Protein AF-0000000083341374 (afdb_homodimer)

Nearest PDB structures (foldseek):
  3fbg-assembly1_A  TM=9.558E-01  e=5.139E-40  Staphylococcus haemolyticus JCSC1435
  3fbg-assembly1_B  TM=9.433E-01  e=5.810E-40  Staphylococcus haemolyticus JCSC1435
  3goh-assembly1_A  TM=8.604E-01  e=5.708E-20  Shewanella oneidensis MR-1
  4z6k-assembly1_D  TM=7.834E-01  e=3.385E-19  Moraxella sp. TAE123
  6n7l-assembly2_H  TM=7.590E-01  e=2.994E-19  Elizabethkingia anophelis NUHP1

InterPro domains:
  IPR002364 Quinone oxidoreductase/zeta-crystallin, conserved site [PS01162] (148-169)
  IPR011032 GroES-like superfamily [SSF50129] (9-141)
  IPR013149 Alcohol dehydrogenase-like, C-terminal [PF00107] (159-266)
  IPR013154 Alcohol dehydrogenase-like, N-terminal [PF08240] (27-85)
  IPR014182 Alcohol dehydrogenase, zinc-binding type 1 [TIGR02817] (23-333)
  IPR014182 Alcohol dehydrogenase, zinc-binding type 1 [cd08252] (8-333)
  IPR020843 Enoylreductase domain [SM00829] (12-332)
  IPR036291 NAD(P)-binding domain superfamily [SSF51735] (114-283)
  IPR050700 YIM1 and Zinc-containing Alcohol Dehydrogenase Families [PTHR11695] (18-333)

Radius of gyration: 28.22 Å; Cα contacts (8 Å, |Δi|>4): 1648; chains: 2; bounding box: 53×81×68 Å

pLDDT: mean 96.69, std 3.14, range [77.81, 98.94]

Foldseek 3Di:
DWFWFQPLVDDQLFTDIDRDDADDADQQKFKWFFQKAFDALVQLVVSVVCNVVVPPPAADGFFTWTFGCDHHNNYPDDDGGFTKIFRFANVAHHNLTRIGIGGNLRIAGFFDPDDRQLRSQDQPLLLQLCCQVCVAQVDDLALVSQVPAAEEEEPLQEANNLNNQLSCVNSNHQYEYEDADPVSQVNNVVSPHPYYHHLVDQQQVVCCVVPVAAHQEYEYPDACQSCVLSNLNRHAQQHEYEYEDDYPDDDDPVSNPVSPYHYHYGDSNVCNVVVPPNSSVSRVSSNVVSVCVNVVSGDRQAPEEAEDSDRVVSSVNSSVVVVVRDGGIYMYGD/DWFWWQPLVDDQQFTDIDRDDADDADQQKFKWFFQKAFDALVQLVVSVVCNVVVPPPAADGFFTWTFGCDHHNNYPDDDGGFTKIFRFANVAHHNLTRIGIGGNLRIAGFFDPDDRQLRSQDQPLLLQLCCQVCVAQVDDLALVSQVPAAEEEEPLQEANNLNNQLSCVNSNHQYEYEDADPVSQVNNVVSPHPYYHHLVDQQQVVCCVRPVAAHQEYEYPDACQSCVLSNLNRHAQQHEYEYEDDYPDDDDPVSNPVSPYHYHYGDSNVCNVVVPPNSSVNRVSSNVVSVCVNVVSGDRQAPEEAEDSDRVVSSVNSSVVVVVRDGGIYMYGD

Sequence (668 aa):
MQQFVVDIENKDFNFKVEPLALDVMTANDLLVRPLAVAVNPVDTKLYQNALNQAQQNKVLGYDAVAEVVAMGDQVNGFQVGDKVFYAGDMTRSGSFADQQLIDWQLVGKAPSKLSLTQSAAFPLVSITAYEALFDKLSISENRVDNRNKSLLIIGGAGGVGSIAIQLAKRVGLQVIATASRESSKKWCLAMGADKVIDHYQPLKAQLEKAIQAEVDYILCAADSDTHMQNMAESIKPFGEICLLVSTGKETDLNVFKNKSVSIHWEFMFSRSLYQTKDRFLQGQILTKIATIIDQQEFQPIDSQQLTGLNANNLKIALARIAKGDMCGKLVIECMQQFVVDIENKDFNFKVEPLALDVMTANDLLVRPLAVAVNPVDTKLYQNALNQAQQNKVLGYDAVAEVVAMGDQVNGFQVGDKVFYAGDMTRSGSFADQQLIDWQLVGKAPSKLSLTQSAAFPLVSITAYEALFDKLSISENRVDNRNKSLLIIGGAGGVGSIAIQLAKRVGLQVIATASRESSKKWCLAMGADKVIDHYQPLKAQLEKAIQAEVDYILCAADSDTHMQNMAESIKPFGEICLLVSTGKETDLNVFKNKSVSIHWEFMFSRSLYQTKDRFLQGQILTKIATIIDQQEFQPIDSQQLTGLNANNLKIALARIAKGDMCGKLVIEC

Structure (mmCIF, N/CA/C/O backbone):
data_AF-0000000083341374-model_v1
#
loop_
_entity.id
_entity.type
_entity.pdbx_description
1 polymer 'Zinc-type alcohol dehydrogenase-like protein'
#
loop_
_atom_site.group_PDB
_atom_site.id
_atom_site.type_symbol
_atom_site.label_atom_id
_atom_site.label_alt_id
_atom_site.label_comp_id
_atom_site.label_asym_id
_atom_site.label_entity_id
_atom_site.label_seq_id
_atom_site.pdbx_PDB_ins_code
_atom_site.Cartn_x
_atom_site.Cartn_y
_atom_site.Cartn_z
_atom_site.occupancy
_atom_site.B_iso_or_equiv
_atom_site.auth_seq_id
_atom_site.auth_comp_id
_atom_site.auth_asym_id
_atom_site.auth_atom_id
_atom_site.pdbx_PDB_model_num
ATOM 1 N N . MET A 1 1 ? -15.023 39.812 18.594 1 92.12 1 MET A N 1
ATOM 2 C CA . MET A 1 1 ? -14.281 38.688 18.047 1 92.12 1 MET A CA 1
ATOM 3 C C . MET A 1 1 ? -14.664 38.438 16.594 1 92.12 1 MET A C 1
ATOM 5 O O . MET A 1 1 ? -15.789 38.719 16.172 1 92.12 1 MET A O 1
ATOM 9 N N . GLN A 1 2 ? -13.656 38.031 15.781 1 97.44 2 GLN A N 1
ATOM 10 C CA . GLN A 1 2 ? -13.891 37.938 14.344 1 97.44 2 GLN A CA 1
ATOM 11 C C . GLN A 1 2 ? -13.367 36.625 13.789 1 97.44 2 GLN A C 1
ATOM 13 O O . GLN A 1 2 ? -12.656 35.875 14.477 1 97.44 2 GLN A O 1
ATOM 18 N N . GLN A 1 3 ? -13.875 36.312 12.633 1 98.19 3 GLN A N 1
ATOM 19 C CA . GLN A 1 3 ? -13.375 35.219 11.812 1 98.19 3 GLN A CA 1
ATOM 20 C C . GLN A 1 3 ? -13.117 35.656 10.383 1 98.19 3 GLN A C 1
ATOM 22 O O . GLN A 1 3 ? -13.664 36.688 9.938 1 98.19 3 GLN A O 1
ATOM 27 N N . PHE A 1 4 ? -12.258 35.031 9.742 1 98.12 4 PHE A N 1
ATOM 28 C CA . PHE A 1 4 ? -11.898 35.375 8.367 1 98.12 4 PHE A CA 1
ATOM 29 C C . PHE A 1 4 ? -12.438 34.312 7.406 1 98.12 4 PHE A C 1
ATOM 31 O O . PHE A 1 4 ? -12.039 33.156 7.465 1 98.12 4 PHE A O 1
ATOM 38 N N . VAL A 1 5 ? -13.305 34.75 6.48 1 97.56 5 VAL A N 1
ATOM 39 C CA . VAL A 1 5 ? -13.953 33.812 5.574 1 97.56 5 VAL A CA 1
ATOM 40 C C . VAL A 1 5 ? -13.508 34.094 4.141 1 97.56 5 VAL A C 1
ATOM 42 O O . VAL A 1 5 ? -13.172 35.219 3.789 1 97.56 5 VAL A O 1
ATOM 45 N N . VAL A 1 6 ? -13.477 33 3.357 1 96.88 6 VAL A N 1
ATOM 46 C CA . VAL A 1 6 ? -13.125 33.125 1.946 1 96.88 6 VAL A CA 1
ATOM 47 C C . VAL A 1 6 ? -14.062 34.125 1.266 1 96.88 6 VAL A C 1
ATOM 49 O O . VAL A 1 6 ? -15.28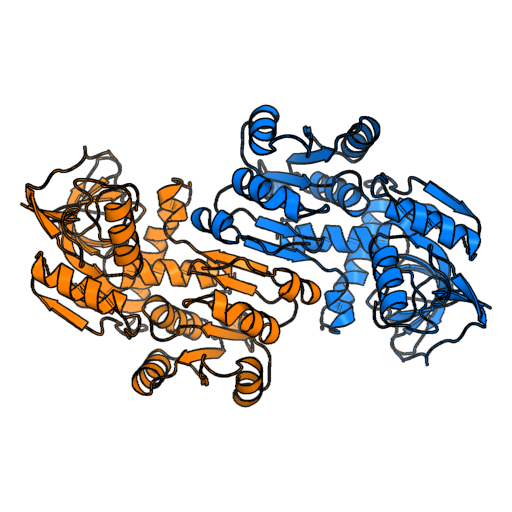9 34.031 1.401 1 96.88 6 VAL A O 1
ATOM 52 N N . ASP A 1 7 ? -13.453 35.062 0.571 1 95.88 7 ASP A N 1
ATOM 53 C CA . ASP A 1 7 ? -14.25 36 -0.244 1 95.88 7 ASP A CA 1
ATOM 54 C C . ASP A 1 7 ? -14.555 35.375 -1.609 1 95.88 7 ASP A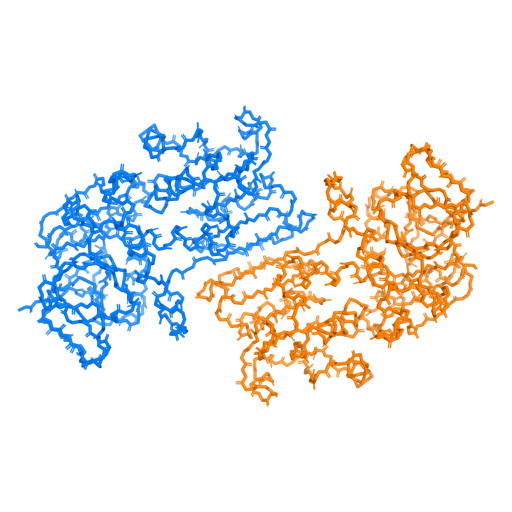 C 1
ATOM 56 O O . ASP A 1 7 ? -13.75 35.469 -2.535 1 95.88 7 ASP A O 1
ATOM 60 N N . ILE A 1 8 ? -15.672 34.812 -1.79 1 92.81 8 ILE A N 1
ATOM 61 C CA . ILE A 1 8 ? -15.992 34 -2.969 1 92.81 8 ILE A CA 1
ATOM 62 C C . ILE A 1 8 ? -16.219 34.938 -4.168 1 92.81 8 ILE A C 1
ATOM 64 O O . ILE A 1 8 ? -16.297 34.469 -5.309 1 92.81 8 ILE A O 1
ATOM 68 N N . GLU A 1 9 ? -16.266 36.219 -3.953 1 90.75 9 GLU A N 1
ATOM 69 C CA . GLU A 1 9 ? -16.469 37.188 -5.039 1 90.75 9 GLU A CA 1
ATOM 70 C C . GLU A 1 9 ? -15.148 37.625 -5.629 1 90.75 9 GLU A C 1
ATOM 72 O O . GLU A 1 9 ? -15.102 38.156 -6.738 1 90.75 9 GLU A O 1
ATOM 77 N N . ASN A 1 10 ? -14.203 37.438 -4.781 1 84.25 10 ASN A N 1
ATOM 78 C CA . ASN A 1 10 ? -12.883 37.875 -5.211 1 84.25 10 ASN A CA 1
ATOM 79 C C . ASN A 1 10 ? -11.898 36.719 -5.281 1 84.25 10 ASN A C 1
ATOM 81 O O . ASN A 1 10 ? -11.852 35.875 -4.379 1 84.25 10 ASN A O 1
ATOM 85 N N . LYS A 1 11 ? -11.211 36.844 -6.402 1 83.25 11 LYS A N 1
ATOM 86 C CA . LYS A 1 11 ? -10.18 35.844 -6.562 1 83.25 11 LYS A CA 1
ATOM 87 C C . LYS A 1 11 ? -8.883 36.25 -5.871 1 83.25 11 LYS A C 1
ATOM 89 O O . LYS A 1 11 ? -8.883 37.156 -5.035 1 83.25 11 LYS A O 1
ATOM 94 N N . ASP A 1 12 ? -7.879 35.625 -5.75 1 89.31 12 ASP A N 1
ATOM 95 C CA . ASP A 1 12 ? -6.523 35.969 -5.34 1 89.31 12 ASP A CA 1
ATOM 96 C C . ASP A 1 12 ? -6.379 35.906 -3.818 1 89.31 12 ASP A C 1
ATOM 98 O O . ASP A 1 12 ? -5.844 36.844 -3.209 1 89.31 12 ASP A O 1
ATOM 102 N N . PHE A 1 13 ? -7 34.969 -3.148 1 96.44 13 PHE A N 1
ATOM 103 C CA . PHE A 1 13 ? -6.867 34.656 -1.735 1 96.44 13 PHE A CA 1
ATOM 104 C C . PHE A 1 13 ? -7.367 35.781 -0.863 1 96.44 13 PHE A C 1
ATOM 106 O O . PHE A 1 13 ? -6.75 36.125 0.154 1 96.44 13 PHE A O 1
ATOM 113 N N . ASN A 1 14 ? -8.445 36.438 -1.32 1 96.56 14 ASN A N 1
ATOM 114 C CA . ASN A 1 14 ? -9.078 37.5 -0.525 1 96.56 14 ASN A CA 1
ATOM 115 C C . ASN A 1 14 ? -9.969 36.906 0.565 1 96.56 14 ASN A C 1
ATOM 117 O O . ASN A 1 14 ? -10.672 35.906 0.337 1 96.56 14 ASN A O 1
ATOM 121 N N . PHE A 1 15 ? -9.93 37.594 1.754 1 97.38 15 PHE A N 1
ATOM 122 C CA . PHE A 1 15 ? -10.758 37.188 2.883 1 97.38 15 PHE A CA 1
ATOM 123 C C . PHE A 1 15 ? -11.633 38.344 3.35 1 97.38 15 PHE A C 1
ATOM 125 O O . PHE A 1 15 ? -11.211 39.5 3.295 1 97.38 15 PHE A O 1
ATOM 132 N N . LYS A 1 16 ? -12.758 38 3.801 1 96.38 16 LYS A N 1
ATOM 133 C CA . LYS A 1 16 ? -13.648 38.938 4.469 1 96.38 16 LYS A CA 1
ATOM 134 C C . LYS A 1 16 ? -13.633 38.75 5.98 1 96.38 16 LYS A C 1
ATOM 136 O O . LYS A 1 16 ? -13.492 37.625 6.457 1 96.38 16 LYS A O 1
ATOM 141 N N . VAL A 1 17 ? -13.797 39.906 6.645 1 97.38 17 VAL A N 1
ATOM 142 C CA . VAL A 1 17 ? -13.906 39.844 8.102 1 97.38 17 VAL A CA 1
ATOM 143 C C . VAL A 1 17 ? -15.375 39.781 8.5 1 97.38 17 VAL A C 1
ATOM 145 O O . VAL A 1 17 ? -16.172 40.625 8.094 1 97.38 17 VAL A O 1
ATOM 148 N N . GLU A 1 18 ? -15.68 38.75 9.219 1 97.31 18 GLU A N 1
ATOM 149 C CA . GLU A 1 18 ? -17.031 38.562 9.727 1 97.31 18 GLU A CA 1
ATOM 150 C C . GLU A 1 18 ? -17.047 38.406 11.242 1 97.31 18 GLU A C 1
ATOM 152 O O . GLU A 1 18 ? -16.047 38 11.828 1 97.31 18 GLU A O 1
ATOM 157 N N . PRO A 1 19 ? -18.188 38.812 11.836 1 97.44 19 PRO A N 1
ATOM 158 C CA . PRO A 1 19 ? -18.281 38.469 13.258 1 97.44 19 PRO A CA 1
ATOM 159 C C . PRO A 1 19 ? -18.156 36.969 13.508 1 97.44 19 PRO A C 1
ATOM 161 O O . PRO A 1 19 ? -18.641 36.156 12.727 1 97.44 19 PRO A O 1
ATOM 164 N N . LEU A 1 20 ? -17.547 36.688 14.562 1 96.31 20 LEU A N 1
ATOM 165 C CA . LEU A 1 20 ? -17.328 35.312 14.922 1 96.31 20 LEU A CA 1
ATOM 166 C C . LEU A 1 20 ? -18.656 34.562 15.078 1 96.31 20 LEU A C 1
ATOM 168 O O . LEU A 1 20 ? -19.562 35.062 15.766 1 96.31 20 LEU A O 1
ATOM 172 N N . ALA A 1 21 ? -18.797 33.438 14.398 1 94.75 21 ALA A N 1
ATOM 173 C CA . ALA A 1 21 ? -19.938 32.562 14.508 1 94.75 21 ALA A CA 1
ATOM 174 C C . ALA A 1 21 ? -19.5 31.141 14.875 1 94.75 21 ALA A C 1
ATOM 176 O O . ALA A 1 21 ? -19.062 30.375 14.016 1 94.75 21 ALA A O 1
ATOM 177 N N . LEU A 1 22 ? -19.688 30.75 16.109 1 93.81 22 LEU A N 1
ATOM 178 C CA . LEU A 1 22 ? -19.266 29.438 16.562 1 93.81 22 LEU A CA 1
ATOM 179 C C . LEU A 1 22 ? -20.406 28.422 16.453 1 93.81 22 LEU A C 1
ATOM 181 O O . LEU A 1 22 ? -21.562 28.766 16.719 1 93.81 22 LEU A O 1
ATOM 185 N N . ASP A 1 23 ? -20 27.203 16.062 1 91.5 23 ASP A N 1
ATOM 186 C CA . ASP A 1 23 ? -20.953 26.094 16.203 1 91.5 23 ASP A CA 1
ATOM 187 C C . ASP A 1 23 ? -21.281 25.828 17.656 1 91.5 23 ASP A C 1
ATOM 189 O O . ASP A 1 23 ? -20.672 26.406 18.562 1 91.5 23 ASP A O 1
ATOM 193 N N . VAL A 1 24 ? -22.281 24.969 17.812 1 95.12 24 VAL A N 1
ATOM 194 C CA . VAL A 1 24 ? -22.625 24.562 19.172 1 95.12 24 VAL A CA 1
ATOM 195 C C . VAL A 1 24 ? -21.516 23.688 19.75 1 95.12 24 VAL A C 1
ATOM 197 O O . VAL A 1 24 ? -21.094 22.719 19.141 1 95.12 24 VAL A O 1
ATOM 200 N N . MET A 1 25 ? -21.078 24.141 20.875 1 97.19 25 MET A N 1
ATOM 201 C CA . MET A 1 25 ? -20.031 23.391 21.562 1 97.19 25 MET A CA 1
ATOM 202 C C . MET A 1 25 ? -20.547 22.047 22.047 1 97.19 25 MET A C 1
ATOM 204 O O . MET A 1 25 ? -21.594 21.969 22.672 1 97.19 25 MET A O 1
ATOM 208 N N . THR A 1 26 ? -19.875 20.984 21.781 1 97.38 26 THR A N 1
ATOM 209 C CA . THR A 1 26 ? -20.25 19.656 22.219 1 97.38 26 THR A CA 1
ATOM 210 C C . THR A 1 26 ? -19.484 19.266 23.484 1 97.38 26 THR A C 1
ATOM 212 O O . THR A 1 26 ? -18.609 20 23.938 1 97.38 26 THR A O 1
ATOM 215 N N . ALA A 1 27 ? -19.766 18.062 24.047 1 98.19 27 ALA A N 1
ATOM 216 C CA . ALA A 1 27 ? -19.156 17.562 25.281 1 98.19 27 ALA A CA 1
ATOM 217 C C . ALA A 1 27 ? -17.672 17.25 25.062 1 98.19 27 ALA A C 1
ATOM 219 O O . ALA A 1 27 ? -16.906 17.203 26.031 1 98.19 27 ALA A O 1
ATOM 220 N N . ASN A 1 28 ? -17.25 17.094 23.828 1 98.06 28 ASN A N 1
ATOM 221 C CA . ASN A 1 28 ? -15.875 16.703 23.531 1 98.06 28 ASN A CA 1
ATOM 222 C C . ASN A 1 28 ? -15.055 17.891 23.016 1 98.06 28 ASN A C 1
ATOM 224 O O . ASN A 1 28 ? -13.883 17.734 22.656 1 98.06 28 ASN A O 1
ATOM 228 N N . ASP A 1 29 ? -15.57 19.078 23.062 1 98.5 29 ASP A N 1
ATOM 229 C CA . ASP A 1 29 ? -14.914 20.219 22.422 1 98.5 29 ASP A CA 1
ATOM 230 C C . ASP A 1 29 ? -14.07 20.984 23.438 1 98.5 29 ASP A C 1
ATOM 232 O O . ASP A 1 29 ? -14.438 21.125 24.594 1 98.5 29 ASP A O 1
ATOM 236 N N . LEU A 1 30 ? -13 21.438 22.922 1 98.75 30 LEU A N 1
ATOM 237 C CA . LEU A 1 30 ? -12.312 22.594 23.484 1 98.75 30 LEU A CA 1
ATOM 238 C C . LEU A 1 30 ? -12.695 23.875 22.734 1 98.75 30 LEU A C 1
ATOM 240 O O . LEU A 1 30 ? -12.742 23.891 21.5 1 98.75 30 LEU A O 1
ATOM 244 N N . LEU A 1 31 ? -13 24.891 23.469 1 98.75 31 LEU A N 1
ATOM 245 C CA . LEU A 1 31 ? -12.984 26.234 22.922 1 98.75 31 LEU A CA 1
ATOM 246 C C . LEU A 1 31 ? -11.609 26.875 23.109 1 98.75 31 LEU A C 1
ATOM 248 O O . LEU A 1 31 ? -11.125 27 24.234 1 98.75 31 LEU A O 1
ATOM 252 N N . VAL A 1 32 ? -11.047 27.25 22.031 1 98.81 32 VAL A N 1
ATOM 253 C CA . VAL A 1 32 ? -9.68 27.75 22.109 1 98.81 32 VAL A CA 1
ATOM 254 C C . VAL A 1 32 ? -9.578 29.125 21.469 1 98.81 32 VAL A C 1
ATOM 256 O O . VAL A 1 32 ? -10.43 29.5 20.656 1 98.81 32 VAL A O 1
ATOM 259 N N . ARG A 1 33 ? -8.578 29.844 21.828 1 98.69 33 ARG A N 1
ATOM 260 C CA . ARG A 1 33 ? -8.188 31.109 21.234 1 98.69 33 ARG A CA 1
ATOM 261 C C . ARG A 1 33 ? -6.836 31 20.531 1 98.69 33 ARG A C 1
ATOM 263 O O . ARG A 1 33 ? -5.797 30.938 21.203 1 98.69 33 ARG A O 1
ATOM 270 N N . PRO A 1 34 ? -6.824 30.969 19.203 1 98.56 34 PRO A N 1
ATOM 271 C CA . PRO A 1 34 ? -5.543 30.875 18.5 1 98.56 34 PRO A CA 1
ATOM 272 C C . PRO A 1 34 ? -4.582 32 18.844 1 98.56 34 PRO A C 1
ATOM 274 O O . PRO A 1 34 ? -4.992 33.188 18.906 1 98.56 34 PRO A O 1
ATOM 277 N N . LEU A 1 35 ? -3.387 31.609 19.125 1 98.62 35 LEU A N 1
ATOM 278 C CA . LEU A 1 35 ? -2.314 32.562 19.422 1 98.62 35 LEU A CA 1
ATOM 279 C C . LEU A 1 35 ? -1.375 32.719 18.234 1 98.62 35 LEU A C 1
ATOM 281 O O . LEU A 1 35 ? -0.753 33.75 18.062 1 98.62 35 LEU A O 1
ATOM 285 N N . ALA A 1 36 ? -1.214 31.703 17.5 1 98.69 36 ALA A N 1
ATOM 286 C CA . ALA A 1 36 ? -0.479 31.641 16.234 1 98.69 36 ALA A CA 1
ATOM 287 C C . ALA A 1 36 ? -1.041 30.562 15.32 1 98.69 36 ALA A C 1
ATOM 289 O O . ALA A 1 36 ? -1.57 29.547 15.797 1 98.69 36 ALA A O 1
ATOM 290 N N . VAL A 1 37 ? -0.977 30.812 14.039 1 98.62 37 VAL A N 1
ATOM 291 C CA . VAL A 1 37 ? -1.431 29.844 13.055 1 98.62 37 VAL A CA 1
ATOM 292 C C . VAL A 1 37 ? -0.371 29.672 11.969 1 98.62 37 VAL A C 1
ATOM 294 O O . VAL A 1 37 ? 0.543 30.484 11.852 1 98.62 37 VAL A O 1
ATOM 297 N N . ALA A 1 38 ? -0.4 28.609 11.258 1 98.31 38 ALA A N 1
ATOM 298 C CA . ALA A 1 38 ? 0.42 28.422 10.07 1 98.31 38 ALA A CA 1
ATOM 299 C C . ALA A 1 38 ? -0.446 28.109 8.852 1 98.31 38 ALA A C 1
ATOM 301 O O . ALA A 1 38 ? -1.609 27.719 8.992 1 98.31 38 ALA A O 1
ATOM 302 N N . VAL A 1 39 ? 0.1 28.406 7.715 1 97.56 39 VAL A N 1
ATOM 303 C CA . VAL A 1 39 ? -0.63 28.156 6.473 1 97.56 39 VAL A CA 1
ATOM 304 C C . VAL A 1 39 ? -0.015 26.984 5.73 1 97.56 39 VAL A C 1
ATOM 306 O O . VAL A 1 39 ? 1.193 26.75 5.812 1 97.56 39 VAL A O 1
ATOM 309 N N . ASN A 1 40 ? -0.844 26.234 5.066 1 96.69 40 ASN A N 1
ATOM 310 C CA . ASN A 1 40 ? -0.466 25.016 4.371 1 96.69 40 ASN A CA 1
ATOM 311 C C . ASN A 1 40 ? -0.97 25 2.93 1 96.69 40 ASN A C 1
ATOM 313 O O . ASN A 1 40 ? -1.907 25.719 2.592 1 96.69 40 ASN A O 1
ATOM 317 N N . PRO A 1 41 ? -0.362 24.141 2.088 1 94.75 41 PRO A N 1
ATOM 318 C CA . PRO A 1 41 ? -0.873 23.984 0.725 1 94.75 41 PRO A CA 1
ATOM 319 C C . PRO A 1 41 ? -2.354 23.609 0.687 1 94.75 41 PRO A C 1
ATOM 321 O O . PRO A 1 41 ? -3.082 24.062 -0.206 1 94.75 41 PRO A O 1
ATOM 324 N N . VAL A 1 42 ? -2.816 22.844 1.603 1 94.81 42 VAL A N 1
ATOM 325 C CA . VAL A 1 42 ? -4.219 22.438 1.638 1 94.81 42 VAL A CA 1
ATOM 326 C C . VAL A 1 42 ? -5.113 23.656 1.785 1 94.81 42 VAL A C 1
ATOM 328 O O . VAL A 1 42 ? -6.234 23.688 1.272 1 94.81 42 VAL A O 1
ATOM 331 N N . ASP A 1 43 ? -4.676 24.719 2.459 1 96.5 43 ASP A N 1
ATOM 332 C CA . ASP A 1 43 ? -5.449 25.953 2.572 1 96.5 43 ASP A CA 1
ATOM 333 C C . ASP A 1 43 ? -5.68 26.578 1.202 1 96.5 43 ASP A C 1
ATOM 335 O O . ASP A 1 43 ? -6.773 27.062 0.915 1 96.5 43 ASP A O 1
ATOM 339 N N . THR A 1 44 ? -4.629 26.562 0.372 1 95.44 44 THR A N 1
ATOM 340 C CA . THR A 1 44 ? -4.758 27.141 -0.967 1 95.44 44 THR A CA 1
ATOM 341 C C . THR A 1 44 ? -5.73 26.312 -1.809 1 95.44 44 THR A C 1
ATOM 343 O O . THR A 1 44 ? -6.547 26.875 -2.543 1 95.44 44 THR A O 1
ATOM 346 N N . LYS A 1 45 ? -5.645 25.031 -1.677 1 92.56 45 LYS A N 1
ATOM 347 C CA . LYS A 1 45 ? -6.531 24.141 -2.426 1 92.56 45 LYS A CA 1
ATOM 348 C C . LYS A 1 45 ? -7.98 24.312 -1.983 1 92.56 45 LYS A C 1
ATOM 350 O O . LYS A 1 45 ? -8.883 24.406 -2.816 1 92.56 45 LYS A O 1
ATOM 355 N N . LEU A 1 46 ? -8.195 24.375 -0.722 1 94.25 46 LEU A N 1
ATOM 356 C CA . LEU A 1 46 ? -9.547 24.516 -0.189 1 94.25 46 LEU A CA 1
ATOM 357 C C . LEU A 1 46 ? -10.117 25.891 -0.502 1 94.25 46 LEU A C 1
ATOM 359 O O . LEU A 1 46 ? -11.328 26.047 -0.689 1 94.25 46 LEU A O 1
ATOM 363 N N . TYR A 1 47 ? -9.25 26.844 -0.533 1 96.06 47 TYR A N 1
ATOM 364 C CA . TYR A 1 47 ? -9.688 28.156 -0.979 1 96.06 47 TYR A CA 1
ATOM 365 C C . TYR A 1 47 ? -10.273 28.094 -2.383 1 96.06 47 TYR A C 1
ATOM 367 O O . TYR A 1 47 ? -11.383 28.578 -2.623 1 96.06 47 TYR A O 1
ATOM 375 N N . GLN A 1 48 ? -9.539 27.484 -3.266 1 94.62 48 GLN A N 1
ATOM 376 C CA . GLN A 1 48 ? -10 27.344 -4.645 1 94.62 48 GLN A CA 1
ATOM 377 C C . GLN A 1 48 ? -11.297 26.547 -4.715 1 94.62 48 GLN A C 1
ATOM 379 O O . GLN A 1 48 ? -12.188 26.875 -5.504 1 94.62 48 GLN A O 1
ATOM 384 N N . ASN A 1 49 ? -11.336 25.516 -3.934 1 94 49 ASN A N 1
ATOM 385 C CA . ASN A 1 49 ? -12.555 24.719 -3.889 1 94 49 ASN A CA 1
ATOM 386 C C . ASN A 1 49 ? -13.75 25.547 -3.436 1 94 49 ASN A C 1
ATOM 388 O O . ASN A 1 49 ? -14.852 25.406 -3.975 1 94 49 ASN A O 1
ATOM 392 N N . ALA A 1 50 ? -13.5 26.344 -2.422 1 94.88 50 ALA A N 1
ATOM 393 C CA . ALA A 1 50 ? -14.562 27.219 -1.919 1 94.88 50 ALA A CA 1
ATOM 394 C C . ALA A 1 50 ? -15.039 28.172 -3.004 1 94.88 50 ALA A C 1
ATOM 396 O O . ALA A 1 50 ? -16.25 28.422 -3.137 1 94.88 50 ALA A O 1
ATOM 397 N N . LEU A 1 51 ? -14.148 28.703 -3.777 1 94.81 51 LEU A N 1
ATOM 398 C CA . LEU A 1 51 ? -14.508 29.578 -4.895 1 94.81 51 LEU A CA 1
ATOM 399 C C . LEU A 1 51 ? -15.344 28.812 -5.922 1 94.81 51 LEU A C 1
ATOM 401 O O . LEU A 1 51 ? -16.422 29.281 -6.324 1 94.81 51 LEU A O 1
ATOM 405 N N . ASN A 1 52 ? -14.883 27.688 -6.25 1 94.75 52 ASN A N 1
ATOM 406 C CA . ASN A 1 52 ? -15.523 26.906 -7.293 1 94.75 52 ASN A CA 1
ATOM 407 C C . ASN A 1 52 ? -16.938 26.469 -6.887 1 94.75 52 ASN A C 1
ATOM 409 O O . ASN A 1 52 ? -17.828 26.375 -7.73 1 94.75 52 ASN A O 1
ATOM 413 N N . GLN A 1 53 ? -17.062 26.234 -5.605 1 95.06 53 GLN A N 1
ATOM 414 C CA . GLN A 1 53 ? -18.344 25.734 -5.121 1 95.06 53 GLN A CA 1
ATOM 415 C C . GLN A 1 53 ? -19.203 26.859 -4.555 1 95.06 53 GLN A C 1
ATOM 417 O O . GLN A 1 53 ? -20.281 26.609 -4.004 1 95.06 53 GLN A O 1
ATOM 422 N N . ALA A 1 54 ? -18.766 28.109 -4.617 1 90.94 54 ALA A N 1
ATOM 423 C CA . ALA A 1 54 ? -19.453 29.281 -4.078 1 90.94 54 ALA A CA 1
ATOM 424 C C . ALA A 1 54 ? -19.859 29.047 -2.623 1 90.94 54 ALA A C 1
ATOM 426 O O . ALA A 1 54 ? -21 29.328 -2.24 1 90.94 54 ALA A O 1
ATOM 427 N N . GLN A 1 55 ? -18.875 28.391 -1.929 1 90.94 55 GLN A N 1
ATOM 428 C CA . GLN A 1 55 ? -19.141 28.125 -0.519 1 90.94 55 GLN A CA 1
ATOM 429 C C . GLN A 1 55 ? -19.016 29.391 0.314 1 90.94 55 GLN A C 1
ATOM 431 O O . GLN A 1 55 ? -17.906 29.891 0.529 1 90.94 55 GLN A O 1
ATOM 436 N N . GLN A 1 56 ? -20.109 29.719 0.887 1 87.38 56 GLN A N 1
ATOM 437 C CA . GLN A 1 56 ? -20.094 30.938 1.699 1 87.38 56 GLN A CA 1
ATOM 438 C C . GLN A 1 56 ? -19.625 30.641 3.119 1 87.38 56 GLN A C 1
ATOM 440 O O . GLN A 1 56 ? -19.734 29.516 3.598 1 87.38 56 GLN A O 1
ATOM 445 N N . ASN A 1 57 ? -19 31.641 3.717 1 89.5 57 ASN A N 1
ATOM 446 C CA . ASN A 1 57 ? -18.656 31.672 5.137 1 89.5 57 ASN A CA 1
ATOM 447 C C . ASN A 1 57 ? -17.703 30.547 5.5 1 89.5 57 ASN A C 1
ATOM 449 O O . ASN A 1 57 ? -17.828 29.938 6.566 1 89.5 57 ASN A O 1
ATOM 453 N N . LYS A 1 58 ? -16.844 30.156 4.578 1 93.69 58 LYS A N 1
ATOM 454 C CA . LYS A 1 58 ? -15.852 29.125 4.848 1 93.69 58 LYS A CA 1
ATOM 455 C C . LYS A 1 58 ? -14.656 29.703 5.594 1 93.69 58 LYS A C 1
ATOM 457 O O . LYS A 1 58 ? -14 30.625 5.105 1 93.69 58 LYS A O 1
ATOM 462 N N . VAL A 1 59 ? -14.422 29.203 6.828 1 97.5 59 VAL A N 1
ATOM 463 C CA . VAL A 1 59 ? -13.234 29.547 7.602 1 97.5 59 VAL A CA 1
ATOM 464 C C . VAL A 1 59 ? -12.164 28.469 7.418 1 97.5 59 VAL A C 1
ATOM 466 O O . VAL A 1 59 ? -12.367 27.312 7.801 1 97.5 59 VAL A O 1
ATOM 469 N N . LEU A 1 60 ? -11 28.828 6.871 1 97.44 60 LEU A N 1
ATOM 470 C CA . LEU A 1 60 ? -9.922 27.891 6.605 1 97.44 60 LEU A CA 1
ATOM 471 C C . LEU A 1 60 ? -8.906 27.891 7.746 1 97.44 60 LEU A C 1
ATOM 473 O O . LEU A 1 60 ? -9.188 28.406 8.828 1 97.44 60 LEU A O 1
ATOM 477 N N . GLY A 1 61 ? -7.887 27.172 7.555 1 97.69 61 GLY A N 1
ATOM 478 C CA . GLY A 1 61 ? -6.801 27.094 8.523 1 97.69 61 GLY A CA 1
ATOM 479 C C . GLY A 1 61 ? -6.809 25.797 9.32 1 97.69 61 GLY A C 1
ATOM 480 O O . GLY A 1 61 ? -7.848 25.391 9.836 1 97.69 61 GLY A O 1
ATOM 481 N N . TYR A 1 62 ? -5.605 25.219 9.547 1 96.25 62 TYR A N 1
ATOM 482 C CA . TYR A 1 62 ? -5.547 23.906 10.211 1 96.25 62 TYR A CA 1
ATOM 483 C C . TYR A 1 62 ? -4.418 23.875 11.227 1 96.25 62 TYR A C 1
ATOM 485 O O . TYR A 1 62 ? -4.465 23.078 12.18 1 96.25 62 TYR A O 1
ATOM 493 N N . ASP A 1 63 ? -3.42 24.625 11.133 1 97.88 63 ASP A N 1
ATOM 494 C CA . ASP A 1 63 ? -2.375 24.719 12.148 1 97.88 63 ASP A CA 1
ATOM 495 C C . ASP A 1 63 ? -2.691 25.828 13.148 1 97.88 63 ASP A C 1
ATOM 497 O O . ASP A 1 63 ? -2.941 26.969 12.766 1 97.88 63 ASP A O 1
ATOM 501 N N . ALA A 1 64 ? -2.545 25.375 14.438 1 98.56 64 ALA A N 1
ATOM 502 C CA . ALA A 1 64 ? -2.695 26.438 15.438 1 98.56 64 ALA A CA 1
ATOM 503 C C . ALA A 1 64 ? -2 26.062 16.734 1 98.56 64 ALA A C 1
ATOM 505 O O . ALA A 1 64 ? -1.909 24.891 17.094 1 98.56 64 ALA A O 1
ATOM 506 N N . VAL A 1 65 ? -1.451 27.031 17.344 1 98.69 65 VAL A N 1
ATOM 507 C CA . VAL A 1 65 ? -1.235 27.047 18.797 1 98.69 65 VAL A CA 1
ATOM 508 C C . VAL A 1 65 ? -2.246 27.969 19.453 1 98.69 65 VAL A C 1
ATOM 510 O O . VAL A 1 65 ? -2.461 29.094 19 1 98.69 65 VAL A O 1
ATOM 513 N N . ALA A 1 66 ? -2.852 27.469 20.5 1 98.75 66 ALA A N 1
ATOM 514 C CA . ALA A 1 66 ? -3.971 28.203 21.078 1 98.75 66 ALA A CA 1
ATOM 515 C C . ALA A 1 66 ? -4.023 28.031 22.594 1 98.75 66 ALA A C 1
ATOM 517 O O . ALA A 1 66 ? -3.334 27.172 23.141 1 98.75 66 ALA A O 1
ATOM 518 N N . GLU A 1 67 ? -4.809 28.906 23.141 1 98.75 67 GLU A N 1
ATOM 519 C CA . GLU A 1 67 ? -5.102 28.812 24.562 1 98.75 67 GLU A CA 1
ATOM 520 C C . GLU A 1 67 ? -6.512 28.266 24.812 1 98.75 67 GLU A C 1
ATOM 522 O O . GLU A 1 67 ? -7.465 28.719 24.172 1 98.75 67 GLU A O 1
ATOM 527 N N . VAL A 1 68 ? -6.613 27.312 25.734 1 98.88 68 VAL A N 1
ATOM 528 C CA . VAL A 1 68 ? -7.926 26.766 26.078 1 98.88 68 VAL A CA 1
ATOM 529 C C . VAL A 1 68 ? -8.703 27.797 26.891 1 98.88 68 VAL A C 1
ATOM 531 O O . VAL A 1 68 ? -8.227 28.281 27.922 1 98.88 68 VAL A O 1
ATOM 534 N N . VAL A 1 69 ? -9.906 28.062 26.453 1 98.56 69 VAL A N 1
ATOM 535 C CA . VAL A 1 69 ? -10.703 29.078 27.125 1 98.56 69 VAL A CA 1
ATOM 536 C C . VAL A 1 69 ? -11.906 28.422 27.797 1 98.56 69 VAL A C 1
ATOM 538 O O . VAL A 1 69 ? -12.406 28.922 28.812 1 98.56 69 VAL A O 1
ATOM 541 N N . ALA A 1 70 ? -12.398 27.328 27.234 1 98.56 70 ALA A N 1
ATOM 542 C CA . ALA A 1 70 ? -13.484 26.531 27.797 1 98.56 70 ALA A CA 1
ATOM 543 C C . ALA A 1 70 ? -13.414 25.094 27.297 1 98.56 70 ALA A C 1
ATOM 545 O O . ALA A 1 70 ? -12.656 24.781 26.359 1 98.56 70 ALA A O 1
ATOM 546 N N . MET A 1 71 ? -14.102 24.281 27.984 1 98.38 71 MET A N 1
ATOM 547 C CA . MET A 1 71 ? -14.062 22.875 27.578 1 98.38 71 MET A CA 1
ATOM 548 C C . MET A 1 71 ? -15.383 22.188 27.875 1 98.38 71 MET A C 1
ATOM 550 O O . MET A 1 71 ? -16.062 22.531 28.844 1 98.38 71 MET A O 1
ATOM 554 N N . GLY A 1 72 ? -15.711 21.219 27.047 1 98.19 72 GLY A N 1
ATOM 555 C CA . GLY A 1 72 ? -16.859 20.375 27.312 1 98.19 72 GLY A CA 1
ATOM 556 C C . GLY A 1 72 ? -16.641 19.422 28.484 1 98.19 72 GLY A C 1
ATOM 557 O O . GLY A 1 72 ? -15.508 19.234 28.938 1 98.19 72 GLY A O 1
ATOM 558 N N . ASP A 1 73 ? -17.75 18.75 28.891 1 97.81 73 ASP A N 1
ATOM 559 C CA . ASP A 1 73 ? -17.734 18 30.156 1 97.81 73 ASP A CA 1
ATOM 560 C C . ASP A 1 73 ? -17.047 16.641 29.969 1 97.81 73 ASP A C 1
ATOM 562 O O . ASP A 1 73 ? -16.75 15.961 30.953 1 97.81 73 ASP A O 1
ATOM 566 N N . GLN A 1 74 ? -16.734 16.234 28.75 1 98.12 74 GLN A N 1
ATOM 567 C CA . GLN A 1 74 ? -16.109 14.93 28.516 1 98.12 74 GLN A CA 1
ATOM 568 C C . GLN A 1 74 ? -14.656 15.086 28.094 1 98.12 74 GLN A C 1
ATOM 570 O O . GLN A 1 74 ? -14 14.102 27.734 1 98.12 74 GLN A O 1
ATOM 575 N N . VAL A 1 75 ? -14.234 16.328 28.094 1 98.19 75 VAL A N 1
ATOM 576 C CA . VAL A 1 75 ? -12.836 16.578 27.766 1 98.19 75 VAL A CA 1
ATOM 577 C C . VAL A 1 75 ? -11.93 16.062 28.875 1 98.19 75 VAL A C 1
ATOM 579 O O . VAL A 1 75 ? -12.211 16.266 30.062 1 98.19 75 VAL A O 1
ATOM 582 N N . ASN A 1 76 ? -10.883 15.367 28.531 1 96.81 76 ASN A N 1
ATOM 583 C CA . ASN A 1 76 ? -9.906 14.836 29.484 1 96.81 76 ASN A CA 1
ATOM 584 C C . ASN A 1 76 ? -8.492 15.312 29.156 1 96.81 76 ASN A C 1
ATOM 586 O O . ASN A 1 76 ? -8.141 15.469 27.984 1 96.81 76 ASN A O 1
ATOM 590 N N . GLY A 1 77 ? -7.727 15.609 30.188 1 97.44 77 GLY A N 1
ATOM 591 C CA . GLY A 1 77 ? -6.305 15.836 30.016 1 97.44 77 GLY A CA 1
ATOM 592 C C . GLY A 1 77 ? -5.965 17.297 29.766 1 97.44 77 GLY A C 1
ATOM 593 O O . GLY A 1 77 ? -4.812 17.641 29.484 1 97.44 77 GLY A O 1
ATOM 594 N N . PHE A 1 78 ? -6.992 18.234 29.859 1 98.56 78 PHE A N 1
ATOM 595 C CA . PHE A 1 78 ? -6.77 19.656 29.609 1 98.56 78 PHE A CA 1
ATOM 596 C C . PHE A 1 78 ? -7.438 20.5 30.688 1 98.56 78 PHE A C 1
ATOM 598 O O . PHE A 1 78 ? -8.297 20.031 31.422 1 98.56 78 PHE A O 1
ATOM 605 N N . GLN A 1 79 ? -7 21.719 30.766 1 98.25 79 GLN A N 1
ATOM 606 C CA . GLN A 1 79 ? -7.625 22.719 31.625 1 98.25 79 GLN A CA 1
ATOM 607 C C . GLN A 1 79 ? -7.613 24.094 30.969 1 98.25 79 GLN A C 1
ATOM 609 O O . GLN A 1 79 ? -6.801 24.359 30.078 1 98.25 79 GLN A O 1
ATOM 614 N N . VAL A 1 80 ? -8.492 24.906 31.406 1 98.56 80 VAL A N 1
ATOM 615 C CA . VAL A 1 80 ? -8.523 26.281 30.938 1 98.56 80 VAL A CA 1
ATOM 616 C C . VAL A 1 80 ? -7.176 26.953 31.203 1 98.56 80 VAL A C 1
ATOM 618 O O . VAL A 1 80 ? -6.602 26.797 32.281 1 98.56 80 VAL A O 1
ATOM 621 N N . GLY A 1 81 ? -6.648 27.562 30.188 1 98.56 81 GLY A N 1
ATOM 622 C CA . GLY A 1 81 ? -5.355 28.203 30.328 1 98.56 81 GLY A CA 1
ATOM 623 C C . GLY A 1 81 ? -4.227 27.438 29.672 1 98.56 81 GLY A C 1
ATOM 624 O O . GLY A 1 81 ? -3.156 27.984 29.422 1 98.56 81 GLY A O 1
ATOM 625 N N . ASP A 1 82 ? -4.449 26.188 29.375 1 98.5 82 ASP A N 1
ATOM 626 C CA . ASP A 1 82 ? -3.432 25.375 28.719 1 98.5 82 ASP A CA 1
ATOM 627 C C . ASP A 1 82 ? -3.09 25.938 27.344 1 98.5 82 ASP A C 1
ATOM 629 O O . ASP A 1 82 ? -3.979 26.391 26.609 1 98.5 82 ASP A O 1
ATOM 633 N N . LYS A 1 83 ? -1.756 25.906 26.984 1 98.69 83 LYS A N 1
ATOM 634 C CA . LYS A 1 83 ? -1.331 26.109 25.594 1 98.69 83 LYS A CA 1
ATOM 635 C C . LYS A 1 83 ? -1.314 24.797 24.828 1 98.69 83 LYS A C 1
ATOM 637 O O . LYS A 1 83 ? -0.628 23.844 25.219 1 98.69 83 LYS A O 1
ATOM 642 N N . VAL A 1 84 ? -2.111 24.75 23.766 1 98.81 84 VAL A N 1
ATOM 643 C CA . VAL A 1 84 ? -2.277 23.516 23 1 98.81 84 VAL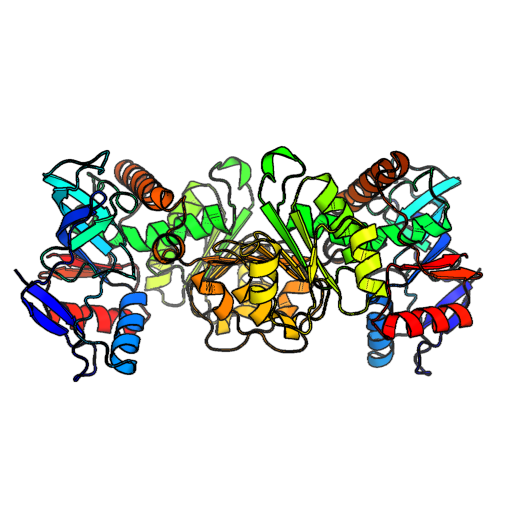 A CA 1
ATOM 644 C C . VAL A 1 84 ? -1.968 23.766 21.531 1 98.81 84 VAL A C 1
ATOM 646 O O . VAL A 1 84 ? -1.888 24.922 21.094 1 98.81 84 VAL A O 1
ATOM 649 N N . PHE A 1 85 ? -1.706 22.75 20.75 1 98.81 85 PHE A N 1
ATOM 650 C CA . PHE A 1 85 ? -1.522 22.875 19.297 1 98.81 85 PHE A CA 1
ATOM 651 C C . PHE A 1 85 ? -2.17 21.719 18.562 1 98.81 85 PHE A C 1
ATOM 653 O O . PHE A 1 85 ? -2.309 20.625 19.125 1 98.81 85 PHE A O 1
ATOM 660 N N . TYR A 1 86 ? -2.686 21.953 17.344 1 98.75 86 TYR A N 1
ATOM 661 C CA . TYR A 1 86 ? -3.498 21 16.609 1 98.75 86 TYR A CA 1
ATOM 662 C C . TYR A 1 86 ? -3.594 21.375 15.141 1 98.75 86 TYR A C 1
ATOM 664 O O . TYR A 1 86 ? -3.264 22.484 14.75 1 98.75 86 TYR A O 1
ATOM 672 N N . ALA A 1 87 ? -3.947 20.391 14.25 1 97.62 87 ALA A N 1
ATOM 673 C CA . ALA A 1 87 ? -4.215 20.625 12.836 1 97.62 87 ALA A CA 1
ATOM 674 C C . ALA A 1 87 ? -5.715 20.734 12.57 1 97.62 87 ALA A C 1
ATOM 676 O O . ALA A 1 87 ? -6.133 21.234 11.523 1 97.62 87 ALA A O 1
ATOM 677 N N . GLY A 1 88 ? -6.504 20.328 13.578 1 93.5 88 GLY A N 1
ATOM 678 C CA . GLY A 1 88 ? -7.941 20.516 13.469 1 93.5 88 GLY A CA 1
ATOM 679 C C . GLY A 1 88 ? -8.625 19.453 12.633 1 93.5 88 GLY A C 1
ATOM 680 O O . GLY A 1 88 ? -8.18 18.312 12.586 1 93.5 88 GLY A O 1
ATOM 681 N N . ASP A 1 89 ? -9.859 19.812 12.117 1 95.44 89 ASP A N 1
ATOM 682 C CA . ASP A 1 89 ? -10.828 18.969 11.414 1 95.44 89 ASP A CA 1
ATOM 683 C C . ASP A 1 89 ? -11.414 19.688 10.203 1 95.44 89 ASP A C 1
ATOM 685 O O . ASP A 1 89 ? -12.031 20.75 10.344 1 95.44 89 ASP A O 1
ATOM 689 N N . MET A 1 90 ? -11.289 19.047 9.047 1 94.25 90 MET A N 1
ATOM 690 C CA . MET A 1 90 ? -11.656 19.734 7.812 1 94.25 90 MET A CA 1
ATOM 691 C C . MET A 1 90 ? -13.164 19.922 7.723 1 94.25 90 MET A C 1
ATOM 693 O O . MET A 1 90 ? -13.648 20.734 6.922 1 94.25 90 MET A O 1
ATOM 697 N N . THR A 1 91 ? -13.938 19.219 8.5 1 93.88 91 THR A N 1
ATOM 698 C CA . THR A 1 91 ? -15.398 19.312 8.469 1 93.88 91 THR A CA 1
ATOM 699 C C . THR A 1 91 ? -15.891 20.406 9.406 1 93.88 91 THR A C 1
ATOM 701 O O . THR A 1 91 ? -17.094 20.625 9.531 1 93.88 91 THR A O 1
ATOM 704 N N . ARG A 1 92 ? -14.984 21.078 10.031 1 95.5 92 ARG A N 1
ATOM 705 C CA . ARG A 1 92 ? -15.312 22.156 10.961 1 95.5 92 ARG A CA 1
ATOM 706 C C . ARG A 1 92 ? -14.594 23.438 10.578 1 95.5 92 ARG A C 1
ATOM 708 O O . ARG A 1 92 ? -13.703 23.438 9.727 1 95.5 92 ARG A O 1
ATOM 715 N N . SER A 1 93 ? -15.016 24.547 11.227 1 96.69 93 SER A N 1
ATOM 716 C CA . SER A 1 93 ? -14.336 25.828 11.008 1 96.69 93 SER A CA 1
ATOM 717 C C . SER A 1 93 ? -12.875 25.766 11.453 1 96.69 93 SER A C 1
ATOM 719 O O . SER A 1 93 ? -12.562 25.172 12.484 1 96.69 93 SER A O 1
ATOM 721 N N . GLY A 1 94 ? -12.062 26.453 10.664 1 97.5 94 GLY A N 1
ATOM 722 C CA . GLY A 1 94 ? -10.633 26.375 10.891 1 97.5 94 GLY A CA 1
ATOM 723 C C . GLY A 1 94 ? -10.117 27.422 11.852 1 97.5 94 GLY A C 1
ATOM 724 O O . GLY A 1 94 ? -10.883 28 12.625 1 97.5 94 GLY A O 1
ATOM 725 N N . SER A 1 95 ? -8.828 27.625 11.828 1 98.25 95 SER A N 1
ATOM 726 C CA . SER A 1 95 ? -8.141 28.391 12.859 1 98.25 95 SER A CA 1
ATOM 727 C C . SER A 1 95 ? -8.031 29.859 12.469 1 98.25 95 SER A C 1
ATOM 729 O O . SER A 1 95 ? -7.535 30.672 13.25 1 98.25 95 SER A O 1
ATOM 731 N N . PHE A 1 96 ? -8.461 30.25 11.258 1 98.44 96 PHE A N 1
ATOM 732 C CA . PHE A 1 96 ? -8.438 31.656 10.883 1 98.44 96 PHE A CA 1
ATOM 733 C C . PHE A 1 96 ? -9.594 32.406 11.539 1 98.44 96 PHE A C 1
ATOM 735 O O . PHE A 1 96 ? -10.477 32.938 10.844 1 98.44 96 PHE A O 1
ATOM 742 N N . ALA A 1 97 ? -9.539 32.469 12.828 1 98.44 97 ALA A N 1
ATOM 743 C CA . ALA A 1 97 ? -10.578 33.062 13.664 1 98.44 97 ALA A CA 1
ATOM 744 C C . ALA A 1 97 ? -10.047 33.406 15.055 1 98.44 97 ALA A C 1
ATOM 746 O O . ALA A 1 97 ? -9 32.875 15.461 1 98.44 97 ALA A O 1
ATOM 747 N N . ASP A 1 98 ? -10.82 34.219 15.766 1 98.19 98 ASP A N 1
ATOM 748 C CA . ASP A 1 98 ? -10.414 34.625 17.109 1 98.19 98 ASP A CA 1
ATOM 749 C C . ASP A 1 98 ? -10.602 33.469 18.094 1 98.19 98 ASP A C 1
ATOM 751 O O . ASP A 1 98 ? -9.914 33.406 19.125 1 98.19 98 ASP A O 1
ATOM 755 N N . GLN A 1 99 ? -11.602 32.625 17.797 1 98.38 99 GLN A N 1
ATOM 756 C CA . GLN A 1 99 ? -11.852 31.422 18.578 1 98.38 99 GLN A CA 1
ATOM 757 C C . GLN A 1 99 ? -12.234 30.25 17.672 1 98.38 99 GLN A C 1
ATOM 759 O O . GLN A 1 99 ? -12.641 30.438 16.531 1 98.38 99 GLN A O 1
ATOM 764 N N . GLN A 1 100 ? -12.055 29.078 18.203 1 98.19 100 GLN A N 1
ATOM 765 C CA . GLN A 1 100 ? -12.305 27.875 17.438 1 98.19 100 GLN A CA 1
ATOM 766 C C . GLN A 1 100 ? -12.711 26.719 18.344 1 98.19 100 GLN A C 1
ATOM 768 O O . GLN A 1 100 ? -12.203 26.578 19.469 1 98.19 100 GLN A O 1
ATOM 773 N N . LEU A 1 101 ? -13.711 25.938 17.906 1 98.38 101 LEU A N 1
ATOM 774 C CA . LEU A 1 101 ? -14.031 24.672 18.578 1 98.38 101 LEU A CA 1
ATOM 775 C C . LEU A 1 101 ? -13.25 23.531 17.953 1 98.38 101 LEU A C 1
ATOM 777 O O . LEU A 1 101 ? -13.188 23.406 16.719 1 98.38 101 LEU A O 1
ATOM 781 N N . ILE A 1 102 ? -12.625 22.688 18.797 1 98.25 102 ILE A N 1
ATOM 782 C CA . ILE A 1 102 ? -11.836 21.562 18.297 1 98.25 102 ILE A CA 1
ATOM 783 C C . ILE A 1 102 ? -12.039 20.359 19.203 1 98.25 102 ILE A C 1
ATOM 785 O O . ILE A 1 102 ? -12.141 20.484 20.422 1 98.25 102 ILE A O 1
ATOM 789 N N . ASP A 1 103 ? -12.188 19.156 18.609 1 98.25 103 ASP A N 1
ATOM 790 C CA . ASP A 1 103 ? -12.258 17.906 19.375 1 98.25 103 ASP A CA 1
ATOM 791 C C . ASP A 1 103 ? -10.969 17.688 20.172 1 98.25 103 ASP A C 1
ATOM 793 O O . ASP A 1 103 ? -9.875 17.672 19.594 1 98.25 103 ASP A O 1
ATOM 797 N N . TRP A 1 104 ? -11.125 17.438 21.484 1 98.38 104 TRP A N 1
ATOM 798 C CA . TRP A 1 104 ? -9.961 17.359 22.375 1 98.38 104 TRP A CA 1
ATOM 799 C C . TRP A 1 104 ? -9.055 16.203 21.984 1 98.38 104 TRP A C 1
ATOM 801 O O . TRP A 1 104 ? -7.852 16.219 22.266 1 98.38 104 TRP A O 1
ATOM 811 N N . GLN A 1 105 ? -9.5 15.18 21.266 1 98.19 105 GLN A N 1
ATOM 812 C CA . GLN A 1 105 ? -8.734 14 20.891 1 98.19 105 GLN A CA 1
ATOM 813 C C . GLN A 1 105 ? -7.695 14.336 19.812 1 98.19 105 GLN A C 1
ATOM 815 O O . GLN A 1 105 ? -6.73 13.594 19.625 1 98.19 105 GLN A O 1
ATOM 820 N N . LEU A 1 106 ? -7.922 15.477 19.125 1 98.56 106 LEU A N 1
ATOM 821 C CA . LEU A 1 106 ? -7.047 15.867 18.031 1 98.56 106 LEU A CA 1
ATOM 822 C C . LEU A 1 106 ? -5.992 16.859 18.5 1 98.56 106 LEU A C 1
ATOM 824 O O . LEU A 1 106 ? -5.262 17.438 17.688 1 98.56 106 LEU A O 1
ATOM 828 N N . VAL A 1 107 ? -5.898 17.078 19.797 1 98.69 107 VAL A N 1
ATOM 829 C CA . VAL A 1 107 ? -5.145 18.203 20.328 1 98.69 107 VAL A CA 1
ATOM 830 C C . VAL A 1 107 ? -4.035 17.688 21.25 1 98.69 107 VAL A C 1
ATOM 832 O O . VAL A 1 107 ? -4.23 16.719 21.984 1 98.69 107 VAL A O 1
ATOM 835 N N . GLY A 1 108 ? -2.857 18.234 21.141 1 98.62 108 GLY A N 1
ATOM 836 C CA . GLY A 1 108 ? -1.778 18.031 22.094 1 98.62 108 GLY A CA 1
ATOM 837 C C . GLY A 1 108 ? -1.399 19.297 22.844 1 98.62 108 GLY A C 1
ATOM 838 O O . GLY A 1 108 ? -1.652 20.406 22.359 1 98.62 108 GLY A O 1
ATOM 839 N N . LYS A 1 109 ? -0.817 19.109 24.031 1 98.44 109 LYS A N 1
ATOM 840 C CA . LYS A 1 109 ? -0.223 20.266 24.688 1 98.44 109 LYS A CA 1
ATOM 841 C C . LYS A 1 109 ? 0.983 20.781 23.906 1 98.44 109 LYS A C 1
ATOM 843 O O . LYS A 1 109 ? 1.779 20 23.391 1 98.44 109 LYS A O 1
ATOM 848 N N . ALA A 1 110 ? 1.089 22.078 23.812 1 98.25 110 ALA A N 1
ATOM 849 C CA . ALA A 1 110 ? 2.178 22.688 23.047 1 98.25 110 ALA A CA 1
ATOM 850 C C . ALA A 1 110 ? 3.52 22.469 23.75 1 98.25 110 ALA A C 1
ATOM 852 O O . ALA A 1 110 ? 3.582 22.375 24.969 1 98.25 110 ALA A O 1
ATOM 853 N N . PRO A 1 111 ? 4.602 22.359 22.922 1 97.81 111 PRO A N 1
ATOM 854 C CA . PRO A 1 111 ? 5.922 22.25 23.547 1 97.81 111 PRO A CA 1
ATOM 855 C C . PRO A 1 111 ? 6.289 23.484 24.359 1 97.81 111 PRO A C 1
ATOM 857 O O . PRO A 1 111 ? 5.812 24.594 24.062 1 97.81 111 PRO A O 1
ATOM 860 N N . SER A 1 112 ? 7.184 23.328 25.281 1 96.06 112 SER A N 1
ATOM 861 C CA . SER A 1 112 ? 7.52 24.406 26.188 1 96.06 112 SER A CA 1
ATOM 862 C C . SER A 1 112 ? 8.812 25.109 25.781 1 96.06 112 SER A C 1
ATOM 864 O O . SER A 1 112 ? 9.094 26.219 26.234 1 96.06 112 SER A O 1
ATOM 866 N N . LYS A 1 113 ? 9.562 24.453 24.922 1 95.38 113 LYS A N 1
ATOM 867 C CA . LYS A 1 113 ? 10.891 24.984 24.656 1 95.38 113 LYS A CA 1
ATOM 868 C C . LYS A 1 113 ? 10.906 25.812 23.375 1 95.38 113 LYS A C 1
ATOM 870 O O . LYS A 1 113 ? 11.898 26.469 23.062 1 95.38 113 LYS A O 1
ATOM 875 N N . LEU A 1 114 ? 9.812 25.781 22.609 1 95.62 114 LEU A N 1
ATOM 876 C CA . LEU A 1 114 ? 9.672 26.625 21.438 1 95.62 114 LEU A CA 1
ATOM 877 C C . LEU A 1 114 ? 8.68 27.75 21.688 1 95.62 114 LEU A C 1
ATOM 879 O O . LEU A 1 114 ? 7.797 27.625 22.547 1 95.62 114 LEU A O 1
ATOM 883 N N . SER A 1 115 ? 8.953 28.828 20.984 1 95.38 115 SER A N 1
ATOM 884 C CA . SER A 1 115 ? 7.949 29.875 21.047 1 95.38 115 SER A CA 1
ATOM 885 C C . SER A 1 115 ? 6.609 29.391 20.516 1 95.38 115 SER A C 1
ATOM 887 O O . SER A 1 115 ? 6.551 28.422 19.766 1 95.38 115 SER A O 1
ATOM 889 N N . LEU A 1 116 ? 5.586 30.016 20.953 1 91.56 116 LEU A N 1
ATOM 890 C CA . LEU A 1 116 ? 4.25 29.656 20.484 1 91.56 116 LEU A CA 1
ATOM 891 C C . LEU A 1 116 ? 4.152 29.781 18.969 1 91.56 116 LEU A C 1
ATOM 893 O O . LEU A 1 116 ? 3.543 28.938 18.312 1 91.56 116 LEU A O 1
ATOM 897 N N . THR A 1 117 ? 4.832 30.797 18.453 1 93.25 117 THR A N 1
ATOM 898 C CA . THR A 1 117 ? 4.82 31.016 17 1 93.25 117 THR A CA 1
ATOM 899 C C . THR A 1 117 ? 5.57 29.891 16.281 1 93.25 117 THR A C 1
ATOM 901 O O . THR A 1 117 ? 5.098 29.375 15.266 1 93.25 117 THR A O 1
ATOM 904 N N . GLN A 1 118 ? 6.688 29.516 16.812 1 96.19 118 GLN A N 1
ATOM 905 C CA . GLN A 1 118 ? 7.445 28.406 16.234 1 96.19 118 GLN A CA 1
ATOM 906 C C . GLN A 1 118 ? 6.652 27.109 16.297 1 96.19 118 GLN A C 1
ATOM 908 O O . GLN A 1 118 ? 6.672 26.312 15.352 1 96.19 118 GLN A O 1
ATOM 913 N N . SER A 1 119 ? 5.91 26.953 17.359 1 97.31 119 SER A N 1
ATOM 914 C CA . SER A 1 119 ? 5.176 25.703 17.609 1 97.31 119 SER A CA 1
ATOM 915 C C . SER A 1 119 ? 4.023 25.547 16.625 1 97.31 119 SER A C 1
ATOM 917 O O . SER A 1 119 ? 3.658 24.422 16.266 1 97.31 119 SER A O 1
ATOM 919 N N . ALA A 1 120 ? 3.51 26.641 16.125 1 98.19 120 ALA A N 1
ATOM 920 C CA . ALA A 1 120 ? 2.344 26.609 15.25 1 98.19 120 ALA A CA 1
ATOM 921 C C . ALA A 1 120 ? 2.682 25.969 13.906 1 98.19 120 ALA A C 1
ATOM 923 O O . ALA A 1 120 ? 1.787 25.531 13.18 1 98.19 120 ALA A O 1
ATOM 924 N N . ALA A 1 121 ? 3.971 25.859 13.617 1 98.12 121 ALA A N 1
ATOM 925 C CA . ALA A 1 121 ? 4.422 25.328 12.328 1 98.12 121 ALA A CA 1
ATOM 926 C C . ALA A 1 121 ? 4.34 23.812 12.297 1 98.12 121 ALA A C 1
ATOM 928 O O . ALA A 1 121 ? 4.43 23.203 11.227 1 98.12 121 ALA A O 1
ATOM 929 N N . PHE A 1 122 ? 4.09 23.141 13.391 1 98.44 122 PHE A N 1
ATOM 930 C CA . PHE A 1 122 ? 4.414 21.719 13.5 1 98.44 122 PHE A CA 1
ATOM 931 C C . PHE A 1 122 ? 3.168 20.859 13.305 1 98.44 122 PHE A C 1
ATOM 933 O O . PHE A 1 122 ? 3.232 19.797 12.68 1 98.44 122 PHE A O 1
ATOM 940 N N . PRO A 1 123 ? 1.988 21.219 13.75 1 98.69 123 PRO A N 1
ATOM 941 C CA . PRO A 1 123 ? 0.925 20.234 13.953 1 98.69 123 PRO A CA 1
ATOM 942 C C . PRO A 1 123 ? 0.592 19.453 12.68 1 98.69 123 PRO A C 1
ATOM 944 O O . PRO A 1 123 ? 0.812 18.25 12.617 1 98.69 123 PRO A O 1
ATOM 947 N N . LEU A 1 124 ? 0.172 20.125 11.656 1 98.69 124 LEU A N 1
ATOM 948 C CA . LEU A 1 124 ? -0.303 19.422 10.461 1 98.69 124 LEU A CA 1
ATOM 949 C C . LEU A 1 124 ? 0.813 18.578 9.844 1 98.69 124 LEU A C 1
ATOM 951 O O . LEU A 1 124 ? 0.623 17.406 9.547 1 98.69 124 LEU A O 1
ATOM 955 N N . VAL A 1 125 ? 2.002 19.141 9.68 1 98.56 125 VAL A N 1
ATOM 956 C CA . VAL A 1 125 ? 3.062 18.469 8.938 1 98.56 125 VAL A CA 1
ATOM 957 C C . VAL A 1 125 ? 3.676 17.359 9.797 1 98.56 125 VAL A C 1
ATOM 959 O O . VAL A 1 125 ? 4.129 16.344 9.273 1 98.56 125 VAL A O 1
ATOM 962 N N . SER A 1 126 ? 3.627 17.531 11.125 1 98.69 126 SER A N 1
ATOM 963 C CA . SER A 1 126 ? 4.145 16.469 11.992 1 98.69 126 SER A CA 1
ATOM 964 C C . SER A 1 126 ? 3.232 15.25 11.984 1 98.69 126 SER A C 1
ATOM 966 O O . SER A 1 126 ? 3.709 14.117 11.93 1 98.69 126 SER A O 1
ATOM 968 N N . ILE A 1 127 ? 1.926 15.492 12.062 1 98.81 127 ILE A N 1
ATOM 969 C CA . ILE A 1 127 ? 0.979 14.383 11.984 1 98.81 127 ILE A CA 1
ATOM 970 C C . ILE A 1 127 ? 1.132 13.664 10.648 1 98.81 127 ILE A C 1
ATOM 972 O O . ILE A 1 127 ? 1.233 12.438 10.602 1 98.81 127 ILE A O 1
ATOM 976 N N . THR A 1 128 ? 1.218 14.43 9.578 1 98.81 128 THR A N 1
ATOM 977 C CA . THR A 1 128 ? 1.337 13.883 8.234 1 98.81 128 THR A CA 1
ATOM 978 C C . THR A 1 128 ? 2.602 13.031 8.102 1 98.81 128 THR A C 1
ATOM 980 O O . THR A 1 128 ? 2.545 11.883 7.656 1 98.81 128 THR A O 1
ATOM 983 N N . ALA A 1 129 ? 3.719 13.57 8.523 1 98.88 129 ALA A N 1
ATOM 984 C CA . ALA A 1 129 ? 4.992 12.867 8.406 1 98.88 129 ALA A CA 1
ATOM 985 C C . ALA A 1 129 ? 5.008 11.617 9.273 1 98.88 129 ALA A C 1
ATOM 987 O O . ALA A 1 129 ? 5.461 10.555 8.836 1 98.88 129 ALA A O 1
ATOM 988 N N . TYR A 1 130 ? 4.527 11.766 10.5 1 98.88 130 TYR A N 1
ATOM 989 C CA . TYR A 1 130 ? 4.523 10.641 11.438 1 98.88 130 TYR A CA 1
ATOM 990 C C . TYR A 1 130 ? 3.668 9.5 10.914 1 98.88 130 TYR A C 1
ATOM 992 O O . TYR A 1 130 ? 4.109 8.352 10.875 1 98.88 130 TYR A O 1
ATOM 1000 N N . GLU A 1 131 ? 2.465 9.797 10.5 1 98.81 131 GLU A N 1
ATOM 1001 C CA . GLU A 1 131 ? 1.576 8.766 9.977 1 98.81 131 GLU A CA 1
ATOM 1002 C C . GLU A 1 131 ? 2.141 8.156 8.695 1 98.81 131 GLU A C 1
ATOM 1004 O O . GLU A 1 131 ? 2.061 6.938 8.5 1 98.81 131 GLU A O 1
ATOM 1009 N N . ALA A 1 132 ? 2.717 8.961 7.816 1 98.88 132 ALA A N 1
ATOM 1010 C CA . ALA A 1 132 ? 3.299 8.453 6.574 1 98.88 132 ALA A CA 1
ATOM 1011 C C . ALA A 1 132 ? 4.426 7.469 6.859 1 98.88 132 ALA A C 1
ATOM 1013 O O . ALA A 1 132 ? 4.445 6.363 6.316 1 98.88 132 ALA A O 1
ATOM 1014 N N . LEU A 1 133 ? 5.332 7.84 7.777 1 98.94 133 LEU A N 1
ATOM 1015 C CA . LEU A 1 133 ? 6.543 7.059 8 1 98.94 133 LEU A CA 1
ATOM 1016 C C . LEU A 1 133 ? 6.238 5.805 8.812 1 98.94 133 LEU A C 1
ATOM 1018 O O . LEU A 1 133 ? 6.699 4.711 8.477 1 98.94 133 LEU A O 1
ATOM 1022 N N . PHE A 1 134 ? 5.414 5.977 9.836 1 98.75 134 PHE A N 1
ATOM 1023 C CA . PHE A 1 134 ? 5.344 4.895 10.812 1 98.75 134 PHE A CA 1
ATOM 1024 C C . PHE A 1 134 ? 4.051 4.105 10.656 1 98.75 134 PHE A C 1
ATOM 1026 O O . PHE A 1 134 ? 4.039 2.885 10.836 1 98.75 134 PHE A O 1
ATOM 1033 N N . ASP A 1 135 ? 2.938 4.75 10.312 1 98.06 135 ASP A N 1
ATOM 1034 C CA . ASP A 1 135 ? 1.691 4.016 10.117 1 98.06 135 ASP A CA 1
ATOM 1035 C C . ASP A 1 135 ? 1.626 3.414 8.711 1 98.06 135 ASP A C 1
ATOM 1037 O O . ASP A 1 135 ? 1.268 2.244 8.547 1 98.06 135 ASP A O 1
ATOM 1041 N N . LYS A 1 136 ? 2.02 4.176 7.691 1 98.62 136 LYS A N 1
ATOM 1042 C CA . LYS A 1 136 ? 1.834 3.752 6.309 1 98.62 136 LYS A CA 1
ATOM 1043 C C . LYS A 1 136 ? 3.047 2.973 5.805 1 98.62 136 LYS A C 1
ATOM 1045 O O . LYS A 1 136 ? 2.926 1.809 5.418 1 98.62 136 LYS A O 1
ATOM 1050 N N . LEU A 1 137 ? 4.219 3.523 5.949 1 98.81 137 LEU A N 1
ATOM 1051 C CA . LEU A 1 137 ? 5.426 2.844 5.492 1 98.81 137 LEU A CA 1
ATOM 1052 C C . LEU A 1 137 ? 5.875 1.795 6.504 1 98.81 137 LEU A C 1
ATOM 1054 O O . LEU A 1 137 ? 6.781 1.006 6.227 1 98.81 137 LEU A O 1
ATOM 1058 N N . SER A 1 138 ? 5.297 1.801 7.699 1 98.12 138 SER A N 1
ATOM 1059 C CA . SER A 1 138 ? 5.527 0.823 8.758 1 98.12 138 SER A CA 1
ATOM 1060 C C . SER A 1 138 ? 7 0.776 9.156 1 98.12 138 SER A C 1
ATOM 1062 O O . SER A 1 138 ? 7.547 -0.301 9.398 1 98.12 138 SER A O 1
ATOM 1064 N N . ILE A 1 139 ? 7.641 1.897 9.094 1 98.75 139 ILE A N 1
ATOM 1065 C CA . ILE A 1 139 ? 9.016 1.994 9.57 1 98.75 139 ILE A CA 1
ATOM 1066 C C . ILE A 1 139 ? 9.047 1.82 11.094 1 98.75 139 ILE A C 1
ATOM 1068 O O . ILE A 1 139 ? 8.234 2.414 11.805 1 98.75 139 ILE A O 1
ATOM 1072 N N . SER A 1 140 ? 9.93 1.03 11.57 1 98.5 140 SER A N 1
ATOM 1073 C CA . SER A 1 140 ? 10.062 0.8 13.008 1 98.5 140 SER A CA 1
ATOM 1074 C C . SER A 1 140 ? 10.602 2.039 13.711 1 98.5 140 SER A C 1
ATOM 1076 O O . SER A 1 140 ? 11.484 2.723 13.195 1 98.5 140 SER A O 1
ATOM 1078 N N . GLU A 1 141 ? 10.062 2.301 14.852 1 97.81 141 GLU A N 1
ATOM 1079 C CA . GLU A 1 141 ? 10.617 3.398 15.641 1 97.81 141 GLU A CA 1
ATOM 1080 C C . GLU A 1 141 ? 11.875 2.965 16.391 1 97.81 141 GLU A C 1
ATOM 1082 O O . GLU A 1 141 ? 12.578 3.795 16.969 1 97.81 141 GLU A O 1
ATOM 1087 N N . ASN A 1 142 ? 12.195 1.669 16.344 1 97.75 142 ASN A N 1
ATOM 1088 C CA . ASN A 1 142 ? 13.43 1.135 16.891 1 97.75 142 ASN A CA 1
ATOM 1089 C C . ASN A 1 142 ? 14.586 1.241 15.906 1 97.75 142 ASN A C 1
ATOM 1091 O O . ASN A 1 142 ? 14.586 0.581 14.867 1 97.75 142 ASN A O 1
ATOM 1095 N N . ARG A 1 143 ? 15.602 1.915 16.312 1 97.19 143 ARG A N 1
ATOM 1096 C CA . ARG A 1 143 ? 16.719 2.256 15.445 1 97.19 143 ARG A CA 1
ATOM 1097 C C . ARG A 1 143 ? 17.391 1 14.898 1 97.19 143 ARG A C 1
ATOM 1099 O O . ARG A 1 143 ? 17.812 0.973 13.742 1 97.19 143 ARG A O 1
ATOM 1106 N N . VAL A 1 144 ? 17.453 -0.039 15.664 1 97.94 144 VAL A N 1
ATOM 1107 C CA . VAL A 1 144 ? 18.172 -1.251 15.297 1 97.94 144 VAL A CA 1
ATOM 1108 C C . VAL A 1 144 ? 17.5 -1.911 14.094 1 97.94 144 VAL A C 1
ATOM 1110 O O . VAL A 1 144 ? 18.172 -2.494 13.234 1 97.94 144 VAL A O 1
ATOM 1113 N N . ASP A 1 145 ? 16.203 -1.737 13.969 1 98 145 ASP A N 1
ATOM 1114 C CA . ASP A 1 145 ? 15.438 -2.357 12.898 1 98 145 ASP A CA 1
ATOM 1115 C C . ASP A 1 145 ? 15.672 -1.647 11.57 1 98 145 ASP A C 1
ATOM 1117 O O . ASP A 1 145 ? 15.328 -2.17 10.508 1 98 145 ASP A O 1
ATOM 1121 N N . ASN A 1 146 ? 16.25 -0.477 11.555 1 98.31 146 ASN A N 1
ATOM 1122 C CA . ASN A 1 146 ? 16.375 0.344 10.352 1 98.31 146 ASN A CA 1
ATOM 1123 C C . ASN A 1 146 ? 17.812 0.397 9.852 1 98.31 146 ASN A C 1
ATOM 1125 O O . ASN A 1 146 ? 18.125 1.165 8.945 1 98.31 146 ASN A O 1
ATOM 1129 N N . ARG A 1 147 ? 18.688 -0.521 10.445 1 96.75 147 ARG A N 1
ATOM 1130 C CA . ARG A 1 147 ? 20.078 -0.564 10 1 96.75 147 ARG A CA 1
ATOM 1131 C C . ARG A 1 147 ? 20.172 -0.879 8.508 1 96.75 147 ARG A C 1
ATOM 1133 O O . ARG A 1 147 ? 19.516 -1.81 8.023 1 96.75 147 ARG A O 1
ATOM 1140 N N . ASN A 1 148 ? 20.812 -0.01 7.781 1 96.56 148 ASN A N 1
ATOM 1141 C CA . ASN A 1 148 ? 21.094 -0.168 6.359 1 96.56 148 ASN A CA 1
ATOM 1142 C C . ASN A 1 148 ? 19.844 0.032 5.508 1 96.56 148 ASN A C 1
ATOM 1144 O O . ASN A 1 148 ? 19.797 -0.431 4.371 1 96.56 148 ASN A O 1
ATOM 1148 N N . LYS A 1 149 ? 18.797 0.61 6.09 1 98.31 149 LYS A N 1
ATOM 1149 C CA . LYS A 1 149 ? 17.609 0.941 5.305 1 98.31 149 LYS A CA 1
ATOM 1150 C C . LYS A 1 149 ? 17.609 2.414 4.906 1 98.31 149 LYS A C 1
ATOM 1152 O O . LYS A 1 149 ? 18.109 3.264 5.645 1 98.31 149 LYS A O 1
ATOM 1157 N N . SER A 1 150 ? 17.062 2.684 3.748 1 98.81 150 SER A N 1
ATOM 1158 C CA . SER A 1 150 ? 17.109 4.031 3.191 1 98.81 150 SER A CA 1
ATOM 1159 C C . SER A 1 150 ? 15.719 4.547 2.859 1 98.81 150 SER A C 1
ATOM 1161 O O . SER A 1 150 ? 14.82 3.766 2.543 1 98.81 150 SER A O 1
ATOM 1163 N N . LEU A 1 151 ? 15.57 5.848 2.988 1 98.88 151 LEU A N 1
ATOM 1164 C CA . LEU A 1 151 ? 14.344 6.57 2.684 1 98.88 151 LEU A CA 1
ATOM 1165 C C . LEU A 1 151 ? 14.617 7.73 1.73 1 98.88 151 LEU A C 1
ATOM 1167 O O . LEU A 1 151 ? 15.484 8.57 1.997 1 98.88 151 LEU A O 1
ATOM 1171 N N . LEU A 1 152 ? 13.945 7.695 0.591 1 98.88 152 LEU A N 1
ATOM 1172 C CA . LEU A 1 152 ? 13.938 8.844 -0.311 1 98.88 152 LEU A CA 1
ATOM 1173 C C . LEU A 1 152 ? 12.727 9.734 -0.05 1 98.88 152 LEU A C 1
ATOM 1175 O O . LEU A 1 152 ? 11.594 9.258 -0.047 1 98.88 152 LEU A O 1
ATOM 1179 N N . ILE A 1 153 ? 13 10.953 0.232 1 98.81 153 ILE A N 1
ATOM 1180 C CA . ILE A 1 153 ? 11.945 11.945 0.425 1 98.81 153 ILE A CA 1
ATOM 1181 C C . ILE A 1 153 ? 11.93 12.922 -0.745 1 98.81 153 ILE A C 1
ATOM 1183 O O . ILE A 1 153 ? 12.836 13.758 -0.871 1 98.81 153 ILE A O 1
ATOM 1187 N N . ILE A 1 154 ? 10.914 12.797 -1.568 1 98.19 154 ILE A N 1
ATOM 1188 C CA . ILE A 1 154 ? 10.734 13.734 -2.672 1 98.19 154 ILE A CA 1
ATOM 1189 C C . ILE A 1 154 ? 9.984 14.969 -2.184 1 98.19 154 ILE A C 1
ATOM 1191 O O . ILE A 1 154 ? 8.859 14.859 -1.68 1 98.19 154 ILE A O 1
ATOM 1195 N N . GLY A 1 155 ? 10.531 16.125 -2.395 1 96.31 155 GLY A N 1
ATOM 1196 C CA . GLY A 1 155 ? 10.008 17.344 -1.776 1 96.31 155 GLY A CA 1
ATOM 1197 C C . GLY A 1 155 ? 10.492 17.531 -0.352 1 96.31 155 GLY A C 1
ATOM 1198 O O . GLY A 1 155 ? 9.695 17.812 0.548 1 96.31 155 GLY A O 1
ATOM 1199 N N . GLY A 1 156 ? 11.797 17.422 -0.184 1 97.12 156 GLY A N 1
ATOM 1200 C CA . GLY A 1 156 ? 12.375 17.359 1.148 1 97.12 156 GLY A CA 1
ATOM 1201 C C . GLY A 1 156 ? 12.359 18.688 1.877 1 97.12 156 GLY A C 1
ATOM 1202 O O . GLY A 1 156 ? 12.375 18.719 3.109 1 97.12 156 GLY A O 1
ATOM 1203 N N . ALA A 1 157 ? 12.227 19.766 1.175 1 97.5 157 ALA A N 1
ATOM 1204 C CA . ALA A 1 157 ? 12.438 21.078 1.793 1 97.5 157 ALA A CA 1
ATOM 1205 C C . ALA A 1 157 ? 11.125 21.641 2.338 1 97.5 157 ALA A C 1
ATOM 1207 O O . ALA A 1 157 ? 11.125 22.594 3.111 1 97.5 157 ALA A O 1
ATOM 1208 N N . GLY A 1 158 ? 10.031 21.078 1.972 1 96.94 158 GLY A N 1
ATOM 1209 C CA . GLY A 1 158 ? 8.742 21.578 2.428 1 96.94 158 GLY A CA 1
ATOM 1210 C C . GLY A 1 158 ? 8.461 21.266 3.885 1 96.94 158 GLY A C 1
ATOM 1211 O O . GLY A 1 158 ? 9.336 20.75 4.594 1 96.94 158 GLY A O 1
ATOM 1212 N N . GLY A 1 159 ? 7.305 21.641 4.328 1 97.5 159 GLY A N 1
ATOM 1213 C CA . GLY A 1 159 ? 6.93 21.422 5.711 1 97.5 159 GLY A CA 1
ATOM 1214 C C . GLY A 1 159 ? 6.977 19.953 6.109 1 97.5 159 GLY A C 1
ATOM 1215 O O . GLY A 1 159 ? 7.672 19.578 7.055 1 97.5 159 GLY A O 1
ATOM 1216 N N . VAL A 1 160 ? 6.281 19.109 5.332 1 98.31 160 VAL A N 1
ATOM 1217 C CA . VAL A 1 160 ? 6.238 17.688 5.652 1 98.31 160 VAL A CA 1
ATOM 1218 C C . VAL A 1 160 ? 7.629 17.078 5.477 1 98.31 160 VAL A C 1
ATOM 1220 O O . VAL A 1 160 ? 8.078 16.297 6.312 1 98.31 160 VAL A O 1
ATOM 1223 N N . GLY A 1 161 ? 8.312 17.453 4.371 1 98.44 161 GLY A N 1
ATOM 1224 C CA . GLY A 1 161 ? 9.656 16.969 4.141 1 98.44 161 GLY A CA 1
ATOM 1225 C C . GLY A 1 161 ? 10.609 17.281 5.281 1 98.44 161 GLY A C 1
ATOM 1226 O O . GLY A 1 161 ? 11.398 16.422 5.695 1 98.44 161 GLY A O 1
ATOM 1227 N N . SER A 1 162 ? 10.523 18.469 5.828 1 98.5 162 SER A N 1
ATOM 1228 C CA . SER A 1 162 ? 11.391 18.906 6.918 1 98.5 162 SER A CA 1
ATOM 1229 C C . SER A 1 162 ? 11.219 18.016 8.148 1 98.5 162 SER A C 1
ATOM 1231 O O . SER A 1 162 ? 12.211 17.594 8.75 1 98.5 162 SER A O 1
ATOM 1233 N N . ILE A 1 163 ? 9.992 17.734 8.461 1 98.62 163 ILE A N 1
ATOM 1234 C CA . ILE A 1 163 ? 9.719 16.906 9.641 1 98.62 163 ILE A CA 1
ATOM 1235 C C . ILE A 1 163 ? 10.078 15.453 9.352 1 98.62 163 ILE A C 1
ATOM 1237 O O . ILE A 1 163 ? 10.648 14.766 10.203 1 98.62 163 ILE A O 1
ATOM 1241 N N . ALA A 1 164 ? 9.773 14.984 8.141 1 98.88 164 ALA A N 1
ATOM 1242 C CA . ALA A 1 164 ? 10.055 13.594 7.762 1 98.88 164 ALA A CA 1
ATOM 1243 C C . ALA A 1 164 ? 11.547 13.297 7.836 1 98.88 164 ALA A C 1
ATOM 1245 O O . ALA A 1 164 ? 11.945 12.227 8.305 1 98.88 164 ALA A O 1
ATOM 1246 N N . ILE A 1 165 ? 12.391 14.242 7.387 1 98.88 165 ILE A N 1
ATOM 1247 C CA . ILE A 1 165 ? 13.836 14.07 7.465 1 98.88 165 ILE A CA 1
ATOM 1248 C C . ILE A 1 165 ? 14.25 13.875 8.922 1 98.88 165 ILE A C 1
ATOM 1250 O O . ILE A 1 165 ? 14.969 12.93 9.242 1 98.88 165 ILE A O 1
ATOM 1254 N N . GLN A 1 166 ? 13.734 14.727 9.766 1 98.81 166 GLN A N 1
ATOM 1255 C CA . GLN A 1 166 ? 14.156 14.695 11.164 1 98.81 166 GLN A CA 1
ATOM 1256 C C . GLN A 1 166 ? 13.672 13.422 11.859 1 98.81 166 GLN A C 1
ATOM 1258 O O . GLN A 1 166 ? 14.422 12.789 12.602 1 98.81 166 GLN A O 1
ATOM 1263 N N . LEU A 1 167 ? 12.406 13.016 11.617 1 98.81 167 LEU A N 1
ATOM 1264 C CA . LEU A 1 167 ? 11.875 11.789 12.195 1 98.81 167 LEU A CA 1
ATOM 1265 C C . LEU A 1 167 ? 12.641 10.57 11.703 1 98.81 167 LEU A C 1
ATOM 1267 O O . LEU A 1 167 ? 12.969 9.68 12.492 1 98.81 167 LEU A O 1
ATOM 1271 N N . ALA A 1 168 ? 12.922 10.531 10.398 1 98.88 168 ALA A N 1
ATOM 1272 C CA . ALA A 1 168 ? 13.617 9.391 9.797 1 98.88 168 ALA A CA 1
ATOM 1273 C C . ALA A 1 168 ? 15.031 9.266 10.359 1 98.88 168 ALA A C 1
ATOM 1275 O O . ALA A 1 168 ? 15.492 8.164 10.648 1 98.88 168 ALA A O 1
ATOM 1276 N N . LYS A 1 169 ? 15.695 10.406 10.516 1 98.5 169 LYS A N 1
ATOM 1277 C CA . LYS A 1 169 ? 17.031 10.398 11.086 1 98.5 169 LYS A CA 1
ATOM 1278 C C . LYS A 1 169 ? 17.016 9.914 12.531 1 98.5 169 LYS A C 1
ATOM 1280 O O . LYS A 1 169 ? 17.906 9.172 12.953 1 98.5 169 LYS A O 1
ATOM 1285 N N . ARG A 1 170 ? 16.062 10.32 13.227 1 97.81 170 ARG A N 1
ATOM 1286 C CA . ARG A 1 170 ? 15.938 9.945 14.625 1 97.81 170 ARG A CA 1
ATOM 1287 C C . ARG A 1 170 ? 15.852 8.43 14.789 1 97.81 170 ARG A C 1
ATOM 1289 O O . ARG A 1 170 ? 16.344 7.875 15.773 1 97.81 170 ARG A O 1
ATOM 1296 N N . VAL A 1 171 ? 15.258 7.73 13.781 1 98.31 171 VAL A N 1
ATOM 1297 C CA . VAL A 1 171 ? 15.078 6.289 13.93 1 98.31 171 VAL A CA 1
ATOM 1298 C C . VAL A 1 171 ? 16.156 5.551 13.141 1 98.31 171 VAL A C 1
ATOM 1300 O O . VAL A 1 171 ? 16.062 4.34 12.922 1 98.31 171 VAL A O 1
ATOM 1303 N N . GLY A 1 172 ? 17.125 6.254 12.555 1 98.44 172 GLY A N 1
ATOM 1304 C CA . GLY A 1 172 ? 18.375 5.633 12.109 1 98.44 172 GLY A CA 1
ATOM 1305 C C . GLY A 1 172 ? 18.391 5.344 10.625 1 98.44 172 GLY A C 1
ATOM 1306 O O . GLY A 1 172 ? 19.281 4.633 10.141 1 98.44 172 GLY A O 1
ATOM 1307 N N . LEU A 1 173 ? 17.5 5.859 9.859 1 98.81 173 LEU A N 1
ATOM 1308 C CA . LEU A 1 173 ? 17.484 5.609 8.414 1 98.81 173 LEU A CA 1
ATOM 1309 C C . LEU A 1 173 ? 18.547 6.441 7.707 1 98.81 173 LEU A C 1
ATOM 1311 O O . LEU A 1 173 ? 18.906 7.523 8.172 1 98.81 173 LEU A O 1
ATOM 1315 N N . GLN A 1 174 ? 19.078 5.922 6.613 1 98.81 174 GLN A N 1
ATOM 1316 C CA . GLN A 1 174 ? 19.75 6.77 5.637 1 98.81 174 GLN A CA 1
ATOM 1317 C C . GLN A 1 174 ? 18.75 7.586 4.828 1 98.81 174 GLN A C 1
ATOM 1319 O O . GLN A 1 174 ? 17.906 7.027 4.125 1 98.81 174 GLN A O 1
ATOM 1324 N N . VAL A 1 175 ? 18.875 8.898 4.922 1 98.88 175 VAL A N 1
ATOM 1325 C CA . VAL A 1 175 ? 17.828 9.758 4.363 1 98.88 175 VAL A CA 1
ATOM 1326 C C . VAL A 1 175 ? 18.375 10.508 3.152 1 98.88 175 VAL A C 1
ATOM 1328 O O . VAL A 1 175 ? 19.359 11.242 3.262 1 98.88 175 VAL A O 1
ATOM 1331 N N . ILE A 1 176 ? 17.766 10.305 2.012 1 98.94 176 ILE A N 1
ATOM 1332 C CA . ILE A 1 176 ? 18.031 11.078 0.802 1 98.94 176 ILE A CA 1
ATOM 1333 C C . ILE A 1 176 ? 16.828 11.977 0.499 1 98.94 176 ILE A C 1
ATOM 1335 O O . ILE A 1 176 ? 15.688 11.516 0.445 1 98.94 176 ILE A O 1
ATOM 1339 N N . ALA A 1 177 ? 17.078 13.25 0.355 1 98.75 177 ALA A N 1
ATOM 1340 C CA . ALA A 1 177 ? 16.016 14.203 0.026 1 98.75 177 ALA A CA 1
ATOM 1341 C C . ALA A 1 177 ? 16.219 14.789 -1.366 1 98.75 177 ALA A C 1
ATOM 1343 O O . ALA A 1 177 ? 17.344 14.844 -1.866 1 98.75 177 ALA A O 1
ATOM 1344 N N . THR A 1 178 ? 15.141 15.133 -1.985 1 97.94 178 THR A N 1
ATOM 1345 C CA . THR A 1 178 ? 15.297 15.836 -3.25 1 97.94 178 THR A CA 1
ATOM 1346 C C . THR A 1 178 ? 15.086 17.344 -3.062 1 97.94 178 THR A C 1
ATOM 1348 O O . THR A 1 178 ? 14.195 17.75 -2.312 1 97.94 178 THR A O 1
ATOM 1351 N N . ALA A 1 179 ? 15.836 18.109 -3.621 1 96.94 179 ALA A N 1
ATOM 1352 C CA . ALA A 1 179 ? 15.789 19.578 -3.74 1 96.94 179 ALA A CA 1
ATOM 1353 C C . ALA A 1 179 ? 16.641 20.062 -4.914 1 96.94 179 ALA A C 1
ATOM 1355 O O . ALA A 1 179 ? 17.656 19.453 -5.238 1 96.94 179 ALA A O 1
ATOM 1356 N N . SER A 1 180 ? 16.203 21.109 -5.527 1 94.81 180 SER A N 1
ATOM 1357 C CA . SER A 1 180 ? 16.906 21.531 -6.734 1 94.81 180 SER A CA 1
ATOM 1358 C C . SER A 1 180 ? 17.656 22.844 -6.512 1 94.81 180 SER A C 1
ATOM 1360 O O . SER A 1 180 ? 18.75 23.031 -7.047 1 94.81 180 SER A O 1
ATOM 1362 N N . ARG A 1 181 ? 17.156 23.859 -5.707 1 95.81 181 ARG A N 1
ATOM 1363 C CA . ARG A 1 181 ? 17.828 25.125 -5.426 1 9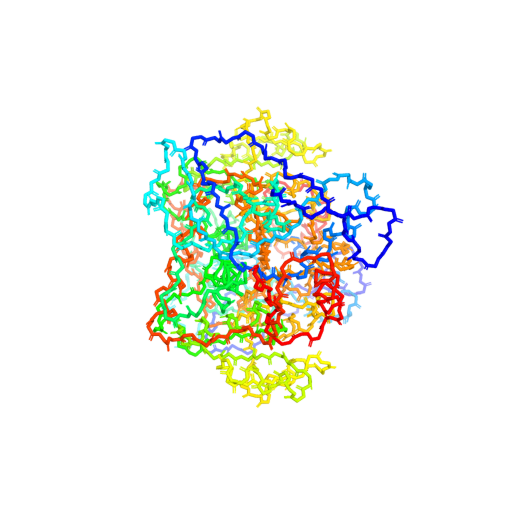5.81 181 ARG A CA 1
ATOM 1364 C C . ARG A 1 181 ? 18.859 24.953 -4.312 1 95.81 181 ARG A C 1
ATOM 1366 O O . ARG A 1 181 ? 18.672 24.156 -3.404 1 95.81 181 ARG A O 1
ATOM 1373 N N . GLU A 1 182 ? 19.812 25.719 -4.383 1 97.31 182 GLU A N 1
ATOM 1374 C CA . GLU A 1 182 ? 20.844 25.672 -3.367 1 97.31 182 GLU A CA 1
ATOM 1375 C C . GLU A 1 182 ? 20.281 25.891 -1.971 1 97.31 182 GLU A C 1
ATOM 1377 O O . GLU A 1 182 ? 20.656 25.203 -1.02 1 97.31 182 GLU A O 1
ATOM 1382 N N . SER A 1 183 ? 19.422 26.812 -1.85 1 96.75 183 SER A N 1
ATOM 1383 C CA . SER A 1 183 ? 18.812 27.125 -0.56 1 96.75 183 SER A CA 1
ATOM 1384 C C . SER A 1 183 ? 18.031 25.922 -0.026 1 96.75 183 SER A C 1
ATOM 1386 O O . SER A 1 183 ? 18.125 25.594 1.159 1 96.75 183 SER A O 1
ATOM 1388 N N . SER A 1 184 ? 17.312 25.281 -0.901 1 97.69 184 SER A N 1
ATOM 1389 C CA . SER A 1 184 ? 16.516 24.125 -0.472 1 97.69 184 SER A CA 1
ATOM 1390 C C . SER A 1 184 ? 17.422 22.922 -0.167 1 97.69 184 SER A C 1
ATOM 1392 O O . SER A 1 184 ? 17.109 22.125 0.725 1 97.69 184 SER A O 1
ATOM 1394 N N . LYS A 1 185 ? 18.516 22.812 -0.898 1 98.31 185 LYS A N 1
ATOM 1395 C CA . LYS A 1 185 ? 19.484 21.766 -0.595 1 98.31 185 LYS A CA 1
ATOM 1396 C C . LYS A 1 185 ? 20.078 21.938 0.799 1 98.31 185 LYS A C 1
ATOM 1398 O O . LYS A 1 185 ? 20.109 21 1.594 1 98.31 185 LYS A O 1
ATOM 1403 N N . LYS A 1 186 ? 20.5 23.172 1.041 1 98.38 186 LYS A N 1
ATOM 1404 C CA . LYS A 1 186 ? 21.078 23.484 2.348 1 98.38 186 LYS A CA 1
ATOM 1405 C C . LYS A 1 186 ? 20.062 23.25 3.463 1 98.38 186 LYS A C 1
ATOM 1407 O O . LYS A 1 186 ? 20.406 22.75 4.535 1 98.38 186 LYS A O 1
ATOM 1412 N N . TRP A 1 187 ? 18.828 23.594 3.166 1 98.38 187 TRP A N 1
ATOM 1413 C CA . TRP A 1 187 ? 17.75 23.406 4.133 1 98.38 187 TRP A CA 1
ATOM 1414 C C . TRP A 1 187 ? 17.594 21.922 4.477 1 98.38 187 TRP A C 1
ATOM 1416 O O . TRP A 1 187 ? 17.562 21.547 5.648 1 98.38 187 TRP A O 1
ATOM 1426 N N . CYS A 1 188 ? 17.547 21.062 3.488 1 98.62 188 CYS A N 1
ATOM 1427 C CA . CYS A 1 188 ? 17.375 19.625 3.705 1 98.62 188 CYS A CA 1
ATOM 1428 C C . CYS A 1 188 ? 18.531 19.062 4.527 1 98.62 188 CYS A C 1
ATOM 1430 O O . CYS A 1 188 ? 18.312 18.266 5.441 1 98.62 188 CYS A O 1
ATOM 1432 N N . LEU A 1 189 ? 19.734 19.516 4.203 1 98.69 189 LEU A N 1
ATOM 1433 C CA . LEU A 1 189 ? 20.906 19.047 4.949 1 98.69 189 LEU A CA 1
ATOM 1434 C C . LEU A 1 189 ? 20.828 19.516 6.402 1 98.69 189 LEU A C 1
ATOM 1436 O O . LEU A 1 189 ? 21.156 18.75 7.316 1 98.69 189 LEU A O 1
ATOM 1440 N N . ALA A 1 190 ? 20.375 20.703 6.594 1 98.19 190 ALA A N 1
ATOM 1441 C CA . ALA A 1 190 ? 20.234 21.25 7.945 1 98.19 190 ALA A CA 1
ATOM 1442 C C . ALA A 1 190 ? 19.203 20.469 8.75 1 98.19 190 ALA A C 1
ATOM 1444 O O . ALA A 1 190 ? 19.312 20.344 9.969 1 98.19 190 ALA A O 1
ATOM 1445 N N . MET A 1 191 ? 18.203 19.969 8.062 1 98.19 191 MET A N 1
ATOM 1446 C CA . MET A 1 191 ? 17.172 19.172 8.727 1 98.19 191 MET A CA 1
ATOM 1447 C C . MET A 1 191 ? 17.688 17.766 9.023 1 98.19 191 MET A C 1
ATOM 1449 O O . MET A 1 191 ? 17.031 17 9.727 1 98.19 191 MET A O 1
ATOM 1453 N N . GLY A 1 192 ? 18.797 17.344 8.391 1 98.5 192 GLY A N 1
ATOM 1454 C CA . GLY A 1 192 ? 19.422 16.094 8.781 1 98.5 192 GLY A CA 1
ATOM 1455 C C . GLY A 1 192 ? 19.578 15.117 7.625 1 98.5 192 GLY A C 1
ATOM 1456 O O . GLY A 1 192 ? 20.078 14.008 7.801 1 98.5 192 GLY A O 1
ATOM 1457 N N . ALA A 1 193 ? 19.203 15.492 6.395 1 98.81 193 ALA A N 1
ATOM 1458 C CA . ALA A 1 193 ? 19.359 14.578 5.262 1 98.81 193 ALA A CA 1
ATOM 1459 C C . ALA A 1 193 ? 20.812 14.18 5.059 1 98.81 193 ALA A C 1
ATOM 1461 O O . ALA A 1 193 ? 21.719 15.008 5.188 1 98.81 193 ALA A O 1
ATOM 1462 N N . ASP A 1 194 ? 21.031 12.922 4.742 1 98.81 194 ASP A N 1
ATOM 1463 C CA . ASP A 1 194 ? 22.391 12.453 4.469 1 98.81 194 ASP A CA 1
ATOM 1464 C C . ASP A 1 194 ? 22.859 12.891 3.084 1 98.81 194 ASP A C 1
ATOM 1466 O O . ASP A 1 194 ? 24.031 13.188 2.889 1 98.81 194 ASP A O 1
ATOM 1470 N N . LYS A 1 195 ? 21.969 12.828 2.156 1 98.75 195 LYS A N 1
ATOM 1471 C CA . LYS A 1 195 ? 22.219 13.219 0.772 1 98.75 195 LYS A CA 1
ATOM 1472 C C . LYS A 1 195 ? 21.047 14.008 0.199 1 98.75 195 LYS A C 1
ATOM 1474 O O . LYS A 1 195 ? 19.922 13.859 0.646 1 98.75 195 LYS A O 1
ATOM 1479 N N . VAL A 1 196 ? 21.391 14.891 -0.695 1 98.75 196 VAL A N 1
ATOM 1480 C CA . VAL A 1 196 ? 20.375 15.625 -1.434 1 98.75 196 VAL A CA 1
ATOM 1481 C C . VAL A 1 196 ? 20.594 15.461 -2.936 1 98.75 196 VAL A C 1
ATOM 1483 O O . VAL A 1 196 ? 21.719 15.633 -3.42 1 98.75 196 VAL A O 1
ATOM 1486 N N . ILE A 1 197 ? 19.547 15.039 -3.631 1 98.31 197 ILE A N 1
ATOM 1487 C CA . ILE A 1 197 ? 19.641 14.883 -5.078 1 98.31 197 ILE A CA 1
ATOM 1488 C C . ILE A 1 197 ? 18.609 15.773 -5.762 1 98.31 197 ILE A C 1
ATOM 1490 O O . ILE A 1 197 ? 17.734 16.328 -5.102 1 98.31 197 ILE A O 1
ATOM 1494 N N . ASP A 1 198 ? 18.75 15.922 -7.109 1 97.06 198 ASP A N 1
ATOM 1495 C CA . ASP A 1 198 ? 17.953 16.859 -7.895 1 97.06 198 ASP A CA 1
ATOM 1496 C C . ASP A 1 198 ? 16.75 16.172 -8.531 1 97.06 198 ASP A C 1
ATOM 1498 O O . ASP A 1 198 ? 16.922 15.305 -9.398 1 97.06 198 ASP A O 1
ATOM 1502 N N . HIS A 1 199 ? 15.547 16.578 -8.18 1 94.38 199 HIS A N 1
ATOM 1503 C CA . HIS A 1 199 ? 14.344 15.891 -8.648 1 94.38 199 HIS A CA 1
ATOM 1504 C C . HIS A 1 199 ? 14.047 16.234 -10.109 1 94.38 199 HIS A C 1
ATOM 1506 O O . HIS A 1 199 ? 13.133 15.664 -10.711 1 94.38 199 HIS A O 1
ATOM 1512 N N . TYR A 1 200 ? 14.812 17.109 -10.742 1 93.19 200 TYR A N 1
ATOM 1513 C CA . TYR A 1 200 ? 14.664 17.391 -12.164 1 93.19 200 TYR A CA 1
ATOM 1514 C C . TYR A 1 200 ? 15.508 16.453 -13 1 93.19 200 TYR A C 1
ATOM 1516 O O . TYR A 1 200 ? 15.422 16.453 -14.234 1 93.19 200 TYR A O 1
ATOM 1524 N N . GLN A 1 201 ? 16.328 15.68 -12.352 1 94.88 201 GLN A N 1
ATOM 1525 C CA . GLN A 1 201 ? 17.172 14.672 -12.992 1 94.88 201 GLN A CA 1
ATOM 1526 C C . GLN A 1 201 ? 16.703 13.258 -12.641 1 94.88 201 GLN A C 1
ATOM 1528 O O . GLN A 1 201 ? 15.969 13.07 -11.664 1 94.88 201 GLN A O 1
ATOM 1533 N N . PRO A 1 202 ? 17.125 12.25 -13.484 1 96.06 202 PRO A N 1
ATOM 1534 C CA . PRO A 1 202 ? 16.734 10.883 -13.148 1 96.06 202 PRO A CA 1
ATOM 1535 C C . PRO A 1 202 ? 17.188 10.461 -11.75 1 96.06 202 PRO A C 1
ATOM 1537 O O . PRO A 1 202 ? 18.375 10.547 -11.438 1 96.06 202 PRO A O 1
ATOM 1540 N N . LEU A 1 203 ? 16.266 10.039 -10.945 1 97.5 203 LEU A N 1
ATOM 1541 C CA . LEU A 1 203 ? 16.547 9.773 -9.539 1 97.5 203 LEU A CA 1
ATOM 1542 C C . LEU A 1 203 ? 17.406 8.523 -9.383 1 97.5 203 LEU A C 1
ATOM 1544 O O . LEU A 1 203 ? 18.344 8.508 -8.586 1 97.5 203 LEU A O 1
ATOM 1548 N N . LYS A 1 204 ? 17.094 7.477 -10.156 1 97.56 204 LYS A N 1
ATOM 1549 C CA . LYS A 1 204 ? 17.812 6.211 -10.008 1 97.56 204 LYS A CA 1
ATOM 1550 C C . LYS A 1 204 ? 19.312 6.406 -10.195 1 97.56 204 LYS A C 1
ATOM 1552 O O . LYS A 1 204 ? 20.109 5.93 -9.391 1 97.56 204 LYS A O 1
ATOM 1557 N N . ALA A 1 205 ? 19.719 7.055 -11.242 1 97.81 205 ALA A N 1
ATOM 1558 C CA . ALA A 1 205 ? 21.125 7.285 -11.523 1 97.81 205 ALA A CA 1
ATOM 1559 C C . ALA A 1 205 ? 21.797 8.047 -10.383 1 97.81 205 ALA A C 1
ATOM 1561 O O . ALA A 1 205 ? 22.938 7.742 -10.016 1 97.81 205 ALA A O 1
ATOM 1562 N N . GLN A 1 206 ? 21.125 9.07 -9.844 1 98.38 206 GLN A N 1
ATOM 1563 C CA . GLN A 1 206 ? 21.688 9.859 -8.75 1 98.38 206 GLN A CA 1
ATOM 1564 C C . GLN A 1 206 ? 21.812 9.016 -7.48 1 98.38 206 GLN A C 1
ATOM 1566 O O . GLN A 1 206 ? 22.781 9.148 -6.734 1 98.38 206 GLN A O 1
ATOM 1571 N N . LEU A 1 207 ? 20.828 8.156 -7.242 1 98.44 207 LEU A N 1
ATOM 1572 C CA . LEU A 1 207 ? 20.875 7.285 -6.07 1 98.44 207 LEU A CA 1
ATOM 1573 C C . LEU A 1 207 ? 22.016 6.293 -6.172 1 98.44 207 LEU A C 1
ATOM 1575 O O . LEU A 1 207 ? 22.703 6.027 -5.18 1 98.44 207 LEU A O 1
ATOM 1579 N N . GLU A 1 208 ? 22.234 5.711 -7.352 1 97.75 208 GLU A N 1
ATOM 1580 C CA . GLU A 1 208 ? 23.344 4.789 -7.57 1 97.75 208 GLU A CA 1
ATOM 1581 C C . GLU A 1 208 ? 24.672 5.453 -7.246 1 97.75 208 GLU A C 1
ATOM 1583 O O . GLU A 1 208 ? 25.562 4.816 -6.684 1 97.75 208 GLU A O 1
ATOM 1588 N N . LYS A 1 209 ? 24.75 6.672 -7.582 1 97.12 209 LYS A N 1
ATOM 1589 C CA . LYS A 1 209 ? 25.969 7.414 -7.297 1 97.12 209 LYS A CA 1
ATOM 1590 C C . LYS A 1 209 ? 26.062 7.758 -5.812 1 97.12 209 LYS A C 1
ATOM 1592 O O . LYS A 1 209 ? 27.156 7.688 -5.227 1 97.12 209 LYS A O 1
ATOM 1597 N N . ALA A 1 210 ? 24.953 8.078 -5.242 1 96 210 ALA A N 1
ATOM 1598 C CA . ALA A 1 210 ? 24.953 8.633 -3.889 1 96 210 ALA A CA 1
ATOM 1599 C C . ALA A 1 210 ? 25.062 7.52 -2.846 1 96 210 ALA A C 1
ATOM 1601 O O . ALA A 1 210 ? 25.766 7.676 -1.837 1 96 210 ALA A O 1
ATOM 1602 N N . ILE A 1 211 ? 24.344 6.367 -3.111 1 95.31 211 ILE A N 1
ATOM 1603 C CA . ILE A 1 211 ? 24.297 5.367 -2.053 1 95.31 211 ILE A CA 1
ATOM 1604 C C . ILE A 1 211 ? 24.469 3.973 -2.652 1 95.31 211 ILE A C 1
ATOM 1606 O O . ILE A 1 211 ? 24.281 2.965 -1.967 1 95.31 211 ILE A O 1
ATOM 1610 N N . GLN A 1 212 ? 24.75 3.844 -3.93 1 93.12 212 GLN A N 1
ATOM 1611 C CA . GLN A 1 212 ? 25.062 2.617 -4.66 1 93.12 212 GLN A CA 1
ATOM 1612 C C . GLN A 1 212 ? 23.906 1.628 -4.582 1 93.12 212 GLN A C 1
ATOM 1614 O O . GLN A 1 212 ? 24.109 0.418 -4.477 1 93.12 212 GLN A O 1
ATOM 1619 N N . ALA A 1 213 ? 22.609 2.234 -4.48 1 92.94 213 ALA A N 1
ATOM 1620 C CA . ALA A 1 213 ? 21.484 1.318 -4.316 1 92.94 213 ALA A CA 1
ATOM 1621 C C . ALA A 1 213 ? 20.172 2.012 -4.637 1 92.94 213 ALA A C 1
ATOM 1623 O O . ALA A 1 213 ? 20.109 3.24 -4.703 1 92.94 213 ALA A O 1
ATOM 1624 N N . GLU A 1 214 ? 19.125 1.163 -4.926 1 97.75 214 GLU A N 1
ATOM 1625 C CA . GLU A 1 214 ? 17.734 1.599 -4.797 1 97.75 214 GLU A CA 1
ATOM 1626 C C . GLU A 1 214 ? 17.344 1.781 -3.334 1 97.75 214 GLU A C 1
ATOM 1628 O O . GLU A 1 214 ? 18.062 1.331 -2.436 1 97.75 214 GLU A O 1
ATOM 1633 N N . VAL A 1 215 ? 16.234 2.434 -3.135 1 98.81 215 VAL A N 1
ATOM 1634 C CA . VAL A 1 215 ? 15.867 2.76 -1.762 1 98.81 215 VAL A CA 1
ATOM 1635 C C . VAL A 1 215 ? 14.781 1.807 -1.281 1 98.81 215 VAL A C 1
ATOM 1637 O O . VAL A 1 215 ? 14.031 1.247 -2.09 1 98.81 215 VAL A O 1
ATOM 1640 N N . ASP A 1 216 ? 14.672 1.655 0.09 1 98.75 216 ASP A N 1
ATOM 1641 C CA . ASP A 1 216 ? 13.672 0.8 0.718 1 98.75 216 ASP A CA 1
ATOM 1642 C C . ASP A 1 216 ? 12.305 1.482 0.743 1 98.75 216 ASP A C 1
ATOM 1644 O O . ASP A 1 216 ? 11.273 0.827 0.572 1 98.75 216 ASP A O 1
ATOM 1648 N N . TYR A 1 217 ? 12.297 2.781 0.994 1 98.94 217 TYR A N 1
ATOM 1649 C CA . TYR A 1 217 ? 11.078 3.557 1.178 1 98.94 217 TYR A CA 1
ATOM 1650 C C . TYR A 1 217 ? 11.125 4.848 0.369 1 98.94 217 TYR A C 1
ATOM 1652 O O . TYR A 1 217 ? 12.195 5.434 0.188 1 98.94 217 TYR A O 1
ATOM 1660 N N . ILE A 1 218 ? 9.969 5.285 -0.072 1 98.88 218 ILE A N 1
ATOM 1661 C CA . ILE A 1 218 ? 9.844 6.598 -0.695 1 98.88 218 ILE A CA 1
ATOM 1662 C C . ILE A 1 218 ? 8.656 7.344 -0.098 1 98.88 218 ILE A C 1
ATOM 1664 O O . ILE A 1 218 ? 7.559 6.785 0.01 1 98.88 218 ILE A O 1
ATOM 1668 N N . LEU A 1 219 ? 8.859 8.484 0.377 1 98.88 219 LEU A N 1
ATOM 1669 C CA . LEU A 1 219 ? 7.809 9.453 0.678 1 98.88 219 LEU A CA 1
ATOM 1670 C C . LEU A 1 219 ? 7.754 10.547 -0.383 1 98.88 219 LEU A C 1
ATOM 1672 O O . LEU A 1 219 ? 8.711 11.312 -0.536 1 98.88 219 LEU A O 1
ATOM 1676 N N . CYS A 1 220 ? 6.688 10.586 -1.076 1 98.31 220 CYS A N 1
ATOM 1677 C CA . CYS A 1 220 ? 6.523 11.617 -2.094 1 98.31 220 CYS A CA 1
ATOM 1678 C C . CYS A 1 220 ? 5.648 12.758 -1.578 1 98.31 220 CYS A C 1
ATOM 1680 O O . CYS A 1 220 ? 4.422 12.664 -1.606 1 98.31 220 CYS A O 1
ATOM 1682 N N . ALA A 1 221 ? 6.285 13.812 -1.186 1 95.94 221 ALA A N 1
ATOM 1683 C CA . ALA A 1 221 ? 5.59 14.984 -0.665 1 95.94 221 ALA A CA 1
ATOM 1684 C C . ALA A 1 221 ? 5.465 16.062 -1.735 1 95.94 221 ALA A C 1
ATOM 1686 O O . ALA A 1 221 ? 5.246 17.234 -1.419 1 95.94 221 ALA A O 1
ATOM 1687 N N . ALA A 1 222 ? 5.711 15.781 -2.984 1 89.69 222 ALA A N 1
ATOM 1688 C CA . ALA A 1 222 ? 5.629 16.672 -4.141 1 89.69 222 ALA A CA 1
ATOM 1689 C C . ALA A 1 222 ? 4.688 16.109 -5.203 1 89.69 222 ALA A C 1
ATOM 1691 O O . ALA A 1 222 ? 3.959 15.148 -4.945 1 89.69 222 ALA A O 1
ATOM 1692 N N . ASP A 1 223 ? 4.742 16.781 -6.34 1 82.25 223 ASP A N 1
ATOM 1693 C CA . ASP A 1 223 ? 3.877 16.359 -7.438 1 82.25 223 ASP A CA 1
ATOM 1694 C C . ASP A 1 223 ? 4.168 14.922 -7.848 1 82.25 223 ASP A C 1
ATOM 1696 O O . ASP A 1 223 ? 5.211 14.641 -8.438 1 82.25 223 ASP A O 1
ATOM 1700 N N . SER A 1 224 ? 3.199 14.102 -7.652 1 77.94 224 SER A N 1
ATOM 1701 C CA . SER A 1 224 ? 3.395 12.672 -7.859 1 77.94 224 SER A CA 1
ATOM 1702 C C . SER A 1 224 ? 3.479 12.328 -9.344 1 77.94 224 SER A C 1
ATOM 1704 O O . SER A 1 224 ? 4.211 11.422 -9.734 1 77.94 224 SER A O 1
ATOM 1706 N N . ASP A 1 225 ? 2.762 13.008 -10.141 1 80.88 225 ASP A N 1
ATOM 1707 C CA . ASP A 1 225 ? 2.684 12.688 -11.562 1 80.88 225 ASP A CA 1
ATOM 1708 C C . ASP A 1 225 ? 4.074 12.641 -12.188 1 80.88 225 ASP A C 1
ATOM 1710 O O . ASP A 1 225 ? 4.402 11.695 -12.906 1 80.88 225 ASP A O 1
ATOM 1714 N N . THR A 1 226 ? 4.84 13.516 -11.789 1 78.31 226 THR A N 1
ATOM 1715 C CA . THR A 1 226 ? 6.133 13.695 -12.438 1 78.31 226 THR A CA 1
ATOM 1716 C C . THR A 1 226 ? 7.129 12.641 -11.961 1 78.31 226 THR A C 1
ATOM 1718 O O . THR A 1 226 ? 8.109 12.352 -12.648 1 78.31 226 THR A O 1
ATOM 1721 N N . HIS A 1 227 ? 6.691 12 -10.906 1 89.88 227 HIS A N 1
ATOM 1722 C CA . HIS A 1 227 ? 7.754 11.203 -10.297 1 89.88 227 HIS A CA 1
ATOM 1723 C C . HIS A 1 227 ? 7.391 9.727 -10.281 1 89.88 227 HIS A C 1
ATOM 1725 O O . HIS A 1 227 ? 8.164 8.898 -9.789 1 89.88 227 HIS A O 1
ATOM 1731 N N . MET A 1 228 ? 6.344 9.375 -10.859 1 93.25 228 MET A N 1
ATOM 1732 C CA . MET A 1 228 ? 5.895 7.992 -10.773 1 93.25 228 MET A CA 1
ATOM 1733 C C . MET A 1 228 ? 6.934 7.039 -11.352 1 93.25 228 MET A C 1
ATOM 1735 O O . MET A 1 228 ? 7.324 6.07 -10.695 1 93.25 228 MET A O 1
ATOM 1739 N N . GLN A 1 229 ? 7.387 7.324 -12.523 1 94.38 229 GLN A N 1
ATOM 1740 C CA . GLN A 1 229 ? 8.391 6.473 -13.156 1 94.38 229 GLN A CA 1
ATOM 1741 C C . GLN A 1 229 ? 9.695 6.492 -12.375 1 94.38 229 GLN A C 1
ATOM 1743 O O . GLN A 1 229 ? 10.336 5.453 -12.203 1 94.38 229 GLN A O 1
ATOM 1748 N N . ASN A 1 230 ? 10.07 7.656 -11.938 1 96.25 230 ASN A N 1
ATOM 1749 C CA . ASN A 1 230 ? 11.266 7.789 -11.109 1 96.25 230 ASN A CA 1
ATOM 1750 C C . ASN A 1 230 ? 11.172 6.945 -9.836 1 96.25 230 ASN A C 1
ATOM 1752 O O . ASN A 1 230 ? 12.133 6.285 -9.453 1 96.25 230 ASN A O 1
ATOM 1756 N N . MET A 1 231 ? 10.031 7.02 -9.266 1 97.94 231 MET A N 1
ATOM 1757 C CA . MET A 1 231 ? 9.828 6.234 -8.047 1 97.94 231 MET A CA 1
ATOM 1758 C C . MET A 1 231 ? 9.898 4.742 -8.352 1 97.94 231 MET A C 1
ATOM 1760 O O . MET A 1 231 ? 10.555 3.984 -7.637 1 97.94 231 MET A O 1
ATOM 1764 N N . ALA A 1 232 ? 9.281 4.344 -9.422 1 97.88 232 ALA A N 1
ATOM 1765 C CA . ALA A 1 232 ? 9.258 2.932 -9.797 1 97.88 232 ALA A CA 1
ATOM 1766 C C . ALA A 1 232 ? 10.672 2.402 -10.039 1 97.88 232 ALA A C 1
ATOM 1768 O O . ALA A 1 232 ? 10.984 1.271 -9.664 1 97.88 232 ALA A O 1
ATOM 1769 N N . GLU A 1 233 ? 11.484 3.186 -10.609 1 97.69 233 GLU A N 1
ATOM 1770 C CA . GLU A 1 233 ? 12.844 2.781 -10.945 1 97.69 233 GLU A CA 1
ATOM 1771 C C . GLU A 1 233 ? 13.75 2.812 -9.719 1 97.69 233 GLU A C 1
ATOM 1773 O O . GLU A 1 233 ? 14.742 2.082 -9.648 1 97.69 233 GLU A O 1
ATOM 1778 N N . SER A 1 234 ? 13.359 3.617 -8.734 1 98.31 234 SER A N 1
ATOM 1779 C CA . SER A 1 234 ? 14.258 3.91 -7.617 1 98.31 234 SER A CA 1
ATOM 1780 C C . SER A 1 234 ? 13.961 3.02 -6.418 1 98.31 234 SER A C 1
ATOM 1782 O O . SER A 1 234 ? 14.773 2.914 -5.496 1 98.31 234 SER A O 1
ATOM 1784 N N . ILE A 1 235 ? 12.797 2.416 -6.402 1 98.75 235 ILE A N 1
ATOM 1785 C CA . ILE A 1 235 ? 12.359 1.646 -5.246 1 98.75 235 ILE A CA 1
ATOM 1786 C C . ILE A 1 235 ? 12.82 0.198 -5.383 1 98.75 235 ILE A C 1
ATOM 1788 O O . ILE A 1 235 ? 12.812 -0.362 -6.48 1 98.75 235 ILE A O 1
ATOM 1792 N N . LYS A 1 236 ? 13.266 -0.448 -4.32 1 98.62 236 LYS A N 1
ATOM 1793 C CA . LYS A 1 236 ? 13.633 -1.859 -4.281 1 98.62 236 LYS A CA 1
ATOM 1794 C C . LYS A 1 236 ? 12.414 -2.754 -4.477 1 98.62 236 LYS A C 1
ATOM 1796 O O . LYS A 1 236 ? 11.281 -2.336 -4.215 1 98.62 236 LYS A O 1
ATOM 1801 N N . PRO A 1 237 ? 12.633 -4.047 -4.938 1 98.62 237 PRO A N 1
ATOM 1802 C CA . PRO A 1 237 ? 11.539 -5.008 -4.844 1 98.62 237 PRO A CA 1
ATOM 1803 C C . PRO A 1 237 ? 10.93 -5.074 -3.443 1 98.62 237 PRO A C 1
ATOM 1805 O O . PRO A 1 237 ? 11.656 -5.039 -2.449 1 98.62 237 PRO A O 1
ATOM 1808 N N . PHE A 1 238 ? 9.594 -5.062 -3.389 1 98.62 238 PHE A N 1
ATOM 1809 C CA . PHE A 1 238 ? 8.805 -5.133 -2.162 1 98.62 238 PHE A CA 1
ATOM 1810 C C . PHE A 1 238 ? 8.898 -3.826 -1.382 1 98.62 238 PHE A C 1
ATOM 1812 O O . PHE A 1 238 ? 8.531 -3.771 -0.206 1 98.62 238 PHE A O 1
ATOM 1819 N N . GLY A 1 239 ? 9.492 -2.771 -2.002 1 98.69 239 GLY A N 1
ATOM 1820 C CA . GLY A 1 239 ? 9.555 -1.471 -1.354 1 98.69 239 GLY A CA 1
ATOM 1821 C C . GLY A 1 239 ? 8.195 -0.834 -1.157 1 98.69 239 GLY A C 1
ATOM 1822 O O . GLY A 1 239 ? 7.188 -1.343 -1.656 1 98.69 239 GLY A O 1
ATOM 1823 N N . GLU A 1 240 ? 8.148 0.227 -0.381 1 98.69 240 GLU A N 1
ATOM 1824 C CA . GLU A 1 240 ? 6.918 0.918 -0.014 1 98.69 240 GLU A CA 1
ATOM 1825 C C . GLU A 1 240 ? 6.996 2.404 -0.355 1 98.69 240 GLU A C 1
ATOM 1827 O O . GLU A 1 240 ? 8.016 3.049 -0.112 1 98.69 240 GLU A O 1
ATOM 1832 N N . ILE A 1 241 ? 5.953 2.906 -0.937 1 98.75 241 ILE A N 1
ATOM 1833 C CA . ILE A 1 241 ? 5.855 4.305 -1.334 1 98.75 241 ILE A CA 1
ATOM 1834 C C . ILE A 1 241 ? 4.641 4.949 -0.673 1 98.75 241 ILE A C 1
ATOM 1836 O O . ILE A 1 241 ? 3.551 4.367 -0.664 1 98.75 241 ILE A O 1
ATOM 1840 N N . CYS A 1 242 ? 4.812 6.078 -0.102 1 98.75 242 CYS A N 1
ATOM 1841 C CA . CYS A 1 242 ? 3.697 6.852 0.435 1 98.75 242 CYS A CA 1
ATOM 1842 C C . CYS A 1 242 ? 3.494 8.141 -0.357 1 98.75 242 CYS A C 1
ATOM 1844 O O . CYS A 1 242 ? 4.445 8.891 -0.585 1 98.75 242 CYS A O 1
ATOM 1846 N N . LEU A 1 243 ? 2.283 8.391 -0.788 1 98.12 243 LEU A N 1
ATOM 1847 C CA . LEU A 1 243 ? 1.906 9.562 -1.563 1 98.12 243 LEU A CA 1
ATOM 1848 C C . LEU A 1 243 ? 1.107 10.547 -0.71 1 98.12 243 LEU A C 1
ATOM 1850 O O . LEU A 1 243 ? 0.218 10.141 0.041 1 98.12 243 LEU A O 1
ATOM 1854 N N . LEU A 1 244 ? 1.411 11.828 -0.872 1 97.19 244 LEU A N 1
ATOM 1855 C CA . LEU A 1 244 ? 0.725 12.867 -0.104 1 97.19 244 LEU A CA 1
ATOM 1856 C C . LEU A 1 244 ? -0.112 13.758 -1.016 1 97.19 244 LEU A C 1
ATOM 1858 O O . LEU A 1 244 ? -1.14 14.289 -0.595 1 97.19 244 LEU A O 1
ATOM 1862 N N . VAL A 1 245 ? 0.367 13.93 -2.24 1 93.44 245 VAL A N 1
ATOM 1863 C CA . VAL A 1 245 ? -0.214 14.938 -3.123 1 93.44 245 VAL A CA 1
ATOM 1864 C C . VAL A 1 245 ? -0.992 14.25 -4.246 1 93.44 245 VAL A C 1
ATOM 1866 O O . VAL A 1 245 ? -0.477 13.344 -4.902 1 93.44 245 VAL A O 1
ATOM 1869 N N . SER A 1 246 ? -2.143 14.664 -4.488 1 92.38 246 SER A N 1
ATOM 1870 C CA . SER A 1 246 ? -2.994 14.102 -5.531 1 92.38 246 SER A CA 1
ATOM 1871 C C . SER A 1 246 ? -2.287 14.102 -6.883 1 92.38 246 SER A C 1
ATOM 1873 O O . SER A 1 246 ? -1.459 14.977 -7.156 1 92.38 246 SER A O 1
ATOM 1875 N N . THR A 1 247 ? -2.709 13.141 -7.613 1 90.5 247 THR A N 1
ATOM 1876 C CA . THR A 1 247 ? -2.199 13.094 -8.977 1 90.5 247 THR A CA 1
ATOM 1877 C C . THR A 1 247 ? -3.047 13.961 -9.898 1 90.5 247 THR A C 1
ATOM 1879 O O . THR A 1 247 ? -4.266 14.047 -9.734 1 90.5 247 THR A O 1
ATOM 1882 N N . GLY A 1 248 ? -2.416 14.625 -10.82 1 87.62 248 GLY A N 1
ATOM 1883 C CA . GLY A 1 248 ? -3.139 15.391 -11.82 1 87.62 248 GLY A CA 1
ATOM 1884 C C . GLY A 1 248 ? -3.609 14.547 -12.992 1 87.62 248 GLY A C 1
ATOM 1885 O O . GLY A 1 248 ? -4.508 14.953 -13.734 1 87.62 248 GLY A O 1
ATOM 1886 N N . LYS A 1 249 ? -2.885 13.438 -13.18 1 89.12 249 LYS A N 1
ATOM 1887 C CA . LYS A 1 249 ? -3.207 12.508 -14.258 1 89.12 249 LYS A CA 1
ATOM 1888 C C . LYS A 1 249 ? -3.379 11.086 -13.727 1 89.12 249 LYS A C 1
ATOM 1890 O O . LYS A 1 249 ? -3.01 10.797 -12.586 1 89.12 249 LYS A O 1
ATOM 1895 N N . GLU A 1 250 ? -4.02 10.328 -14.633 1 90.81 250 GLU A N 1
ATOM 1896 C CA . GLU A 1 250 ? -4.121 8.906 -14.305 1 90.81 250 GLU A CA 1
ATOM 1897 C C . GLU A 1 250 ? -2.752 8.234 -14.32 1 90.81 250 GLU A C 1
ATOM 1899 O O . GLU A 1 250 ? -1.855 8.664 -15.055 1 90.81 250 GLU A O 1
ATOM 1904 N N . THR A 1 251 ? -2.668 7.195 -13.539 1 91.5 251 THR A N 1
ATOM 1905 C CA . THR A 1 251 ? -1.367 6.59 -13.281 1 91.5 251 THR A CA 1
ATOM 1906 C C . THR A 1 251 ? -1.302 5.18 -13.859 1 91.5 251 THR A C 1
ATOM 1908 O O . THR A 1 251 ? -2.258 4.41 -13.742 1 91.5 251 THR A O 1
ATOM 1911 N N . ASP A 1 252 ? -0.185 4.867 -14.531 1 93.88 252 ASP A N 1
ATOM 1912 C CA . ASP A 1 252 ? 0.088 3.477 -14.875 1 93.88 252 ASP A CA 1
ATOM 1913 C C . ASP A 1 252 ? 0.596 2.699 -13.664 1 93.88 252 ASP A C 1
ATOM 1915 O O . ASP A 1 252 ? 1.784 2.75 -13.344 1 93.88 252 ASP A O 1
ATOM 1919 N N . LEU A 1 253 ? -0.234 1.958 -13.078 1 94.5 253 LEU A N 1
ATOM 1920 C CA . LEU A 1 253 ? 0.098 1.25 -11.852 1 94.5 253 LEU A CA 1
ATOM 1921 C C . LEU A 1 253 ? 0.999 0.053 -12.141 1 94.5 253 LEU A C 1
ATOM 1923 O O . LEU A 1 253 ? 1.646 -0.473 -11.227 1 94.5 253 LEU A O 1
ATOM 1927 N N . ASN A 1 254 ? 1.061 -0.339 -13.391 1 95.56 254 ASN A N 1
ATOM 1928 C CA . ASN A 1 254 ? 1.779 -1.559 -13.742 1 95.56 254 ASN A CA 1
ATOM 1929 C C . ASN A 1 254 ? 3.285 -1.398 -13.547 1 95.56 254 ASN A C 1
ATOM 1931 O O . ASN A 1 254 ? 4.008 -2.389 -13.414 1 95.56 254 ASN A O 1
ATOM 1935 N N . VAL A 1 255 ? 3.789 -0.187 -13.5 1 96.75 255 VAL A N 1
ATOM 1936 C CA . VAL A 1 255 ? 5.227 0.049 -13.398 1 96.75 255 VAL A CA 1
ATOM 1937 C C . VAL A 1 255 ? 5.734 -0.441 -12.047 1 96.75 255 VAL A C 1
ATOM 1939 O O . VAL A 1 255 ? 6.938 -0.643 -11.859 1 96.75 255 VAL A O 1
ATOM 1942 N N . PHE A 1 256 ? 4.801 -0.693 -11.102 1 97.94 256 PHE A N 1
ATOM 1943 C CA . PHE A 1 256 ? 5.176 -1.096 -9.75 1 97.94 256 PHE A CA 1
ATOM 1944 C C . PHE A 1 256 ? 4.969 -2.594 -9.562 1 97.94 256 PHE A C 1
ATOM 1946 O O . PHE A 1 256 ? 5.34 -3.146 -8.523 1 97.94 256 PHE A O 1
ATOM 1953 N N . LYS A 1 257 ? 4.414 -3.305 -10.477 1 97.69 257 LYS A N 1
ATOM 1954 C CA . LYS A 1 257 ? 3.881 -4.652 -10.297 1 97.69 257 LYS A CA 1
ATOM 1955 C C . LYS A 1 257 ? 5.004 -5.664 -10.094 1 97.69 257 LYS A C 1
ATOM 1957 O O . LYS A 1 257 ? 4.996 -6.43 -9.133 1 97.69 257 LYS A O 1
ATOM 1962 N N . ASN A 1 258 ? 6.023 -5.645 -11.016 1 97.81 258 ASN A N 1
ATOM 1963 C CA . ASN A 1 258 ? 7.027 -6.699 -11.016 1 97.81 258 ASN A CA 1
ATOM 1964 C C . ASN A 1 258 ? 7.828 -6.719 -9.719 1 97.81 258 ASN A C 1
ATOM 1966 O O . ASN A 1 258 ? 8.242 -7.781 -9.258 1 97.81 258 ASN A O 1
ATOM 1970 N N . LYS A 1 259 ? 7.926 -5.531 -9.109 1 98.62 259 LYS A N 1
ATOM 1971 C CA . LYS A 1 259 ? 8.672 -5.434 -7.859 1 98.62 259 LYS A CA 1
ATOM 1972 C C . LYS A 1 259 ? 7.746 -5.621 -6.66 1 98.62 259 LYS A C 1
ATOM 1974 O O . LYS A 1 259 ? 8.18 -5.504 -5.512 1 98.62 259 LYS A O 1
ATOM 1979 N N . SER A 1 260 ? 6.484 -5.848 -6.922 1 98.81 260 SER A N 1
ATOM 1980 C CA . SER A 1 260 ? 5.5 -6.02 -5.855 1 98.81 260 SER A CA 1
ATOM 1981 C C . SER A 1 260 ? 5.531 -4.848 -4.879 1 98.81 260 SER A C 1
ATOM 1983 O O . SER A 1 260 ? 5.57 -5.043 -3.664 1 98.81 260 SER A O 1
ATOM 1985 N N . VAL A 1 261 ? 5.492 -3.646 -5.395 1 98.81 261 VAL A N 1
ATOM 1986 C CA . VAL A 1 261 ? 5.582 -2.432 -4.59 1 98.81 261 VAL A CA 1
ATOM 1987 C C . VAL A 1 261 ? 4.238 -2.156 -3.916 1 98.81 261 VAL A C 1
ATOM 1989 O O . VAL A 1 261 ? 3.184 -2.461 -4.473 1 98.81 261 VAL A O 1
ATOM 1992 N N . SER A 1 262 ? 4.266 -1.617 -2.664 1 98.81 262 SER A N 1
ATOM 1993 C CA . SER A 1 262 ? 3.086 -1.106 -1.97 1 98.81 262 SER A CA 1
ATOM 1994 C C . SER A 1 262 ? 3.012 0.415 -2.055 1 98.81 262 SER A C 1
ATOM 1996 O O . SER A 1 262 ? 4.004 1.104 -1.818 1 98.81 262 SER A O 1
ATOM 1998 N N . ILE A 1 263 ? 1.861 0.874 -2.404 1 98.5 263 ILE A N 1
ATOM 1999 C CA . ILE A 1 263 ? 1.606 2.307 -2.508 1 98.5 263 ILE A CA 1
ATOM 2000 C C . ILE A 1 263 ? 0.564 2.723 -1.472 1 98.5 263 ILE A C 1
ATOM 2002 O O . ILE A 1 263 ? -0.548 2.189 -1.453 1 98.5 263 ILE A O 1
ATOM 2006 N N . HIS A 1 264 ? 0.924 3.693 -0.664 1 98.69 264 HIS A N 1
ATOM 2007 C CA . HIS A 1 264 ? 0.063 4.164 0.416 1 98.69 264 HIS A CA 1
ATOM 2008 C C . HIS A 1 264 ? -0.335 5.621 0.21 1 98.69 264 HIS A C 1
ATOM 2010 O O . HIS A 1 264 ? 0.502 6.453 -0.145 1 98.69 264 HIS A O 1
ATOM 2016 N N . TRP A 1 265 ? -1.577 5.828 0.451 1 98.56 265 TRP A N 1
ATOM 2017 C CA . TRP A 1 265 ? -1.993 7.211 0.639 1 98.56 265 TRP A CA 1
ATOM 2018 C C . TRP A 1 265 ? -1.908 7.613 2.107 1 98.56 265 TRP A C 1
ATOM 2020 O O . TRP A 1 265 ? -2.287 6.84 2.99 1 98.56 265 TRP A O 1
ATOM 2030 N N . GLU A 1 266 ? -1.429 8.781 2.311 1 98.56 266 GLU A N 1
ATOM 2031 C CA . GLU A 1 266 ? -1.554 9.398 3.625 1 98.56 266 GLU A CA 1
ATOM 2032 C C . GLU A 1 266 ? -2.316 10.719 3.541 1 98.56 266 GLU A C 1
ATOM 2034 O O . GLU A 1 266 ? -1.93 11.617 2.793 1 98.56 266 GLU A O 1
ATOM 2039 N N . PHE A 1 267 ? -3.338 10.766 4.195 1 98.44 267 PHE A N 1
ATOM 2040 C CA . PHE A 1 267 ? -4.176 11.953 4.355 1 98.44 267 PHE A CA 1
ATOM 2041 C C . PHE A 1 267 ? -4.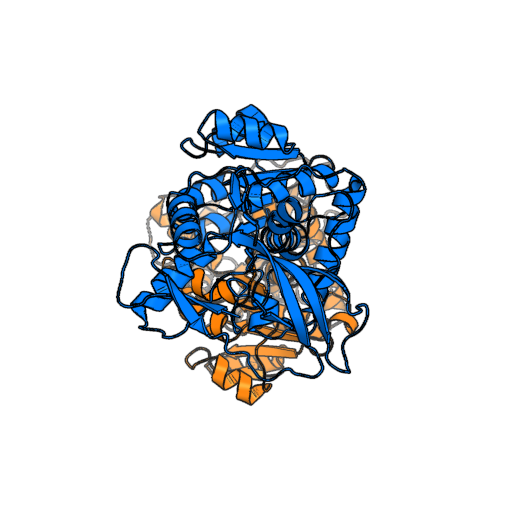539 12.164 5.82 1 98.44 267 PHE A C 1
ATOM 2043 O O . PHE A 1 267 ? -5.457 11.523 6.336 1 98.44 267 PHE A O 1
ATOM 2050 N N . MET A 1 268 ? -3.859 13.07 6.457 1 97.81 268 MET A N 1
ATOM 2051 C CA . MET A 1 268 ? -3.938 13.148 7.914 1 97.81 268 MET A CA 1
ATOM 2052 C C . MET A 1 268 ? -5.348 13.516 8.359 1 97.81 268 MET A C 1
ATOM 2054 O O . MET A 1 268 ? -5.691 13.367 9.539 1 97.81 268 MET A O 1
ATOM 2058 N N . PHE A 1 269 ? -6.285 13.984 7.457 1 98.06 269 PHE A N 1
ATOM 2059 C CA . PHE A 1 269 ? -7.648 14.352 7.828 1 98.06 269 PHE A CA 1
ATOM 2060 C C . PHE A 1 269 ? -8.562 13.133 7.812 1 98.06 269 PHE A C 1
ATOM 2062 O O . PHE A 1 269 ? -9.719 13.211 8.211 1 98.06 269 PHE A O 1
ATOM 2069 N N . SER A 1 270 ? -8.031 11.984 7.359 1 98.44 270 SER A N 1
ATOM 2070 C CA . SER A 1 270 ? -8.867 10.797 7.242 1 98.44 270 SER A CA 1
ATOM 2071 C C . SER A 1 270 ? -9.523 10.445 8.57 1 98.44 270 SER A C 1
ATOM 2073 O O . SER A 1 270 ? -10.719 10.148 8.617 1 98.44 270 SER A O 1
ATOM 2075 N N . ARG A 1 271 ? -8.797 10.523 9.664 1 98.25 271 ARG A N 1
ATOM 2076 C CA . ARG A 1 271 ? -9.328 10.125 10.961 1 98.25 271 ARG A CA 1
ATOM 2077 C C . ARG A 1 271 ? -10.477 11.031 11.383 1 98.25 271 ARG A C 1
ATOM 2079 O O . ARG A 1 271 ? -11.523 10.547 11.82 1 98.25 271 ARG A O 1
ATOM 2086 N N . SER A 1 272 ? -10.25 12.336 11.227 1 97.31 272 SER A N 1
ATOM 2087 C CA . SER A 1 272 ? -11.305 13.266 11.617 1 97.31 272 SER A CA 1
ATOM 2088 C C . SER A 1 272 ? -12.469 13.227 10.633 1 97.31 272 SER A C 1
ATOM 2090 O O . SER A 1 272 ? -13.633 13.234 11.031 1 97.31 272 SER A O 1
ATOM 2092 N N . LEU A 1 273 ? -12.188 13.164 9.328 1 97.25 273 LEU A N 1
ATOM 2093 C CA . LEU A 1 273 ? -13.188 13.164 8.266 1 97.25 273 LEU A CA 1
ATOM 2094 C C . LEU A 1 273 ? -14.148 11.984 8.43 1 97.25 273 LEU A C 1
ATOM 2096 O O . LEU A 1 273 ? -15.359 12.133 8.25 1 97.25 273 LEU A O 1
ATOM 2100 N N . TYR A 1 274 ? -13.594 10.844 8.828 1 97.62 274 TYR A N 1
ATOM 2101 C CA . TYR A 1 274 ? -14.406 9.633 8.898 1 97.62 274 TYR A CA 1
ATOM 2102 C C . TYR A 1 274 ? -14.695 9.258 10.352 1 97.62 274 TYR A C 1
ATOM 2104 O O . TYR A 1 274 ? -15.234 8.18 10.617 1 97.62 274 TYR A O 1
ATOM 2112 N N . GLN A 1 275 ? -14.297 10.148 11.25 1 96.44 275 GLN A N 1
ATOM 2113 C CA . GLN A 1 275 ? -14.539 9.953 12.672 1 96.44 275 GLN A CA 1
ATOM 2114 C C . GLN A 1 275 ? -14.133 8.555 13.117 1 96.44 275 GLN A C 1
ATOM 2116 O O . GLN A 1 275 ? -14.922 7.84 13.742 1 96.44 275 GLN A O 1
ATOM 2121 N N . THR A 1 276 ? -12.93 8.195 12.734 1 97.19 276 THR A N 1
ATOM 2122 C CA . THR A 1 276 ? -12.461 6.852 13.055 1 97.19 276 THR A CA 1
ATOM 2123 C C . THR A 1 276 ? -12.258 6.695 14.555 1 97.19 276 THR A C 1
ATOM 2125 O O . THR A 1 276 ? -12.039 7.68 15.266 1 97.19 276 THR A O 1
ATOM 2128 N N . LYS A 1 277 ? -12.273 5.48 15.078 1 95.88 277 LYS A N 1
ATOM 2129 C CA . LYS A 1 277 ? -12.18 5.188 16.516 1 95.88 277 LYS A CA 1
ATOM 2130 C C . LYS A 1 277 ? -10.812 5.574 17.062 1 95.88 277 LYS A C 1
ATOM 2132 O O . LYS A 1 277 ? -10.68 5.871 18.25 1 95.88 277 LYS A O 1
ATOM 2137 N N . ASP A 1 278 ? -9.836 5.586 16.156 1 97.5 278 ASP A N 1
ATOM 2138 C CA . ASP A 1 278 ? -8.469 5.824 16.625 1 97.5 278 ASP A CA 1
ATOM 2139 C C . ASP A 1 278 ? -8.047 7.266 16.359 1 97.5 278 ASP A C 1
ATOM 2141 O O . ASP A 1 278 ? -6.855 7.551 16.234 1 97.5 278 ASP A O 1
ATOM 2145 N N . ARG A 1 279 ? -8.969 8.18 16.234 1 96.56 279 ARG A N 1
ATOM 2146 C CA . ARG A 1 279 ? -8.641 9.57 15.93 1 96.56 279 ARG A CA 1
ATOM 2147 C C . ARG A 1 279 ? -7.809 10.188 17.047 1 96.56 279 ARG A C 1
ATOM 2149 O O . ARG A 1 279 ? -7.023 11.109 16.812 1 96.56 279 ARG A O 1
ATOM 2156 N N . PHE A 1 280 ? -7.863 9.602 18.312 1 97.44 280 PHE A N 1
ATOM 2157 C CA . PHE A 1 280 ? -7.105 10.086 19.453 1 97.44 280 PHE A CA 1
ATOM 2158 C C . PHE A 1 280 ? -5.605 9.945 19.219 1 97.44 280 PHE A C 1
ATOM 2160 O O . PHE A 1 280 ? -4.801 10.602 19.875 1 97.44 280 PHE A O 1
ATOM 2167 N N . LEU A 1 281 ? -5.219 9.109 18.234 1 98.19 281 LEU A N 1
ATOM 2168 C CA . LEU A 1 281 ? -3.809 8.906 17.922 1 98.19 281 LEU A CA 1
ATOM 2169 C C . LEU A 1 281 ? -3.164 10.203 17.453 1 98.19 281 LEU A C 1
ATOM 2171 O O . LEU A 1 281 ? -1.966 10.414 17.656 1 98.19 281 LEU A O 1
ATOM 2175 N N . GLN A 1 282 ? -3.961 11.117 16.891 1 98.25 282 GLN A N 1
ATOM 2176 C CA . GLN A 1 282 ? -3.381 12.367 16.406 1 98.25 282 GLN A CA 1
ATOM 2177 C C . GLN A 1 282 ? -2.949 13.25 17.578 1 98.25 282 GLN A C 1
ATOM 2179 O O . GLN A 1 282 ? -1.894 13.883 17.531 1 98.25 282 GLN A O 1
ATOM 2184 N N . GLY A 1 283 ? -3.799 13.297 18.672 1 98.5 283 GLY A N 1
ATOM 2185 C CA . GLY A 1 283 ? -3.352 13.977 19.875 1 98.5 283 GLY A CA 1
ATOM 2186 C C . GLY A 1 283 ? -2.105 13.359 20.484 1 98.5 283 GLY A C 1
ATOM 2187 O O . GLY A 1 283 ? -1.214 14.07 20.938 1 98.5 283 GLY A O 1
ATOM 2188 N N . GLN A 1 284 ? -1.994 12.039 20.391 1 98.56 284 GLN A N 1
ATOM 2189 C CA . GLN A 1 284 ? -0.837 11.328 20.938 1 98.56 284 GLN A CA 1
ATOM 2190 C C . GLN A 1 284 ? 0.418 11.625 20.125 1 98.56 284 GLN A C 1
ATOM 2192 O O . GLN A 1 284 ? 1.509 11.766 20.672 1 98.56 284 GLN A O 1
ATOM 2197 N N . ILE A 1 285 ? 0.231 11.664 18.812 1 98.75 285 ILE A N 1
ATOM 2198 C CA . ILE A 1 285 ? 1.352 12.016 17.953 1 98.75 285 ILE A CA 1
ATOM 2199 C C . ILE A 1 285 ? 1.867 13.406 18.297 1 98.75 285 ILE A C 1
ATOM 2201 O O . ILE A 1 285 ? 3.074 13.609 18.453 1 98.75 285 ILE A O 1
ATOM 2205 N N . LEU A 1 286 ? 0.944 14.328 18.453 1 98.75 286 LEU A N 1
ATOM 2206 C CA . LEU A 1 286 ? 1.336 15.695 18.781 1 98.75 286 LEU A CA 1
ATOM 2207 C C . LEU A 1 286 ? 2.027 15.75 20.141 1 98.75 286 LEU A C 1
ATOM 2209 O O . LEU A 1 286 ? 2.994 16.5 20.312 1 98.75 286 LEU A O 1
ATOM 2213 N N . THR A 1 287 ? 1.567 14.961 21.062 1 98.44 287 THR A N 1
ATOM 2214 C CA . THR A 1 287 ? 2.217 14.891 22.375 1 98.44 287 THR A CA 1
ATOM 2215 C C . THR A 1 287 ? 3.643 14.359 22.234 1 98.44 287 THR A C 1
ATOM 2217 O O . THR A 1 287 ? 4.566 14.898 22.844 1 98.44 287 THR A O 1
ATOM 2220 N N . LYS A 1 288 ? 3.809 13.359 21.469 1 98.12 288 LYS A N 1
ATOM 2221 C CA . LYS A 1 288 ? 5.137 12.805 21.219 1 98.12 288 LYS A CA 1
ATOM 2222 C C . LYS A 1 288 ? 6.043 13.836 20.562 1 98.12 288 LYS A C 1
ATOM 2224 O O . LYS A 1 288 ? 7.211 13.969 20.922 1 98.12 288 LYS A O 1
ATOM 2229 N N . ILE A 1 289 ? 5.52 14.547 19.625 1 98.44 289 ILE A N 1
ATOM 2230 C CA . ILE A 1 289 ? 6.277 15.562 18.906 1 98.44 289 ILE A CA 1
ATOM 2231 C C . ILE A 1 289 ? 6.707 16.656 19.875 1 98.44 289 ILE A C 1
ATOM 2233 O O . ILE A 1 289 ? 7.855 17.109 19.844 1 98.44 289 ILE A O 1
ATOM 2237 N N . ALA A 1 290 ? 5.793 17.062 20.703 1 98.31 290 ALA A N 1
ATOM 2238 C CA . ALA A 1 290 ? 6.117 18.094 21.703 1 98.31 290 ALA A CA 1
ATOM 2239 C C . ALA A 1 290 ? 7.262 17.625 22.594 1 98.31 290 ALA A C 1
ATOM 2241 O O . ALA A 1 290 ? 8.156 18.422 22.922 1 98.31 290 ALA A O 1
ATOM 2242 N N . THR A 1 291 ? 7.207 16.391 22.969 1 98.12 291 THR A N 1
ATOM 2243 C CA . THR A 1 291 ? 8.258 15.82 23.797 1 98.12 291 THR A CA 1
ATOM 2244 C C . THR A 1 291 ? 9.602 15.844 23.078 1 98.12 291 THR A C 1
ATOM 2246 O O . THR A 1 291 ? 10.617 16.25 23.641 1 98.12 291 THR A O 1
ATOM 2249 N N . ILE A 1 292 ? 9.578 15.461 21.844 1 97.44 292 ILE A N 1
ATOM 2250 C CA . ILE A 1 292 ? 10.789 15.445 21.031 1 97.44 292 ILE A CA 1
ATOM 2251 C C . ILE A 1 292 ? 11.344 16.859 20.922 1 97.44 292 ILE A C 1
ATOM 2253 O O . ILE A 1 292 ? 12.555 17.078 21.047 1 97.44 292 ILE A O 1
ATOM 2257 N N . ILE A 1 293 ? 10.484 17.781 20.703 1 96.62 293 ILE A N 1
ATOM 2258 C CA . ILE A 1 293 ? 10.867 19.188 20.562 1 96.62 293 ILE A CA 1
ATOM 2259 C C . ILE A 1 293 ? 11.492 19.672 21.875 1 96.62 293 ILE A C 1
ATOM 2261 O O . ILE A 1 293 ? 12.539 20.328 21.875 1 96.62 293 ILE A O 1
ATOM 2265 N N . ASP A 1 294 ? 10.922 19.297 22.953 1 97.19 294 ASP A N 1
ATOM 2266 C CA . ASP A 1 294 ? 11.375 19.781 24.25 1 97.19 294 ASP A CA 1
ATOM 2267 C C . ASP A 1 294 ? 12.688 19.125 24.656 1 97.19 294 ASP A C 1
ATOM 2269 O O . ASP A 1 294 ? 13.414 19.641 25.516 1 97.19 294 ASP A O 1
ATOM 2273 N N . GLN A 1 295 ? 13.008 18.031 24.031 1 96.5 295 GLN A N 1
ATOM 2274 C CA . GLN A 1 295 ? 14.297 17.375 24.234 1 96.5 295 GLN A CA 1
ATOM 2275 C C . GLN A 1 295 ? 15.352 17.953 23.297 1 96.5 295 GLN A C 1
ATOM 2277 O O . GLN A 1 295 ? 16.5 17.484 23.281 1 96.5 295 GLN A O 1
ATOM 2282 N N . GLN A 1 296 ? 14.93 18.906 22.453 1 92.94 296 GLN A N 1
ATOM 2283 C CA . GLN A 1 296 ? 15.789 19.641 21.531 1 92.94 296 GLN A CA 1
ATOM 2284 C C . GLN A 1 296 ? 16.344 18.719 20.453 1 92.94 296 GLN A C 1
ATOM 2286 O O . GLN A 1 296 ? 17.5 18.875 20.031 1 92.94 296 GLN A O 1
ATOM 2291 N N . GLU A 1 297 ? 15.5 17.875 20.078 1 92.75 297 GLU A N 1
ATOM 2292 C CA . GLU A 1 297 ? 15.898 16.922 19.031 1 92.75 297 GLU A CA 1
ATOM 2293 C C . GLU A 1 297 ? 15.398 17.359 17.672 1 92.75 297 GLU A C 1
ATOM 2295 O O . GLU A 1 297 ? 15.812 16.797 16.641 1 92.75 297 GLU A O 1
ATOM 2300 N N . PHE A 1 298 ? 14.492 18.312 17.688 1 94 298 PHE A N 1
ATOM 2301 C CA . PHE A 1 298 ? 13.977 18.828 16.422 1 94 298 PHE A CA 1
ATOM 2302 C C . PHE A 1 298 ? 14.383 20.281 16.234 1 94 298 PHE A C 1
ATOM 2304 O O . PHE A 1 298 ? 14.367 21.078 17.172 1 94 298 PHE A O 1
ATOM 2311 N N . GLN A 1 299 ? 14.695 20.547 15.039 1 92.81 299 GLN A N 1
ATOM 2312 C CA . GLN A 1 299 ? 14.891 21.938 14.633 1 92.81 299 GLN A CA 1
ATOM 2313 C C . GLN A 1 299 ? 13.555 22.609 14.312 1 92.81 299 GLN A C 1
ATOM 2315 O O . GLN A 1 299 ? 12.633 21.953 13.812 1 92.81 299 GLN A O 1
ATOM 2320 N N . PRO A 1 300 ? 13.492 23.922 14.64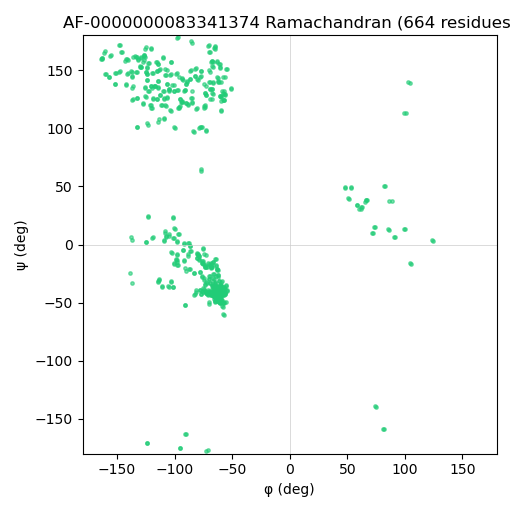8 1 95.06 300 PRO A N 1
ATOM 2321 C CA . PRO A 1 300 ? 12.32 24.656 14.172 1 95.06 300 PRO A CA 1
ATOM 2322 C C . PRO A 1 300 ? 12.219 24.672 12.648 1 95.06 300 PRO A C 1
ATOM 2324 O O . PRO A 1 300 ? 13.242 24.625 11.953 1 95.06 300 PRO A O 1
ATOM 2327 N N . ILE A 1 301 ? 10.969 24.781 12.172 1 97 301 ILE A N 1
ATOM 2328 C CA . ILE A 1 301 ? 10.812 24.688 10.719 1 97 301 ILE A CA 1
ATOM 2329 C C . ILE A 1 301 ? 10.078 25.938 10.211 1 97 301 ILE A C 1
ATOM 2331 O O . ILE A 1 301 ? 9.727 26 9.031 1 97 301 ILE A O 1
ATOM 2335 N N . ASP A 1 302 ? 9.766 26.859 11.109 1 95.69 302 ASP A N 1
ATOM 2336 C CA . ASP A 1 302 ? 9.141 28.125 10.688 1 95.69 302 ASP A CA 1
ATOM 2337 C C . ASP A 1 302 ? 10.148 29.016 9.977 1 95.69 302 ASP A C 1
ATOM 2339 O O . ASP A 1 302 ? 10.859 29.797 10.617 1 95.69 302 ASP A O 1
ATOM 2343 N N . SER A 1 303 ? 10.133 29 8.711 1 93.5 303 SER A N 1
ATOM 2344 C CA . SER A 1 303 ? 11.117 29.766 7.938 1 93.5 303 SER A CA 1
ATOM 2345 C C . SER A 1 303 ? 10.648 31.188 7.699 1 93.5 303 SER A C 1
ATOM 2347 O O . SER A 1 303 ? 11.453 32.062 7.387 1 93.5 303 SER A O 1
ATOM 2349 N N . GLN A 1 304 ? 9.352 31.453 7.789 1 96.38 304 GLN A N 1
ATOM 2350 C CA . GLN A 1 304 ? 8.773 32.781 7.605 1 96.38 304 GLN A CA 1
ATOM 2351 C C . GLN A 1 304 ? 7.703 33.062 8.656 1 96.38 304 GLN A C 1
ATOM 2353 O O . GLN A 1 304 ? 6.926 32.188 9.016 1 96.38 304 GLN A O 1
ATOM 2358 N N . GLN A 1 305 ? 7.68 34.375 9.055 1 97.06 305 GLN A N 1
ATOM 2359 C CA . GLN A 1 305 ? 6.719 34.781 10.078 1 97.06 305 GLN A CA 1
ATOM 2360 C C . GLN A 1 305 ? 6.055 36.094 9.711 1 97.06 305 GLN A C 1
ATOM 2362 O O . GLN A 1 305 ? 6.715 37.031 9.219 1 97.06 305 GLN A O 1
ATOM 2367 N N . LEU A 1 306 ? 4.797 36.156 9.891 1 98.06 306 LEU A N 1
ATOM 2368 C CA . LEU A 1 306 ? 4.016 37.375 9.836 1 98.06 306 LEU A CA 1
ATOM 2369 C C . LEU A 1 306 ? 3.383 37.688 11.195 1 98.06 306 LEU A C 1
ATOM 2371 O O . LEU A 1 306 ? 3.197 36.781 12.008 1 98.06 306 LEU A O 1
ATOM 2375 N N . THR A 1 307 ? 3.057 38.969 11.406 1 97.81 307 THR A N 1
ATOM 2376 C CA . THR A 1 307 ? 2.438 39.375 12.664 1 97.81 307 THR A CA 1
ATOM 2377 C C . THR A 1 307 ? 1.052 39.969 12.422 1 97.81 307 THR A C 1
ATOM 2379 O O . THR A 1 307 ? 0.897 40.906 11.633 1 97.81 307 THR A O 1
ATOM 2382 N N . GLY A 1 308 ? 0.153 39.375 13.141 1 98 308 GLY A N 1
ATOM 2383 C CA . GLY A 1 308 ? -1.228 39.812 13.016 1 98 308 GLY A CA 1
ATOM 2384 C C . GLY A 1 308 ? -2.059 38.938 12.109 1 98 308 GLY A C 1
ATOM 2385 O O . GLY A 1 308 ? -1.797 38.844 10.914 1 98 308 GLY A O 1
ATOM 2386 N N . LEU A 1 309 ? -3.002 38.281 12.695 1 98 309 LEU A N 1
ATOM 2387 C CA . LEU A 1 309 ? -3.965 37.531 11.898 1 98 309 LEU A CA 1
ATOM 2388 C C . LEU A 1 309 ? -5.023 38.438 11.312 1 98 309 LEU A C 1
ATOM 2390 O O . LEU A 1 309 ? -5.949 38.875 12.016 1 98 309 LEU A O 1
ATOM 2394 N N . ASN A 1 310 ? -4.883 38.781 10.094 1 98 310 ASN A N 1
ATOM 2395 C CA . ASN A 1 310 ? -5.812 39.656 9.375 1 98 310 ASN A CA 1
ATOM 2396 C C . ASN A 1 310 ? -5.906 39.281 7.898 1 98 310 ASN A C 1
ATOM 2398 O O . ASN A 1 310 ? -5.137 38.469 7.414 1 98 310 ASN A O 1
ATOM 2402 N N . ALA A 1 311 ? -6.832 39.906 7.234 1 97.44 311 ALA A N 1
ATOM 2403 C CA . ALA A 1 311 ? -7.125 39.531 5.848 1 97.44 311 ALA A CA 1
ATOM 2404 C C . ALA A 1 311 ? -5.906 39.75 4.957 1 97.44 311 ALA A C 1
ATOM 2406 O O . ALA A 1 311 ? -5.621 38.938 4.082 1 97.44 311 ALA A O 1
ATOM 2407 N N . ASN A 1 312 ? -5.219 40.781 5.18 1 97.81 312 ASN A N 1
ATOM 2408 C CA . ASN A 1 312 ? -4.055 41.094 4.355 1 97.81 312 ASN A CA 1
ATOM 2409 C C . ASN A 1 312 ? -2.945 40.062 4.539 1 97.81 312 ASN A C 1
ATOM 2411 O O . ASN A 1 312 ? -2.383 39.562 3.561 1 97.81 312 ASN A O 1
ATOM 2415 N N . ASN A 1 313 ? -2.619 39.719 5.746 1 98.31 313 ASN A N 1
ATOM 2416 C CA . ASN A 1 313 ? -1.556 38.75 6.016 1 98.31 313 ASN A CA 1
ATOM 2417 C C . ASN A 1 313 ? -1.938 37.344 5.559 1 98.31 313 ASN A C 1
ATOM 2419 O O . ASN A 1 313 ? -1.08 36.594 5.117 1 98.31 313 ASN A O 1
ATOM 2423 N N . LEU A 1 314 ? -3.207 37.031 5.691 1 98.31 314 LEU A N 1
ATOM 2424 C CA . LEU A 1 314 ? -3.666 35.75 5.168 1 98.31 314 LEU A CA 1
ATOM 2425 C C . LEU A 1 314 ? -3.49 35.688 3.654 1 98.31 314 LEU A C 1
ATOM 2427 O O . LEU A 1 314 ? -3.039 34.656 3.121 1 98.31 314 LEU A O 1
ATOM 2431 N N . LYS A 1 315 ? -3.793 36.781 2.988 1 97.88 315 LYS A N 1
ATOM 2432 C CA . LYS A 1 315 ? -3.607 36.875 1.541 1 97.88 315 LYS A CA 1
ATOM 2433 C C . LYS A 1 315 ? -2.139 36.688 1.166 1 97.88 315 LYS A C 1
ATOM 2435 O O . LYS A 1 315 ? -1.808 35.906 0.287 1 97.88 315 LYS A O 1
ATOM 2440 N N . ILE A 1 316 ? -1.317 37.406 1.9 1 97.88 316 ILE A N 1
ATOM 2441 C CA . ILE A 1 316 ? 0.118 37.312 1.649 1 97.88 316 ILE A CA 1
ATOM 2442 C C . ILE A 1 316 ? 0.612 35.906 1.862 1 97.88 316 ILE A C 1
ATOM 2444 O O . ILE A 1 316 ? 1.351 35.344 1.034 1 97.88 316 ILE A O 1
ATOM 2448 N N . ALA A 1 317 ? 0.18 35.312 2.914 1 98 317 ALA A N 1
ATOM 2449 C CA . ALA A 1 317 ? 0.642 33.969 3.285 1 98 317 ALA A CA 1
ATOM 2450 C C . ALA A 1 317 ? 0.205 32.938 2.256 1 98 317 ALA A C 1
ATOM 2452 O O . ALA A 1 317 ? 1.018 32.125 1.793 1 98 317 ALA A O 1
ATOM 2453 N N . LEU A 1 318 ? -1.057 32.906 1.857 1 97.69 318 LEU A N 1
ATOM 2454 C CA . LEU A 1 318 ? -1.565 31.922 0.912 1 97.69 318 LEU A CA 1
ATOM 2455 C C . LEU A 1 318 ? -0.946 32.125 -0.467 1 97.69 318 LEU A C 1
ATOM 2457 O O . LEU A 1 318 ? -0.66 31.156 -1.17 1 97.69 318 LEU A O 1
ATOM 2461 N N . ALA A 1 319 ? -0.723 33.375 -0.834 1 97.06 319 ALA A N 1
ATOM 2462 C CA . ALA A 1 319 ? -0.061 33.656 -2.107 1 97.06 319 ALA A CA 1
ATOM 2463 C C . ALA A 1 319 ? 1.36 33.094 -2.117 1 97.06 319 ALA A C 1
ATOM 2465 O O . ALA A 1 319 ? 1.817 32.562 -3.131 1 97.06 319 ALA A O 1
ATOM 2466 N N . ARG A 1 320 ? 2.004 33.25 -0.994 1 96.5 320 ARG A N 1
ATOM 2467 C CA . ARG A 1 320 ? 3.365 32.75 -0.873 1 96.5 320 ARG A CA 1
ATOM 2468 C C . ARG A 1 320 ? 3.391 31.219 -0.981 1 96.5 320 ARG A C 1
ATOM 2470 O O . ARG A 1 320 ? 4.23 30.656 -1.685 1 96.5 320 ARG A O 1
ATOM 2477 N N . ILE A 1 321 ? 2.5 30.531 -0.313 1 96.12 321 ILE A N 1
ATOM 2478 C CA . ILE A 1 321 ? 2.418 29.078 -0.321 1 96.12 321 ILE A CA 1
ATOM 2479 C C . ILE A 1 321 ? 2.09 28.578 -1.729 1 96.12 321 ILE A C 1
ATOM 2481 O O . ILE A 1 321 ? 2.617 27.562 -2.176 1 96.12 321 ILE A O 1
ATOM 2485 N N . ALA A 1 322 ? 1.295 29.297 -2.453 1 94.69 322 ALA A N 1
ATOM 2486 C CA . ALA A 1 322 ? 0.811 28.906 -3.775 1 94.69 322 ALA A CA 1
ATOM 2487 C C . ALA A 1 322 ? 1.945 28.891 -4.797 1 94.69 322 ALA A C 1
ATOM 2489 O O . ALA A 1 322 ? 1.854 28.234 -5.832 1 94.69 322 ALA A O 1
ATOM 2490 N N . LYS A 1 323 ? 3.027 29.578 -4.469 1 92.56 323 LYS A N 1
ATOM 2491 C CA . LYS A 1 323 ? 4.172 29.609 -5.375 1 92.56 323 LYS A CA 1
ATOM 2492 C C . LYS A 1 323 ? 4.863 28.25 -5.422 1 92.56 323 LYS A C 1
ATOM 2494 O O . LYS A 1 323 ? 5.57 27.938 -6.383 1 92.56 323 LYS A O 1
ATOM 2499 N N . GLY A 1 324 ? 4.801 27.516 -4.34 1 89.69 324 GLY A N 1
ATOM 2500 C CA . GLY A 1 324 ? 5.246 26.141 -4.344 1 89.69 324 GLY A CA 1
ATOM 2501 C C . GLY A 1 324 ? 6.734 25.984 -4.086 1 89.69 324 GLY A C 1
ATOM 2502 O O . GLY A 1 324 ? 7.297 24.906 -4.27 1 89.69 324 GLY A O 1
ATOM 2503 N N . ASP A 1 325 ? 7.434 27.031 -3.639 1 87.94 325 ASP A N 1
ATOM 2504 C CA . ASP A 1 325 ? 8.883 26.953 -3.492 1 87.94 325 ASP A CA 1
ATOM 2505 C C . ASP A 1 325 ? 9.305 27.266 -2.059 1 87.94 325 ASP A C 1
ATOM 2507 O O . ASP A 1 325 ? 10.453 27.672 -1.815 1 87.94 325 ASP A O 1
ATOM 2511 N N . MET A 1 326 ? 8.461 27.078 -1.129 1 90.75 326 MET A N 1
ATOM 2512 C CA . MET A 1 326 ? 8.727 27.391 0.276 1 90.75 326 MET A CA 1
ATOM 2513 C C . MET A 1 326 ? 9.664 26.359 0.89 1 90.75 326 MET A C 1
ATOM 2515 O O . MET A 1 326 ? 9.547 25.156 0.615 1 90.75 326 MET A O 1
ATOM 2519 N N . CYS A 1 327 ? 10.633 26.812 1.687 1 96.06 327 CYS A N 1
ATOM 2520 C CA . CYS A 1 327 ? 11.336 25.969 2.643 1 96.06 327 CYS A CA 1
ATOM 2521 C C . CYS A 1 327 ? 10.719 26.078 4.031 1 96.06 327 CYS A C 1
ATOM 2523 O O . CYS A 1 327 ? 10.562 27.188 4.559 1 96.06 327 CYS A O 1
ATOM 2525 N N . GLY A 1 328 ? 10.367 24.969 4.566 1 97.19 328 GLY A N 1
ATOM 2526 C CA . GLY A 1 328 ? 9.766 25 5.887 1 97.19 328 GLY A CA 1
ATOM 2527 C C . GLY A 1 328 ? 8.336 25.5 5.879 1 97.19 328 GLY A C 1
ATOM 2528 O O . GLY A 1 328 ? 7.527 25.078 5.047 1 97.19 328 GLY A O 1
ATOM 2529 N N . LYS A 1 329 ? 8.008 26.328 6.914 1 98.06 329 LYS A N 1
ATOM 2530 C CA . LYS A 1 329 ? 6.617 26.734 7.125 1 98.06 329 LYS A CA 1
ATOM 2531 C C . LYS A 1 329 ? 6.508 28.25 7.277 1 98.06 329 LYS A C 1
ATOM 2533 O O . LYS A 1 329 ? 7.465 28.922 7.684 1 98.06 329 LYS A O 1
ATOM 2538 N N . LEU A 1 330 ? 5.332 28.766 6.918 1 98.31 330 LEU A N 1
ATOM 2539 C CA . LEU A 1 330 ? 4.984 30.156 7.164 1 98.31 330 LEU A CA 1
ATOM 2540 C C . LEU A 1 330 ? 3.971 30.281 8.297 1 98.31 330 LEU A C 1
ATOM 2542 O O . LEU A 1 330 ? 2.92 29.625 8.266 1 98.31 330 LEU A O 1
ATOM 2546 N N . VAL A 1 331 ? 4.293 31.094 9.312 1 98.56 331 VAL A N 1
ATOM 2547 C CA . VAL A 1 331 ? 3.475 31.219 10.508 1 98.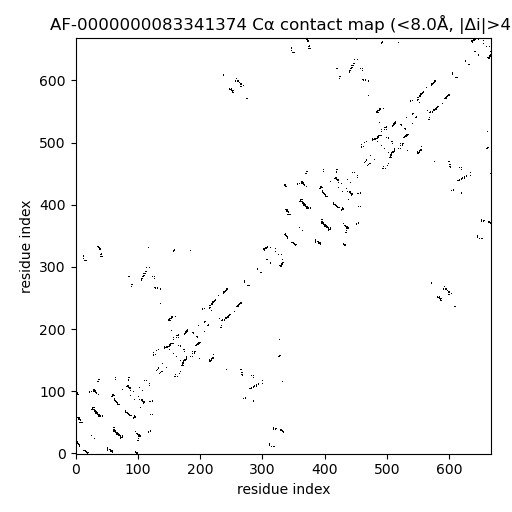56 331 VAL A CA 1
ATOM 2548 C C . VAL A 1 331 ? 2.986 32.656 10.664 1 98.56 331 VAL A C 1
ATOM 2550 O O . VAL A 1 331 ? 3.672 33.594 10.258 1 98.56 331 VAL A O 1
ATOM 2553 N N . ILE A 1 332 ? 1.814 32.812 11.211 1 98.56 332 ILE A N 1
ATOM 2554 C CA . ILE A 1 332 ? 1.234 34.125 11.531 1 98.56 332 ILE A CA 1
ATOM 2555 C C . ILE A 1 332 ? 0.955 34.219 13.031 1 98.56 332 ILE A C 1
ATOM 2557 O O . ILE A 1 332 ? 0.172 33.438 13.57 1 98.56 332 ILE A O 1
ATOM 2561 N N . GLU A 1 333 ? 1.57 35.094 13.648 1 98.25 333 GLU A N 1
ATOM 2562 C CA . GLU A 1 333 ? 1.244 35.375 15.047 1 98.25 333 GLU A CA 1
ATOM 2563 C C . GLU A 1 333 ? -0.075 36.125 15.156 1 98.25 333 GLU A C 1
ATOM 2565 O O . GLU A 1 333 ? -0.292 37.125 14.453 1 98.25 333 GLU A O 1
ATOM 2570 N N . CYS A 1 334 ? -0.896 35.625 15.992 1 97.06 334 CYS A N 1
ATOM 2571 C CA . CYS A 1 334 ? -2.223 36.219 16.078 1 97.06 334 CYS A CA 1
ATOM 2572 C C . CYS A 1 334 ? -2.207 37.469 16.969 1 97.06 334 CYS A C 1
ATOM 2574 O O . CYS A 1 334 ? -1.388 37.562 17.875 1 97.06 334 CYS A O 1
ATOM 2576 N N . MET B 1 1 ? 13.898 -37.781 -24.125 1 92.06 1 MET B N 1
ATOM 2577 C CA . MET B 1 1 ? 13.227 -36.781 -23.312 1 92.06 1 MET B CA 1
ATOM 2578 C C . MET B 1 1 ? 12.938 -35.531 -24.125 1 92.06 1 MET B C 1
ATOM 2580 O O . MET B 1 1 ? 13.664 -35.219 -25.078 1 92.06 1 MET B O 1
ATOM 2584 N N . GLN B 1 2 ? 11.773 -34.906 -23.844 1 97.44 2 GLN B N 1
ATOM 2585 C CA . GLN B 1 2 ? 11.336 -33.812 -24.703 1 97.44 2 GLN B CA 1
ATOM 2586 C C . GLN B 1 2 ? 10.898 -32.594 -23.859 1 97.44 2 GLN B C 1
ATOM 2588 O O . GLN B 1 2 ? 10.742 -32.719 -22.641 1 97.44 2 GLN B O 1
ATOM 2593 N N . GLN B 1 3 ? 10.867 -31.484 -24.516 1 98.19 3 GLN B N 1
ATOM 2594 C CA . GLN B 1 3 ? 10.289 -30.25 -24 1 98.19 3 GLN B CA 1
ATOM 2595 C C . GLN B 1 3 ? 9.312 -29.641 -25 1 98.19 3 GLN B C 1
ATOM 2597 O O . GLN B 1 3 ? 9.375 -29.922 -26.188 1 98.19 3 GLN B O 1
ATOM 2602 N N . PHE B 1 4 ? 8.398 -28.938 -24.547 1 98.12 4 PHE B N 1
ATOM 2603 C CA . PHE B 1 4 ? 7.391 -28.297 -25.375 1 98.12 4 PHE B CA 1
ATOM 2604 C C . PHE B 1 4 ? 7.629 -26.781 -25.438 1 98.12 4 PHE B C 1
ATOM 2606 O O . PHE B 1 4 ? 7.559 -26.094 -24.422 1 98.12 4 PHE B O 1
ATOM 2613 N N . VAL B 1 5 ? 7.852 -26.281 -26.656 1 97.44 5 VAL B N 1
ATOM 2614 C CA . VAL B 1 5 ? 8.188 -24.875 -26.828 1 97.44 5 VAL B CA 1
ATOM 2615 C C . VAL B 1 5 ? 7.086 -24.172 -27.609 1 97.44 5 VAL B C 1
ATOM 2617 O O . VAL B 1 5 ? 6.402 -24.797 -28.422 1 97.44 5 VAL B O 1
ATOM 2620 N N . VAL B 1 6 ? 6.918 -22.891 -27.312 1 96.75 6 VAL B N 1
ATOM 2621 C CA . VAL B 1 6 ? 5.938 -22.078 -28.031 1 96.75 6 VAL B CA 1
ATOM 2622 C C . VAL B 1 6 ? 6.234 -22.125 -29.531 1 96.75 6 VAL B C 1
ATOM 2624 O O . VAL B 1 6 ? 7.371 -21.906 -29.953 1 96.75 6 VAL B O 1
ATOM 2627 N N . ASP B 1 7 ? 5.191 -22.438 -30.281 1 95.5 7 ASP B N 1
ATOM 2628 C CA . ASP B 1 7 ? 5.312 -22.359 -31.734 1 95.5 7 ASP B CA 1
ATOM 2629 C C . ASP B 1 7 ? 5.078 -20.922 -32.219 1 95.5 7 ASP B C 1
ATOM 2631 O O . ASP B 1 7 ? 3.938 -20.516 -32.438 1 95.5 7 ASP B O 1
ATOM 2635 N N . ILE B 1 8 ? 6.074 -20.188 -32.438 1 92.56 8 ILE B N 1
ATOM 2636 C CA . ILE B 1 8 ? 5.984 -18.75 -32.719 1 92.56 8 ILE B CA 1
ATOM 2637 C C . ILE B 1 8 ? 5.434 -18.531 -34.125 1 92.56 8 ILE B C 1
ATOM 2639 O O . ILE B 1 8 ? 5.07 -17.406 -34.469 1 92.56 8 ILE B O 1
ATOM 2643 N N . GLU B 1 9 ? 5.305 -19.547 -34.906 1 90.44 9 GLU B N 1
ATOM 2644 C CA . GLU B 1 9 ? 4.785 -19.422 -36.281 1 90.44 9 GLU B CA 1
ATOM 2645 C C . GLU B 1 9 ? 3.273 -19.609 -36.312 1 90.44 9 GLU B C 1
ATOM 2647 O O . GLU B 1 9 ? 2.617 -19.234 -37.281 1 90.44 9 GLU B O 1
ATOM 2652 N N . ASN B 1 10 ? 2.889 -20.234 -35.25 1 84.12 10 ASN B N 1
ATOM 2653 C CA . ASN B 1 10 ? 1.458 -20.516 -35.188 1 84.12 10 ASN B CA 1
ATOM 2654 C C . ASN B 1 10 ? 0.812 -19.859 -33.969 1 84.12 10 ASN B C 1
ATOM 2656 O O . ASN B 1 10 ? 1.354 -19.906 -32.875 1 84.12 10 ASN B O 1
ATOM 2660 N N . LYS B 1 11 ? -0.324 -19.297 -34.438 1 84.5 11 LYS B N 1
ATOM 2661 C CA . LYS B 1 11 ? -1.084 -18.688 -33.344 1 84.5 11 LYS B CA 1
ATOM 2662 C C . LYS B 1 11 ? -1.968 -19.719 -32.656 1 84.5 11 LYS B C 1
ATOM 2664 O O . LYS B 1 11 ? -1.765 -20.922 -32.781 1 84.5 11 LYS B O 1
ATOM 2669 N N . ASP B 1 12 ? -2.648 -19.578 -31.625 1 89.44 12 ASP B N 1
ATOM 2670 C CA . ASP B 1 12 ? -3.705 -20.375 -31.016 1 89.44 12 ASP B CA 1
ATOM 2671 C C . ASP B 1 12 ? -3.125 -21.422 -30.062 1 89.44 12 ASP B C 1
ATOM 2673 O O . ASP B 1 12 ? -3.506 -22.594 -30.109 1 89.44 12 ASP B O 1
ATOM 2677 N N . PHE B 1 13 ? -2.088 -21.125 -29.328 1 96.31 13 PHE B N 1
ATOM 2678 C CA . PHE B 1 13 ? -1.486 -21.891 -28.25 1 96.31 13 PHE B CA 1
ATOM 2679 C C . PHE B 1 13 ? -0.886 -23.188 -28.781 1 96.31 13 PHE B C 1
ATOM 2681 O O . PHE B 1 13 ? -1.018 -24.25 -28.141 1 96.31 13 PHE B O 1
ATOM 2688 N N . ASN B 1 14 ? -0.284 -23.094 -29.969 1 96.38 14 ASN B N 1
ATOM 2689 C CA . ASN B 1 14 ? 0.416 -24.25 -30.531 1 96.38 14 ASN B CA 1
ATOM 2690 C C . ASN B 1 14 ? 1.809 -24.406 -29.922 1 96.38 14 ASN B C 1
ATOM 2692 O O . ASN B 1 14 ? 2.51 -23.406 -29.703 1 96.38 14 ASN B O 1
ATOM 2696 N N . PHE B 1 15 ? 2.188 -25.703 -29.703 1 97.25 15 PHE B N 1
ATOM 2697 C CA . PHE B 1 15 ? 3.508 -26.031 -29.172 1 97.25 15 PHE B CA 1
ATOM 2698 C C . PHE B 1 15 ? 4.242 -26.984 -30.109 1 97.25 15 PHE B C 1
ATOM 2700 O O . PHE B 1 15 ? 3.625 -27.844 -30.75 1 97.25 15 PHE B O 1
ATOM 2707 N N . LYS B 1 16 ? 5.504 -26.812 -30.141 1 96.12 16 LYS B N 1
ATOM 2708 C CA . LYS B 1 16 ? 6.395 -27.75 -30.828 1 96.12 16 LYS B CA 1
ATOM 2709 C C . LYS B 1 16 ? 7.121 -28.641 -29.828 1 96.12 16 LYS B C 1
ATOM 2711 O O . LYS B 1 16 ? 7.434 -28.219 -28.719 1 96.12 16 LYS B O 1
ATOM 2716 N N . VAL B 1 17 ? 7.332 -29.891 -30.328 1 97.31 17 VAL B N 1
ATOM 2717 C CA . VAL B 1 17 ? 8.109 -30.812 -29.516 1 97.31 17 VAL B CA 1
ATOM 2718 C C . VAL B 1 17 ? 9.586 -30.75 -29.922 1 97.31 17 VAL B C 1
ATOM 2720 O O . VAL B 1 17 ? 9.914 -30.875 -31.094 1 97.31 17 VAL B O 1
ATOM 2723 N N . GLU B 1 18 ? 10.383 -30.453 -28.953 1 97.25 18 GLU B N 1
ATOM 2724 C CA . GLU B 1 18 ? 11.828 -30.422 -29.172 1 97.25 18 GLU B CA 1
ATOM 2725 C C . GLU B 1 18 ? 12.562 -31.344 -28.203 1 97.25 18 GLU B C 1
ATOM 2727 O O . GLU B 1 18 ? 12.047 -31.656 -27.125 1 97.25 18 GLU B O 1
ATOM 2732 N N . PRO B 1 19 ? 13.734 -31.812 -28.688 1 97.44 19 PRO B N 1
ATOM 2733 C CA . PRO B 1 19 ? 14.547 -32.531 -27.688 1 97.44 19 PRO B CA 1
ATOM 2734 C C . PRO B 1 19 ? 14.844 -31.688 -26.453 1 97.44 19 PRO B C 1
ATOM 2736 O O . PRO B 1 19 ? 15.07 -30.469 -26.562 1 97.44 19 PRO B O 1
ATOM 2739 N N . LEU B 1 20 ? 14.852 -32.344 -25.391 1 96.38 20 LEU B N 1
ATOM 2740 C CA . LEU B 1 20 ? 15.117 -31.656 -24.125 1 96.38 20 LEU B CA 1
ATOM 2741 C C . LEU B 1 20 ? 16.484 -31 -24.141 1 96.38 20 LEU B C 1
ATOM 2743 O O . LEU B 1 20 ? 17.484 -31.625 -24.5 1 96.38 20 LEU B O 1
ATOM 2747 N N . ALA B 1 21 ? 16.531 -29.719 -23.828 1 94.75 21 ALA B N 1
ATOM 2748 C CA . ALA B 1 21 ? 17.75 -28.938 -23.672 1 94.75 21 ALA B CA 1
ATOM 2749 C C . ALA B 1 21 ? 17.828 -28.297 -22.297 1 94.75 21 ALA B C 1
ATOM 2751 O O . ALA B 1 21 ? 17.203 -27.266 -22.047 1 94.75 21 ALA B O 1
ATOM 2752 N N . LEU B 1 22 ? 18.625 -28.844 -21.422 1 94 22 LEU B N 1
ATOM 2753 C CA . LEU B 1 22 ? 18.734 -28.328 -20.062 1 94 22 LEU B CA 1
ATOM 2754 C C . LEU B 1 22 ? 19.875 -27.312 -19.953 1 94 22 LEU B C 1
ATOM 2756 O O . LEU B 1 22 ? 20.922 -27.484 -20.562 1 94 22 LEU B O 1
ATOM 2760 N N . ASP B 1 23 ? 19.594 -26.266 -19.141 1 91.81 23 ASP B N 1
ATOM 2761 C CA . ASP B 1 23 ? 20.688 -25.391 -18.75 1 91.81 23 ASP B CA 1
ATOM 2762 C C . ASP B 1 23 ? 21.703 -26.141 -17.891 1 91.81 23 ASP B C 1
ATOM 2764 O O . ASP B 1 23 ? 21.469 -27.281 -17.484 1 91.81 23 ASP B O 1
ATOM 2768 N N . VAL B 1 24 ? 22.812 -25.453 -17.688 1 95.31 24 VAL B N 1
ATOM 2769 C CA . VAL B 1 24 ? 23.828 -26.031 -16.797 1 95.31 24 VAL B CA 1
ATOM 2770 C C . VAL B 1 24 ? 23.312 -26.062 -15.367 1 95.31 24 VAL B C 1
ATOM 2772 O O . VAL B 1 24 ? 22.844 -25.031 -14.844 1 95.31 24 VAL B O 1
ATOM 2775 N N . MET B 1 25 ? 23.344 -27.219 -14.828 1 97.25 25 MET B N 1
ATOM 2776 C CA . MET B 1 25 ? 22.906 -27.391 -13.445 1 97.25 25 MET B CA 1
ATOM 2777 C C . MET B 1 25 ? 23.859 -26.672 -12.484 1 97.25 25 MET B C 1
ATOM 2779 O O . MET B 1 25 ? 25.078 -26.828 -12.57 1 97.25 25 MET B O 1
ATOM 2783 N N . THR B 1 26 ? 23.359 -25.891 -11.617 1 97.38 26 THR B N 1
ATOM 2784 C CA . THR B 1 26 ? 24.172 -25.188 -10.617 1 97.38 26 THR B CA 1
ATOM 2785 C C . THR B 1 26 ? 24.172 -25.938 -9.289 1 97.38 26 THR B C 1
ATOM 2787 O O . THR B 1 26 ? 23.469 -26.953 -9.141 1 97.38 26 THR B O 1
ATOM 2790 N N . ALA B 1 27 ? 24.906 -25.422 -8.273 1 98.19 27 ALA B N 1
ATOM 2791 C CA . ALA B 1 27 ? 25.047 -26.047 -6.965 1 98.19 27 ALA B CA 1
ATOM 2792 C C . ALA B 1 27 ? 23.734 -25.984 -6.188 1 98.19 27 ALA B C 1
ATOM 2794 O O . ALA B 1 27 ? 23.516 -26.766 -5.25 1 98.19 27 ALA B O 1
ATOM 2795 N N . ASN B 1 28 ? 22.828 -25.125 -6.582 1 98.06 28 ASN B N 1
ATOM 2796 C CA . ASN B 1 28 ? 21.578 -24.922 -5.852 1 98.06 28 ASN B CA 1
ATOM 2797 C C . ASN B 1 28 ? 20.406 -25.562 -6.57 1 98.06 28 ASN B C 1
ATOM 2799 O O . ASN B 1 28 ? 19.25 -25.438 -6.129 1 98.06 28 ASN B O 1
ATOM 2803 N N . ASP B 1 29 ? 20.625 -26.297 -7.602 1 98.5 29 ASP B N 1
ATOM 2804 C CA . ASP B 1 29 ? 19.547 -26.797 -8.438 1 98.5 29 ASP B CA 1
ATOM 2805 C C . ASP B 1 29 ? 19.109 -28.188 -8.016 1 98.5 29 ASP B C 1
ATOM 2807 O O . ASP B 1 29 ? 19.938 -29.016 -7.621 1 98.5 29 ASP B O 1
ATOM 2811 N N . LEU B 1 30 ? 17.875 -28.375 -8.125 1 98.75 30 LEU B N 1
ATOM 2812 C CA . LEU B 1 30 ? 17.297 -29.719 -8.289 1 98.75 30 LEU B CA 1
ATOM 2813 C C . LEU B 1 30 ? 17.016 -30.016 -9.758 1 98.75 30 LEU B C 1
ATOM 2815 O O . LEU B 1 30 ? 16.5 -29.156 -10.484 1 98.75 30 LEU B O 1
ATOM 2819 N N . LEU B 1 31 ? 17.406 -31.156 -10.188 1 98.75 31 LEU B N 1
ATOM 2820 C CA . LEU B 1 31 ? 16.875 -31.719 -11.414 1 98.75 31 LEU B CA 1
ATOM 2821 C C . LEU B 1 31 ? 15.641 -32.562 -11.125 1 98.75 31 LEU B C 1
ATOM 2823 O O . LEU B 1 31 ? 15.711 -33.531 -10.352 1 98.75 31 LEU B O 1
ATOM 2827 N N . VAL B 1 32 ? 14.586 -32.219 -11.719 1 98.81 32 VAL B N 1
ATOM 2828 C CA . VAL B 1 32 ? 13.336 -32.875 -11.383 1 98.81 32 VAL B CA 1
ATOM 2829 C C . VAL B 1 32 ? 12.672 -33.406 -12.648 1 98.81 32 VAL B C 1
ATOM 2831 O O . VAL B 1 32 ? 12.961 -32.938 -13.75 1 98.81 32 VAL B O 1
ATOM 2834 N N . ARG B 1 33 ? 11.836 -34.375 -12.484 1 98.69 33 ARG B N 1
ATOM 2835 C CA . ARG B 1 33 ? 10.961 -34.906 -13.516 1 98.69 33 ARG B CA 1
ATOM 2836 C C . ARG B 1 33 ? 9.492 -34.625 -13.203 1 98.69 33 ARG B C 1
ATOM 2838 O O . ARG B 1 33 ? 8.914 -35.25 -12.32 1 98.69 33 ARG B O 1
ATOM 2845 N N . PRO B 1 34 ? 8.875 -33.719 -13.93 1 98.62 34 PRO B N 1
ATOM 2846 C CA . PRO B 1 34 ? 7.465 -33.406 -13.672 1 98.62 34 PRO B CA 1
ATOM 2847 C C . PRO B 1 34 ? 6.566 -34.656 -13.82 1 98.62 34 PRO B C 1
ATOM 2849 O O . PRO B 1 34 ? 6.715 -35.406 -14.773 1 98.62 34 PRO B O 1
ATOM 2852 N N . LEU B 1 35 ? 5.742 -34.812 -12.836 1 98.62 35 LEU B N 1
ATOM 2853 C CA . LEU B 1 35 ? 4.762 -35.875 -12.828 1 98.62 35 LEU B CA 1
ATOM 2854 C C . LEU B 1 35 ? 3.369 -35.344 -13.164 1 98.62 35 LEU B C 1
ATOM 2856 O O . LEU B 1 35 ? 2.539 -36.094 -13.703 1 98.62 35 LEU B O 1
ATOM 2860 N N . ALA B 1 36 ? 3.094 -34.188 -12.812 1 98.69 36 ALA B N 1
ATOM 2861 C CA . ALA B 1 36 ? 1.89 -33.438 -13.148 1 98.69 36 ALA B CA 1
ATOM 2862 C C . ALA B 1 36 ? 2.176 -31.938 -13.172 1 98.69 36 ALA B C 1
ATOM 2864 O O . ALA B 1 36 ? 3.051 -31.453 -12.445 1 98.69 36 ALA B O 1
ATOM 2865 N N . VAL B 1 37 ? 1.484 -31.234 -14.031 1 98.62 37 VAL B N 1
ATOM 2866 C CA . VAL B 1 37 ? 1.619 -29.781 -14.125 1 98.62 37 VAL B CA 1
ATOM 2867 C C . VAL B 1 37 ? 0.237 -29.141 -14.133 1 98.62 37 VAL B C 1
ATOM 2869 O O . VAL B 1 37 ? -0.771 -29.812 -14.352 1 98.62 37 VAL B O 1
ATOM 2872 N N . ALA B 1 38 ? 0.149 -27.906 -13.797 1 98.31 38 ALA B N 1
ATOM 2873 C CA . ALA B 1 38 ? -1.073 -27.125 -13.969 1 98.31 38 ALA B CA 1
ATOM 2874 C C . ALA B 1 38 ? -0.821 -25.891 -14.836 1 98.31 38 ALA B C 1
ATOM 2876 O O . ALA B 1 38 ? 0.325 -25.469 -15.016 1 98.31 38 ALA B O 1
ATOM 2877 N N . VAL B 1 39 ? -1.874 -25.438 -15.43 1 97.56 39 VAL B N 1
ATOM 2878 C CA . VAL B 1 39 ? -1.765 -24.281 -16.297 1 97.56 39 VAL B CA 1
ATOM 2879 C C . VAL B 1 39 ? -2.398 -23.062 -15.617 1 97.56 39 VAL B C 1
ATOM 2881 O O . VAL B 1 39 ? -3.365 -23.203 -14.867 1 97.56 39 VAL B O 1
ATOM 2884 N N . ASN B 1 40 ? -1.834 -21.922 -15.859 1 96.69 40 ASN B N 1
ATOM 2885 C CA . ASN B 1 40 ? -2.232 -20.672 -15.227 1 96.69 40 ASN B CA 1
ATOM 2886 C C . ASN B 1 40 ? -2.461 -19.578 -16.266 1 96.69 40 ASN B C 1
ATOM 2888 O O . ASN B 1 40 ? -1.957 -19.656 -17.391 1 96.69 40 ASN B O 1
ATOM 2892 N N . PRO B 1 41 ? -3.195 -18.516 -15.867 1 94.69 41 PRO B N 1
ATOM 2893 C CA . PRO B 1 41 ? -3.354 -17.359 -16.766 1 94.69 41 PRO B CA 1
ATOM 2894 C C . PRO B 1 41 ? -2.018 -16.781 -17.219 1 94.69 41 PRO B C 1
ATOM 2896 O O . PRO B 1 41 ? -1.893 -16.328 -18.359 1 94.69 41 PRO B O 1
ATOM 2899 N N . VAL B 1 42 ? -1.037 -16.781 -16.375 1 94.69 42 VAL B N 1
ATOM 2900 C CA . VAL B 1 42 ? 0.271 -16.234 -16.719 1 94.69 42 VAL B CA 1
ATOM 2901 C C . VAL B 1 42 ? 0.864 -17.016 -17.891 1 94.69 42 VAL B C 1
ATOM 2903 O O . VAL B 1 42 ? 1.593 -16.453 -18.719 1 94.69 42 VAL B O 1
ATOM 2906 N N . ASP B 1 43 ? 0.583 -18.297 -18.047 1 96.44 43 ASP B N 1
ATOM 2907 C CA . ASP B 1 43 ? 1.052 -19.078 -19.172 1 96.44 43 ASP B CA 1
ATOM 2908 C C . ASP B 1 43 ? 0.491 -18.531 -20.484 1 96.44 43 ASP B C 1
ATOM 2910 O O . ASP B 1 43 ? 1.205 -18.453 -21.484 1 96.44 43 ASP B O 1
ATOM 2914 N N . THR B 1 44 ? -0.791 -18.172 -20.469 1 95.31 44 THR B N 1
ATOM 2915 C CA . THR B 1 44 ? -1.41 -17.625 -21.672 1 95.31 44 THR B CA 1
ATOM 2916 C C . THR B 1 44 ? -0.795 -16.266 -22.016 1 95.31 44 THR B C 1
ATOM 2918 O O . THR B 1 44 ? -0.542 -15.984 -23.188 1 95.31 44 THR B O 1
ATOM 2921 N N . LYS B 1 45 ? -0.55 -15.484 -21.016 1 92.25 45 LYS B N 1
ATOM 2922 C CA . LYS B 1 45 ? 0.051 -14.172 -21.25 1 92.25 45 LYS B CA 1
ATOM 2923 C C . LYS B 1 45 ? 1.472 -14.305 -21.781 1 92.25 45 LYS B C 1
ATOM 2925 O O . LYS B 1 45 ? 1.851 -13.602 -22.719 1 92.25 45 LYS B O 1
ATOM 2930 N N . LEU B 1 46 ? 2.219 -15.156 -21.219 1 94 46 LEU B N 1
ATOM 2931 C CA . LEU B 1 46 ? 3.604 -15.344 -21.641 1 94 46 LEU B CA 1
ATOM 2932 C C . LEU B 1 46 ? 3.668 -15.977 -23.031 1 94 46 LEU B C 1
ATOM 2934 O O . LEU B 1 46 ? 4.598 -15.711 -23.797 1 94 46 LEU B O 1
ATOM 2938 N N . TYR B 1 47 ? 2.717 -16.797 -23.297 1 95.94 47 TYR B N 1
ATOM 2939 C CA . TYR B 1 47 ? 2.619 -17.312 -24.656 1 95.94 47 TYR B CA 1
ATOM 2940 C C . TYR B 1 47 ? 2.492 -16.188 -25.672 1 95.94 47 TYR B C 1
ATOM 2942 O O . TYR B 1 47 ? 3.238 -16.141 -26.641 1 95.94 47 TYR B O 1
ATOM 2950 N N . GLN B 1 48 ? 1.572 -15.312 -25.406 1 94.44 48 GLN B N 1
ATOM 2951 C CA . GLN B 1 48 ? 1.359 -14.18 -26.297 1 94.44 48 GLN B CA 1
ATOM 2952 C C . GLN B 1 48 ? 2.607 -13.305 -26.391 1 94.44 48 GLN B C 1
ATOM 2954 O O . GLN B 1 48 ? 2.951 -12.805 -27.453 1 94.44 48 GLN B O 1
ATOM 2959 N N . ASN B 1 49 ? 3.211 -13.109 -25.25 1 93.75 49 ASN B N 1
ATOM 2960 C CA . ASN B 1 49 ? 4.445 -12.328 -25.25 1 93.75 49 ASN B CA 1
ATOM 2961 C C . ASN B 1 49 ? 5.523 -12.984 -26.109 1 93.75 49 ASN B C 1
ATOM 2963 O O . ASN B 1 49 ? 6.254 -12.289 -26.812 1 93.75 49 ASN B O 1
ATOM 2967 N N . ALA B 1 50 ? 5.621 -14.281 -25.969 1 94.56 50 ALA B N 1
ATOM 2968 C CA . ALA B 1 50 ? 6.594 -15.023 -26.781 1 94.56 50 ALA B CA 1
ATOM 2969 C C . ALA B 1 50 ? 6.312 -14.859 -28.266 1 94.56 50 ALA B C 1
ATOM 2971 O O . ALA B 1 50 ? 7.242 -14.695 -29.062 1 94.56 50 ALA B O 1
ATOM 2972 N N . LEU B 1 51 ? 5.078 -14.875 -28.656 1 94.5 51 LEU B N 1
ATOM 2973 C CA . LEU B 1 51 ? 4.695 -14.648 -30.047 1 94.5 51 LEU B CA 1
ATOM 2974 C C . LEU B 1 51 ? 5.102 -13.242 -30.484 1 94.5 51 LEU B C 1
ATOM 2976 O O . LEU B 1 51 ? 5.742 -13.086 -31.531 1 94.5 51 LEU B O 1
ATOM 2980 N N . ASN B 1 52 ? 4.785 -12.328 -29.688 1 94.5 52 ASN B N 1
ATOM 2981 C CA . ASN B 1 52 ? 5.02 -10.93 -30.031 1 94.5 52 ASN B CA 1
ATOM 2982 C C . ASN B 1 52 ? 6.512 -10.625 -30.156 1 94.5 52 ASN B C 1
ATOM 2984 O O . ASN B 1 52 ? 6.914 -9.805 -30.984 1 94.5 52 ASN B O 1
ATOM 2988 N N . GLN B 1 53 ? 7.27 -11.312 -29.328 1 94.62 53 GLN B N 1
ATOM 2989 C CA . GLN B 1 53 ? 8.703 -11.031 -29.297 1 94.62 53 GLN B CA 1
ATOM 2990 C C . GLN B 1 53 ? 9.477 -12.039 -30.156 1 94.62 53 GLN B C 1
ATOM 2992 O O . GLN B 1 53 ? 10.703 -12.023 -30.172 1 94.62 53 GLN B O 1
ATOM 2997 N N . ALA B 1 54 ? 8.812 -12.977 -30.844 1 90.56 54 ALA B N 1
ATOM 2998 C CA . ALA B 1 54 ? 9.43 -14.023 -31.656 1 90.56 54 ALA B CA 1
ATOM 2999 C C . ALA B 1 54 ? 10.5 -14.773 -30.875 1 90.56 54 ALA B C 1
ATOM 3001 O O . ALA B 1 54 ? 11.602 -15 -31.375 1 90.56 54 ALA B O 1
ATOM 3002 N N . GLN B 1 55 ? 10.094 -14.961 -29.562 1 90.38 55 GLN B N 1
ATOM 3003 C CA . GLN B 1 55 ? 11.031 -15.695 -28.719 1 90.38 55 GLN B CA 1
ATOM 3004 C C . GLN B 1 55 ? 11.031 -17.188 -29.062 1 90.38 55 GLN B C 1
ATOM 3006 O O . GLN B 1 55 ? 10.078 -17.906 -28.75 1 90.38 55 GLN B O 1
ATOM 3011 N N . GLN B 1 56 ? 12.18 -17.578 -29.469 1 86.62 56 GLN B N 1
ATOM 3012 C CA . GLN B 1 56 ? 12.297 -18.984 -29.844 1 86.62 56 GLN B CA 1
ATOM 3013 C C . GLN B 1 56 ? 12.617 -19.844 -28.625 1 86.62 56 GLN B C 1
ATOM 3015 O O . GLN B 1 56 ? 13.164 -19.359 -27.641 1 86.62 56 GLN B O 1
ATOM 3020 N N . ASN B 1 57 ? 12.133 -21.078 -28.688 1 88.62 57 ASN B N 1
ATOM 3021 C CA . ASN B 1 57 ? 12.492 -22.141 -27.75 1 88.62 57 ASN B CA 1
ATOM 3022 C C . ASN B 1 57 ? 12.07 -21.797 -26.312 1 88.62 57 ASN B C 1
ATOM 3024 O O . ASN B 1 57 ? 12.797 -22.078 -25.359 1 88.62 57 ASN B O 1
ATOM 3028 N N . LYS B 1 58 ? 10.977 -21.062 -26.172 1 93.38 58 LYS B N 1
ATOM 3029 C CA . LYS B 1 58 ? 10.453 -20.719 -24.844 1 93.38 58 LYS B CA 1
ATOM 3030 C C . LYS B 1 58 ? 9.633 -21.875 -24.281 1 93.38 58 LYS B C 1
ATOM 3032 O O . LYS B 1 58 ? 8.648 -22.312 -24.875 1 93.38 58 LYS B O 1
ATOM 3037 N N . VAL B 1 59 ? 10.125 -22.438 -23.141 1 97.38 59 VAL B N 1
ATOM 3038 C CA . VAL B 1 59 ? 9.375 -23.438 -22.406 1 97.38 59 VAL B CA 1
ATOM 3039 C C . VAL B 1 59 ? 8.586 -22.781 -21.281 1 97.38 59 VAL B C 1
ATOM 3041 O O . VAL B 1 59 ? 9.164 -22.188 -20.375 1 97.38 59 VAL B O 1
ATOM 3044 N N . LEU B 1 60 ? 7.25 -22.891 -21.297 1 97.38 60 LEU B N 1
ATOM 3045 C CA . LEU B 1 60 ? 6.383 -22.281 -20.312 1 97.38 60 LEU B CA 1
ATOM 3046 C C . LEU B 1 60 ? 6.031 -23.266 -19.203 1 97.38 60 LEU B C 1
ATOM 3048 O O . LEU B 1 60 ? 6.668 -24.312 -19.078 1 97.38 60 LEU B O 1
ATOM 3052 N N . GLY B 1 61 ? 5.199 -22.844 -18.359 1 97.69 61 GLY B N 1
ATOM 3053 C CA . GLY B 1 61 ? 4.723 -23.672 -17.266 1 97.69 61 GLY B CA 1
ATOM 3054 C C . GLY B 1 61 ? 5.371 -23.328 -15.938 1 97.69 61 GLY B C 1
ATOM 3055 O O . GLY B 1 61 ? 6.59 -23.172 -15.859 1 97.69 61 GLY B O 1
ATOM 3056 N N . TYR B 1 62 ? 4.566 -23.344 -14.867 1 96.56 62 TYR B N 1
ATOM 3057 C CA . TYR B 1 62 ? 5.082 -22.906 -13.57 1 96.56 62 TYR B CA 1
ATOM 3058 C C . TYR B 1 62 ? 4.617 -23.844 -12.461 1 96.56 62 TYR B C 1
ATOM 3060 O O . TYR B 1 62 ? 5.34 -24.062 -11.484 1 96.56 62 TYR B O 1
ATOM 3068 N N . ASP B 1 63 ? 3.496 -24.406 -12.523 1 97.94 63 ASP B N 1
ATOM 3069 C CA . ASP B 1 63 ? 3.049 -25.391 -11.539 1 97.94 63 ASP B CA 1
ATOM 3070 C C . ASP B 1 63 ? 3.566 -26.781 -11.891 1 97.94 63 ASP B C 1
ATOM 3072 O O . ASP B 1 63 ? 3.381 -27.266 -13.008 1 97.94 63 ASP B O 1
ATOM 3076 N N . ALA B 1 64 ? 4.117 -27.391 -10.797 1 98.56 64 ALA B N 1
ATOM 3077 C CA . ALA B 1 64 ? 4.492 -28.781 -11.031 1 98.56 64 ALA B CA 1
ATOM 3078 C C . ALA B 1 64 ? 4.566 -29.562 -9.719 1 98.56 64 ALA B C 1
ATOM 3080 O O . ALA B 1 64 ? 4.887 -29 -8.672 1 98.56 64 ALA B O 1
ATOM 3081 N N . VAL B 1 65 ? 4.176 -30.781 -9.789 1 98.69 65 VAL B N 1
ATOM 3082 C CA . VAL B 1 65 ? 4.652 -31.828 -8.891 1 98.69 65 VAL B CA 1
ATOM 3083 C C . VAL B 1 65 ? 5.645 -32.719 -9.617 1 98.69 65 VAL B C 1
ATOM 3085 O O . VAL B 1 65 ? 5.391 -33.156 -10.75 1 98.69 65 VAL B O 1
ATOM 3088 N N . ALA B 1 66 ? 6.75 -32.969 -8.961 1 98.75 66 ALA B N 1
ATOM 3089 C CA . ALA B 1 66 ? 7.832 -33.656 -9.664 1 98.75 66 ALA B CA 1
ATOM 3090 C C . ALA B 1 66 ? 8.609 -34.562 -8.711 1 98.75 66 ALA B C 1
ATOM 3092 O O . ALA B 1 66 ? 8.445 -34.469 -7.496 1 98.75 66 ALA B O 1
ATOM 3093 N N . GLU B 1 67 ? 9.367 -35.406 -9.367 1 98.75 67 GLU B N 1
ATOM 3094 C CA . GLU B 1 67 ? 10.297 -36.25 -8.633 1 98.75 67 GLU B CA 1
ATOM 3095 C C . GLU B 1 67 ? 11.734 -35.75 -8.781 1 98.75 67 GLU B C 1
ATOM 3097 O O . GLU B 1 67 ? 12.172 -35.438 -9.883 1 98.75 67 GLU B O 1
ATOM 3102 N N . VAL B 1 68 ? 12.438 -35.688 -7.648 1 98.88 68 VAL B N 1
ATOM 3103 C CA . VAL B 1 68 ? 13.844 -35.281 -7.688 1 98.88 68 VAL B CA 1
ATOM 3104 C C . VAL B 1 68 ? 14.688 -36.406 -8.297 1 98.88 68 VAL B C 1
ATOM 3106 O O . VAL B 1 68 ? 14.641 -37.562 -7.828 1 98.88 68 VAL B O 1
ATOM 3109 N N . VAL B 1 69 ? 15.477 -36.062 -9.273 1 98.56 69 VAL B N 1
ATOM 3110 C CA . VAL B 1 69 ? 16.266 -37.062 -9.953 1 98.56 69 VAL B CA 1
ATOM 3111 C C . VAL B 1 69 ? 17.75 -36.844 -9.695 1 98.56 69 VAL B C 1
ATOM 3113 O O . VAL B 1 69 ? 18.547 -37.781 -9.703 1 98.56 69 VAL B O 1
ATOM 3116 N N . ALA B 1 70 ? 18.141 -35.594 -9.477 1 98.62 70 ALA B N 1
ATOM 3117 C CA . ALA B 1 70 ? 19.5 -35.188 -9.117 1 98.62 70 ALA B CA 1
ATOM 3118 C C . ALA B 1 70 ? 19.5 -33.844 -8.375 1 98.62 70 ALA B C 1
ATOM 3120 O O . ALA B 1 70 ? 18.484 -33.156 -8.344 1 98.62 70 ALA B O 1
ATOM 3121 N N . MET B 1 71 ? 20.562 -33.625 -7.746 1 98.38 71 MET B N 1
ATOM 3122 C CA . MET B 1 71 ? 20.625 -32.375 -7 1 98.38 71 MET B CA 1
ATOM 3123 C C . MET B 1 71 ? 22.047 -31.828 -6.957 1 98.38 71 MET B C 1
ATOM 3125 O O . MET B 1 71 ? 23.016 -32.594 -6.953 1 98.38 71 MET B O 1
ATOM 3129 N N . GLY B 1 72 ? 22.156 -30.516 -6.91 1 98.19 72 GLY B N 1
ATOM 3130 C CA . GLY B 1 72 ? 23.453 -29.875 -6.699 1 98.19 72 GLY B CA 1
ATOM 3131 C C . GLY B 1 72 ? 23.984 -30.078 -5.293 1 98.19 72 GLY B C 1
ATOM 3132 O O . GLY B 1 72 ? 23.25 -30.484 -4.391 1 98.19 72 GLY B O 1
ATOM 3133 N N . ASP B 1 73 ? 25.266 -29.656 -5.094 1 97.81 73 ASP B N 1
ATOM 3134 C CA . ASP B 1 73 ? 25.969 -30 -3.865 1 97.81 73 ASP B CA 1
ATOM 3135 C C . ASP B 1 73 ? 25.578 -29.078 -2.721 1 97.81 73 ASP B C 1
ATOM 3137 O O . ASP B 1 73 ? 25.906 -29.328 -1.562 1 97.81 73 ASP B O 1
ATOM 3141 N N . GLN B 1 74 ? 24.812 -28 -2.988 1 98.12 74 GLN B N 1
ATOM 3142 C CA . GLN B 1 74 ? 24.438 -27.062 -1.937 1 98.12 74 GLN B CA 1
ATOM 3143 C C . GLN B 1 74 ? 22.953 -27.188 -1.604 1 98.12 74 GLN B C 1
ATOM 3145 O O . GLN B 1 74 ? 22.422 -26.391 -0.827 1 98.12 74 GLN B O 1
ATOM 3150 N N . VAL B 1 75 ? 22.328 -28.125 -2.26 1 98.19 75 VAL B N 1
ATOM 3151 C CA . VAL B 1 75 ? 20.922 -28.359 -1.985 1 98.19 75 VAL B CA 1
ATOM 3152 C C . VAL B 1 75 ? 20.75 -28.953 -0.588 1 98.19 75 VAL B C 1
ATOM 3154 O O . VAL B 1 75 ? 21.5 -29.844 -0.195 1 98.19 75 VAL B O 1
ATOM 3157 N N . ASN B 1 76 ? 19.828 -28.453 0.18 1 96.75 76 ASN B N 1
ATOM 3158 C CA . ASN B 1 76 ? 19.531 -28.922 1.524 1 96.75 76 ASN B CA 1
ATOM 3159 C C . ASN B 1 76 ? 18.062 -29.328 1.662 1 96.75 76 ASN B C 1
ATOM 3161 O O . ASN B 1 76 ? 17.188 -28.688 1.061 1 96.75 76 ASN B O 1
ATOM 3165 N N . GLY B 1 77 ? 17.812 -30.406 2.402 1 97.38 77 GLY B N 1
ATOM 3166 C CA . GLY B 1 77 ? 16.453 -30.734 2.793 1 97.38 77 GLY B CA 1
ATOM 3167 C C . GLY B 1 77 ? 15.758 -31.641 1.807 1 97.38 77 GLY B C 1
ATOM 3168 O O . GLY B 1 77 ? 14.562 -31.922 1.952 1 97.38 77 GLY B O 1
ATOM 3169 N N . PHE B 1 78 ? 16.516 -32.156 0.751 1 98.56 78 PHE B N 1
ATOM 3170 C CA . PHE B 1 78 ? 15.914 -33 -0.265 1 98.56 78 PHE B CA 1
ATOM 3171 C C . PHE B 1 78 ? 16.812 -34.188 -0.561 1 98.56 78 PHE B C 1
ATOM 3173 O O . PHE B 1 78 ? 17.984 -34.188 -0.211 1 98.56 78 PHE B O 1
ATOM 3180 N N . GLN B 1 79 ? 16.219 -35.188 -1.15 1 98.25 79 GLN B N 1
ATOM 3181 C CA . GLN B 1 79 ? 16.953 -36.344 -1.646 1 98.25 79 GLN B CA 1
ATOM 3182 C C . GLN B 1 79 ? 16.375 -36.844 -2.959 1 98.25 79 GLN B C 1
ATOM 3184 O O . GLN B 1 79 ? 15.203 -36.594 -3.264 1 98.25 79 GLN B O 1
ATOM 3189 N N . VAL B 1 80 ? 17.172 -37.562 -3.664 1 98.56 80 VAL B N 1
ATOM 3190 C CA . VAL B 1 80 ? 16.703 -38.188 -4.895 1 98.56 80 VAL B CA 1
ATOM 3191 C C . VAL B 1 80 ? 15.523 -39.094 -4.586 1 98.56 80 VAL B C 1
ATOM 3193 O O . VAL B 1 80 ? 15.547 -39.844 -3.607 1 98.56 80 VAL B O 1
ATOM 3196 N N . GLY B 1 81 ? 14.477 -38.938 -5.332 1 98.56 81 GLY B N 1
ATOM 3197 C CA . GLY B 1 81 ? 13.281 -39.75 -5.117 1 98.56 81 GLY B CA 1
ATOM 3198 C C . GLY B 1 81 ? 12.164 -39 -4.43 1 98.56 81 GLY B C 1
ATOM 3199 O O . GLY B 1 81 ? 11.008 -39.406 -4.457 1 98.56 81 GLY B O 1
ATOM 3200 N N . ASP B 1 82 ? 12.477 -37.875 -3.824 1 98.5 82 ASP B N 1
ATOM 3201 C CA . ASP B 1 82 ? 11.461 -37.062 -3.174 1 98.5 82 ASP B CA 1
ATOM 3202 C C . ASP B 1 82 ? 10.414 -36.562 -4.18 1 98.5 82 ASP B C 1
ATOM 3204 O O . ASP B 1 82 ? 10.758 -36.188 -5.305 1 98.5 82 ASP B O 1
ATOM 3208 N N . LYS B 1 83 ? 9.094 -36.562 -3.752 1 98.69 83 LYS B N 1
ATOM 3209 C CA . LYS B 1 83 ? 8.055 -35.844 -4.473 1 98.69 83 LYS B CA 1
ATOM 3210 C C . LYS B 1 83 ? 7.957 -34.406 -3.988 1 98.69 83 LYS B C 1
ATOM 3212 O O . LYS B 1 83 ? 7.738 -34.156 -2.801 1 98.69 83 LYS B O 1
ATOM 3217 N N . VAL B 1 84 ? 8.156 -33.469 -4.918 1 98.81 84 VAL B N 1
ATOM 3218 C CA . VAL B 1 84 ? 8.203 -32.062 -4.57 1 98.81 84 VAL B CA 1
ATOM 3219 C C . VAL B 1 84 ? 7.203 -31.281 -5.43 1 98.81 84 VAL B C 1
ATOM 3221 O O . VAL B 1 84 ? 6.699 -31.797 -6.426 1 98.81 84 VAL B O 1
ATOM 3224 N N . PHE B 1 85 ? 6.824 -30.078 -5.051 1 98.81 85 PHE B N 1
ATOM 3225 C CA . PHE B 1 85 ? 5.977 -29.219 -5.863 1 98.81 85 PHE B CA 1
ATOM 3226 C C . PHE B 1 85 ? 6.43 -27.766 -5.77 1 98.81 85 PHE B C 1
ATOM 3228 O O . PHE B 1 85 ? 7.016 -27.359 -4.766 1 98.81 85 PHE B O 1
ATOM 3235 N N . TYR B 1 86 ? 6.273 -27 -6.859 1 98.75 86 TYR B N 1
ATOM 3236 C CA . TYR B 1 86 ? 6.832 -25.656 -6.98 1 98.75 86 TYR B CA 1
ATOM 3237 C C . TYR B 1 86 ? 6.16 -24.891 -8.109 1 98.75 86 TYR B C 1
ATOM 3239 O O . TYR B 1 86 ? 5.473 -25.469 -8.953 1 98.75 86 TYR B O 1
ATOM 3247 N N . ALA B 1 87 ? 6.258 -23.531 -8.102 1 97.75 87 ALA B N 1
ATOM 3248 C CA . ALA B 1 87 ? 5.797 -22.672 -9.188 1 97.75 87 ALA B CA 1
ATOM 3249 C C . ALA B 1 87 ? 6.957 -22.281 -10.102 1 97.75 87 ALA B C 1
ATOM 3251 O O . ALA B 1 87 ? 6.738 -21.844 -11.234 1 97.75 87 ALA B O 1
ATOM 3252 N N . GLY B 1 88 ? 8.188 -22.5 -9.602 1 93.62 88 GLY B N 1
ATOM 3253 C CA . GLY B 1 88 ? 9.344 -22.266 -10.453 1 93.62 88 GLY B CA 1
ATOM 3254 C C . GLY B 1 88 ? 9.758 -20.812 -10.516 1 93.62 88 GLY B C 1
ATOM 3255 O O . GLY B 1 88 ? 9.586 -20.078 -9.547 1 93.62 88 GLY B O 1
ATOM 3256 N N . ASP B 1 89 ? 10.516 -20.469 -11.609 1 95.5 89 ASP B N 1
ATOM 3257 C CA . ASP B 1 89 ? 11.188 -19.203 -11.867 1 95.5 89 ASP B CA 1
ATOM 3258 C C . ASP B 1 89 ? 10.992 -18.75 -13.312 1 95.5 89 ASP B C 1
ATOM 3260 O O . ASP B 1 89 ? 11.383 -19.453 -14.242 1 95.5 89 ASP B O 1
ATOM 3264 N N . MET B 1 90 ? 10.484 -17.531 -13.461 1 94.31 90 MET B N 1
ATOM 3265 C CA . MET B 1 90 ? 10.094 -17.094 -14.797 1 94.31 90 MET B CA 1
ATOM 3266 C C . MET B 1 90 ? 11.32 -16.844 -15.672 1 94.31 90 MET B C 1
ATOM 3268 O O . MET B 1 90 ? 11.211 -16.75 -16.891 1 94.31 90 MET B O 1
ATOM 3272 N N . THR B 1 91 ? 12.484 -16.719 -15.102 1 93.94 91 THR B N 1
ATOM 3273 C CA . THR B 1 91 ? 13.711 -16.453 -15.852 1 93.94 91 THR B CA 1
ATOM 3274 C C . THR B 1 91 ? 14.352 -17.766 -16.312 1 93.94 91 THR B C 1
ATOM 3276 O O . THR B 1 91 ? 15.406 -17.75 -16.938 1 93.94 91 THR B O 1
ATOM 3279 N N . ARG B 1 92 ? 13.727 -18.859 -16 1 95.56 92 ARG B N 1
ATOM 3280 C CA . ARG B 1 92 ? 14.219 -20.172 -16.375 1 95.56 92 ARG B CA 1
ATOM 3281 C C . ARG B 1 92 ? 13.164 -20.953 -17.156 1 95.56 92 ARG B C 1
ATOM 3283 O O . ARG B 1 92 ? 12 -20.531 -17.219 1 95.56 92 ARG B O 1
ATOM 3290 N N . SER B 1 93 ? 13.594 -22.094 -17.734 1 96.69 93 SER B N 1
ATOM 3291 C CA . SER B 1 93 ? 12.648 -22.969 -18.438 1 96.69 93 SER B CA 1
ATOM 3292 C C . SER B 1 93 ? 11.602 -23.516 -17.469 1 96.69 93 SER B C 1
ATOM 3294 O O . SER B 1 93 ? 11.922 -23.875 -16.328 1 96.69 93 SER B O 1
ATOM 3296 N N . GLY B 1 94 ? 10.406 -23.625 -18.016 1 97.5 94 GLY B N 1
ATOM 3297 C CA . GLY B 1 94 ? 9.281 -24.016 -17.172 1 97.5 94 GLY B CA 1
ATOM 3298 C C . GLY B 1 94 ? 9.062 -25.516 -17.125 1 97.5 94 GLY B C 1
ATOM 3299 O O . GLY B 1 94 ? 9.969 -26.297 -17.453 1 97.5 94 GLY B O 1
ATOM 3300 N N . SER B 1 95 ? 7.902 -25.891 -16.688 1 98.25 95 SER B N 1
ATOM 3301 C CA . SER B 1 95 ? 7.621 -27.281 -16.312 1 98.25 95 SER B CA 1
ATOM 3302 C C . SER B 1 95 ? 7.051 -28.062 -17.484 1 98.25 95 SER B C 1
ATOM 3304 O O . SER B 1 95 ? 6.816 -29.266 -17.391 1 98.25 95 SER B O 1
ATOM 3306 N N . PHE B 1 96 ? 6.785 -27.422 -18.641 1 98.44 96 PHE B N 1
ATOM 3307 C CA . PHE B 1 96 ? 6.305 -28.141 -19.812 1 98.44 96 PHE B CA 1
ATOM 3308 C C . PHE B 1 96 ? 7.449 -28.891 -20.5 1 98.44 96 PHE B C 1
ATOM 3310 O O . PHE B 1 96 ? 7.789 -28.594 -21.641 1 98.44 96 PHE B O 1
ATOM 3317 N N . ALA B 1 97 ? 7.992 -29.812 -19.781 1 98.38 97 ALA B N 1
ATOM 3318 C CA . ALA B 1 97 ? 9.148 -30.609 -20.219 1 98.38 97 ALA B CA 1
ATOM 3319 C C . ALA B 1 97 ? 9.258 -31.891 -19.406 1 98.38 97 ALA B C 1
ATOM 3321 O O . ALA B 1 97 ? 8.648 -32.031 -18.344 1 98.38 97 ALA B O 1
ATOM 3322 N N . ASP B 1 98 ? 10.094 -32.781 -19.922 1 98.19 98 ASP B N 1
ATOM 3323 C CA . ASP B 1 98 ? 10.281 -34.062 -19.266 1 98.19 98 ASP B CA 1
ATOM 3324 C C . ASP B 1 98 ? 11.133 -33.938 -18 1 98.19 98 ASP B C 1
ATOM 3326 O O . ASP B 1 98 ? 11.016 -34.719 -17.062 1 98.19 98 ASP B O 1
ATOM 3330 N N . GLN B 1 99 ? 12.023 -32.906 -18.062 1 98.38 99 GLN B N 1
ATOM 3331 C CA . GLN B 1 99 ? 12.844 -32.562 -16.906 1 98.38 99 GLN B CA 1
ATOM 3332 C C . GLN B 1 99 ? 13 -31.047 -16.781 1 98.38 99 GLN B C 1
ATOM 3334 O O . GLN B 1 99 ? 12.781 -30.312 -17.75 1 98.38 99 GLN B O 1
ATOM 3339 N N . GLN B 1 100 ? 13.336 -30.656 -15.594 1 98.19 100 GLN B N 1
ATOM 3340 C CA . GLN B 1 100 ? 13.438 -29.219 -15.305 1 98.19 100 GLN B CA 1
ATOM 3341 C C . GLN B 1 100 ? 14.445 -28.969 -14.188 1 98.19 100 GLN B C 1
ATOM 3343 O O . GLN B 1 100 ? 14.539 -29.75 -13.242 1 98.19 100 GLN B O 1
ATOM 3348 N N . LEU B 1 101 ? 15.266 -27.922 -14.352 1 98.38 101 LEU B N 1
ATOM 3349 C CA . LEU B 1 101 ? 16.094 -27.438 -13.258 1 98.38 101 LEU B CA 1
ATOM 3350 C C . LEU B 1 101 ? 15.367 -26.359 -12.453 1 98.38 101 LEU B C 1
ATOM 3352 O O . LEU B 1 101 ? 14.781 -25.438 -13.031 1 98.38 101 LEU B O 1
ATOM 3356 N N . ILE B 1 102 ? 15.391 -26.484 -11.117 1 98.25 102 ILE B N 1
ATOM 3357 C CA . ILE B 1 102 ? 14.703 -25.531 -10.266 1 98.25 102 ILE B CA 1
ATOM 3358 C C . ILE B 1 102 ? 15.539 -25.266 -9.016 1 98.25 102 ILE B C 1
ATOM 3360 O O . ILE B 1 102 ? 16.156 -26.172 -8.469 1 98.25 102 ILE B O 1
ATOM 3364 N N . ASP B 1 103 ? 15.641 -23.984 -8.594 1 98.25 103 ASP B N 1
ATOM 3365 C CA . ASP B 1 103 ? 16.297 -23.641 -7.336 1 98.25 103 ASP B CA 1
ATOM 3366 C C . ASP B 1 103 ? 15.602 -24.281 -6.145 1 98.25 103 ASP B C 1
ATOM 3368 O O . ASP B 1 103 ? 14.391 -24.109 -5.957 1 98.25 103 ASP B O 1
ATOM 3372 N N . TRP B 1 104 ? 16.391 -24.984 -5.301 1 98.38 104 TRP B N 1
ATOM 3373 C CA . TRP B 1 104 ? 15.805 -25.766 -4.223 1 98.38 104 TRP B CA 1
ATOM 3374 C C . TRP B 1 104 ? 15.078 -24.875 -3.221 1 98.38 104 TRP B C 1
ATOM 3376 O O . TRP B 1 104 ? 14.172 -25.328 -2.521 1 98.38 104 TRP B O 1
ATOM 3386 N N . GLN B 1 105 ? 15.344 -23.594 -3.129 1 98.19 105 GLN B N 1
ATOM 3387 C CA . GLN B 1 105 ? 14.742 -22.672 -2.172 1 98.19 105 GLN B CA 1
ATOM 3388 C C . GLN B 1 105 ? 13.289 -22.375 -2.523 1 98.19 105 GLN B C 1
ATOM 3390 O O . GLN B 1 105 ? 12.523 -21.922 -1.676 1 98.19 105 GLN B O 1
ATOM 3395 N N . LEU B 1 106 ? 12.938 -22.641 -3.799 1 98.56 106 LEU B N 1
ATOM 3396 C CA . LEU B 1 106 ? 11.594 -22.328 -4.277 1 98.56 106 LEU B CA 1
ATOM 3397 C C . LEU B 1 106 ? 10.695 -23.562 -4.211 1 98.56 106 LEU B C 1
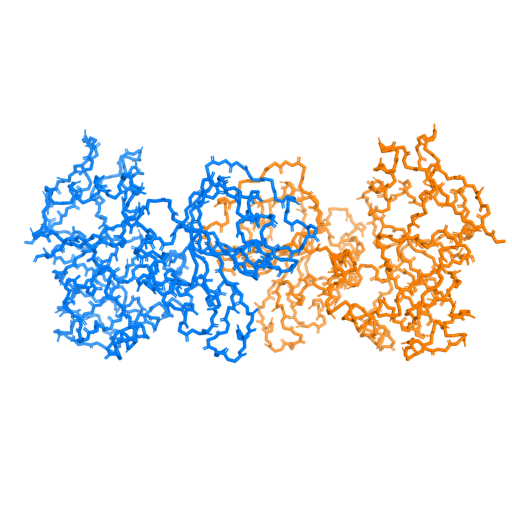ATOM 3399 O O . LEU B 1 106 ? 9.578 -23.562 -4.727 1 98.56 106 LEU B O 1
ATOM 3403 N N . VAL B 1 107 ? 11.172 -24.625 -3.598 1 98.69 107 VAL B N 1
ATOM 3404 C CA . VAL B 1 107 ? 10.539 -25.922 -3.725 1 98.69 107 VAL B CA 1
ATOM 3405 C C . VAL B 1 107 ? 10.102 -26.422 -2.35 1 98.69 107 VAL B C 1
ATOM 3407 O O . VAL B 1 107 ? 10.805 -26.234 -1.359 1 98.69 107 VAL B O 1
ATOM 3410 N N . GLY B 1 108 ? 8.914 -26.969 -2.256 1 98.62 108 GLY B N 1
ATOM 3411 C CA . GLY B 1 108 ? 8.461 -27.703 -1.087 1 98.62 108 GLY B CA 1
ATOM 3412 C C . GLY B 1 108 ? 8.219 -29.188 -1.363 1 98.62 108 GLY B C 1
ATOM 3413 O O . GLY B 1 108 ? 8.008 -29.578 -2.512 1 98.62 108 GLY B O 1
ATOM 3414 N N . LYS B 1 109 ? 8.305 -30 -0.282 1 98.44 109 LYS B N 1
ATOM 3415 C CA . LYS B 1 109 ? 7.855 -31.375 -0.443 1 98.44 109 LYS B CA 1
ATOM 3416 C C . LYS B 1 109 ? 6.348 -31.438 -0.684 1 98.44 109 LYS B C 1
ATOM 3418 O O . LYS B 1 109 ? 5.586 -30.703 -0.064 1 98.44 109 LYS B O 1
ATOM 3423 N N . ALA B 1 110 ? 5.949 -32.312 -1.583 1 98.25 110 ALA B N 1
ATOM 3424 C CA . ALA B 1 110 ? 4.535 -32.406 -1.93 1 98.25 110 ALA B CA 1
ATOM 3425 C C . ALA B 1 110 ? 3.734 -33 -0.777 1 98.25 110 ALA B C 1
ATOM 3427 O O . ALA B 1 110 ? 4.262 -33.812 0.009 1 98.25 110 ALA B O 1
ATOM 3428 N N . PRO B 1 111 ? 2.443 -32.594 -0.662 1 97.81 111 PRO B N 1
ATOM 3429 C CA . PRO B 1 111 ? 1.605 -33.219 0.364 1 97.81 111 PRO B CA 1
ATOM 3430 C C . PRO B 1 111 ? 1.409 -34.688 0.137 1 97.81 111 PRO B C 1
ATOM 3432 O O . PRO B 1 111 ? 1.47 -35.156 -1.003 1 97.81 111 PRO B O 1
ATOM 3435 N N . SER B 1 112 ? 1.096 -35.406 1.184 1 95.94 112 SER B N 1
ATOM 3436 C CA . SER B 1 112 ? 1.01 -36.875 1.111 1 95.94 112 SER B CA 1
ATOM 3437 C C . SER B 1 112 ? -0.439 -37.312 0.998 1 95.94 112 SER B C 1
ATOM 3439 O O . SER B 1 112 ? -0.703 -38.469 0.619 1 95.94 112 SER B O 1
ATOM 3441 N N . LYS B 1 113 ? -1.345 -36.438 1.316 1 95.25 113 LYS B N 1
ATOM 3442 C CA . LYS B 1 113 ? -2.727 -36.875 1.404 1 95.25 113 LYS B CA 1
ATOM 3443 C C . LYS B 1 113 ? -3.494 -36.562 0.122 1 95.25 113 LYS B C 1
ATOM 3445 O O . LYS B 1 113 ? -4.629 -37 -0.052 1 95.25 113 LYS B O 1
ATOM 3450 N N . LEU B 1 114 ? -2.898 -35.812 -0.798 1 95.5 114 LEU B N 1
ATOM 3451 C CA . LEU B 1 114 ? -3.482 -35.562 -2.111 1 95.5 114 LEU B CA 1
ATOM 3452 C C . LEU B 1 114 ? -2.729 -36.312 -3.193 1 95.5 114 LEU B C 1
ATOM 3454 O O . LEU B 1 114 ? -1.549 -36.656 -3.027 1 95.5 114 LEU B O 1
ATOM 3458 N N . SER B 1 115 ? -3.508 -36.625 -4.203 1 95.38 115 SER B N 1
ATOM 3459 C CA . SER B 1 115 ? -2.822 -37.219 -5.355 1 95.38 115 SER B CA 1
ATOM 3460 C C . SER B 1 115 ? -1.811 -36.25 -5.941 1 95.38 115 SER B C 1
ATOM 3462 O O . SER B 1 115 ? -1.899 -35.031 -5.711 1 95.38 115 SER B O 1
ATOM 3464 N N . LEU B 1 116 ? -0.851 -36.75 -6.59 1 91.69 116 LEU B N 1
ATOM 3465 C CA . LEU B 1 116 ? 0.16 -35.938 -7.23 1 91.69 116 LEU B CA 1
ATOM 3466 C C . LEU B 1 116 ? -0.483 -34.938 -8.203 1 91.69 116 LEU B C 1
ATOM 3468 O O . LEU B 1 116 ? -0.092 -33.781 -8.266 1 91.69 116 LEU B O 1
ATOM 3472 N N . THR B 1 117 ? -1.518 -35.438 -8.883 1 93.38 117 THR B N 1
ATOM 3473 C CA . THR B 1 117 ? -2.213 -34.562 -9.844 1 93.38 117 THR B CA 1
ATOM 3474 C C . THR B 1 117 ? -2.971 -33.469 -9.141 1 93.38 117 THR B C 1
ATOM 3476 O O . THR B 1 117 ? -2.922 -32.312 -9.562 1 93.38 117 THR B O 1
ATOM 3479 N N . GLN B 1 118 ? -3.607 -33.781 -8.055 1 96.25 118 GLN B N 1
ATOM 3480 C CA . GLN B 1 118 ? -4.305 -32.781 -7.27 1 96.25 118 GLN B CA 1
ATOM 3481 C C . GLN B 1 118 ? -3.328 -31.75 -6.703 1 96.25 118 GLN B C 1
ATOM 3483 O O . GLN B 1 118 ? -3.617 -30.547 -6.684 1 96.25 118 GLN B O 1
ATOM 3488 N N . SER B 1 119 ? -2.156 -32.219 -6.336 1 97.31 119 SER B N 1
ATOM 3489 C CA . SER B 1 119 ? -1.155 -31.391 -5.688 1 97.31 119 SER B CA 1
ATOM 3490 C C . SER B 1 119 ? -0.577 -30.359 -6.66 1 97.31 119 SER B C 1
ATOM 3492 O O . SER B 1 119 ? -0.199 -29.266 -6.258 1 97.31 119 SER B O 1
ATOM 3494 N N . ALA B 1 120 ? -0.586 -30.672 -7.922 1 98.19 120 ALA B N 1
ATOM 3495 C CA . ALA B 1 120 ? 0.023 -29.828 -8.938 1 98.19 120 ALA B CA 1
ATOM 3496 C C . ALA B 1 120 ? -0.75 -28.516 -9.086 1 98.19 120 ALA B C 1
ATOM 3498 O O . ALA B 1 120 ? -0.222 -27.531 -9.609 1 98.19 120 ALA B O 1
ATOM 3499 N N . ALA B 1 121 ? -1.975 -28.5 -8.578 1 98.12 121 ALA B N 1
ATOM 3500 C CA . ALA B 1 121 ? -2.852 -27.344 -8.734 1 98.12 121 ALA B CA 1
ATOM 3501 C C . ALA B 1 121 ? -2.486 -26.234 -7.738 1 98.12 121 ALA B C 1
ATOM 3503 O O . ALA B 1 121 ? -2.936 -25.094 -7.879 1 98.12 121 ALA B O 1
ATOM 3504 N N . PHE B 1 122 ? -1.633 -26.469 -6.789 1 98.5 122 PHE B N 1
ATOM 3505 C CA . PHE B 1 122 ? -1.577 -25.625 -5.602 1 98.5 122 PHE B CA 1
ATOM 3506 C C . PHE B 1 122 ? -0.417 -24.641 -5.691 1 98.5 122 PHE B C 1
ATOM 3508 O O . PHE B 1 122 ? -0.543 -23.484 -5.281 1 98.5 122 PHE B O 1
ATOM 3515 N N . PRO B 1 123 ? 0.732 -24.953 -6.227 1 98.69 123 PRO B N 1
ATOM 3516 C CA . PRO B 1 123 ? 1.944 -24.188 -5.918 1 98.69 123 PRO B CA 1
ATOM 3517 C C . PRO B 1 123 ? 1.81 -22.703 -6.254 1 98.69 123 PRO B C 1
ATOM 3519 O O . PRO B 1 123 ? 1.846 -21.859 -5.359 1 98.69 123 PRO B O 1
ATOM 3522 N N . LEU B 1 124 ? 1.563 -22.391 -7.484 1 98.69 124 LEU B N 1
ATOM 3523 C CA . LEU B 1 124 ? 1.568 -20.984 -7.891 1 98.69 124 LEU B CA 1
ATOM 3524 C C . LEU B 1 124 ? 0.488 -20.203 -7.152 1 98.69 124 LEU B C 1
ATOM 3526 O O . LEU B 1 124 ? 0.761 -19.141 -6.594 1 98.69 124 LEU B O 1
ATOM 3530 N N . VAL B 1 125 ? -0.729 -20.703 -7.078 1 98.5 125 VAL B N 1
ATOM 3531 C CA . VAL B 1 125 ? -1.851 -19.938 -6.543 1 98.5 125 VAL B CA 1
ATOM 3532 C C . VAL B 1 125 ? -1.763 -19.891 -5.02 1 98.5 125 VAL B C 1
ATOM 3534 O O . VAL B 1 125 ? -2.191 -18.906 -4.402 1 98.5 125 VAL B O 1
ATOM 3537 N N . SER B 1 126 ? -1.141 -20.906 -4.406 1 98.69 126 SER B N 1
ATOM 3538 C CA . SER B 1 126 ? -0.979 -20.859 -2.955 1 98.69 126 SER B CA 1
ATOM 3539 C C . SER B 1 126 ? 0.054 -19.828 -2.539 1 98.69 126 SER B C 1
ATOM 3541 O O . SER B 1 126 ? -0.152 -19.094 -1.568 1 98.69 126 SER B O 1
ATOM 3543 N N . ILE B 1 127 ? 1.169 -19.781 -3.262 1 98.81 127 ILE B N 1
ATOM 3544 C CA . ILE B 1 127 ? 2.178 -18.766 -2.98 1 98.81 127 ILE B CA 1
ATOM 3545 C C . ILE B 1 127 ? 1.577 -17.375 -3.168 1 98.81 127 ILE B C 1
ATOM 3547 O O . ILE B 1 127 ? 1.722 -16.516 -2.301 1 98.81 127 ILE B O 1
ATOM 3551 N N . THR B 1 128 ? 0.853 -17.203 -4.25 1 98.81 128 THR B N 1
ATOM 3552 C CA . THR B 1 128 ? 0.243 -15.914 -4.57 1 98.81 128 THR B CA 1
ATOM 3553 C C . THR B 1 128 ? -0.736 -15.492 -3.477 1 98.81 128 THR B C 1
ATOM 3555 O O . THR B 1 128 ? -0.658 -14.375 -2.961 1 98.81 128 THR B O 1
ATOM 3558 N N . ALA B 1 129 ? -1.614 -16.375 -3.096 1 98.88 129 ALA B N 1
ATOM 3559 C CA . ALA B 1 129 ? -2.629 -16.062 -2.092 1 98.88 129 ALA B CA 1
ATOM 3560 C C . ALA B 1 129 ? -1.991 -15.789 -0.733 1 98.88 129 ALA B C 1
ATOM 3562 O O . ALA B 1 129 ? -2.369 -14.836 -0.042 1 98.88 129 ALA B O 1
ATOM 3563 N N . TYR B 1 130 ? -1.043 -16.641 -0.366 1 98.88 130 TYR B N 1
ATOM 3564 C CA . TYR B 1 130 ? -0.385 -16.5 0.928 1 98.88 130 TYR B CA 1
ATOM 3565 C C . TYR B 1 130 ? 0.347 -15.172 1.026 1 98.88 130 TYR B C 1
ATOM 3567 O O . TYR B 1 130 ? 0.18 -14.438 2.002 1 98.88 130 TYR B O 1
ATOM 3575 N N . GLU B 1 131 ? 1.136 -14.852 0.04 1 98.81 131 GLU B N 1
ATOM 3576 C CA . GLU B 1 131 ? 1.869 -13.594 0.043 1 98.81 131 GLU B CA 1
ATOM 3577 C C . GLU B 1 131 ? 0.917 -12.398 0.007 1 98.81 131 GLU B C 1
ATOM 3579 O O . GLU B 1 131 ? 1.138 -11.398 0.694 1 98.81 131 GLU B O 1
ATOM 3584 N N . ALA B 1 132 ? -0.145 -12.477 -0.775 1 98.88 132 ALA B N 1
ATOM 3585 C CA . ALA B 1 132 ? -1.12 -11.391 -0.858 1 98.88 132 ALA B CA 1
ATOM 3586 C C . ALA B 1 132 ? -1.768 -11.125 0.498 1 98.88 132 ALA B C 1
ATOM 3588 O O . ALA B 1 132 ? -1.813 -9.984 0.961 1 98.88 132 ALA B O 1
ATOM 3589 N N . LEU B 1 133 ? -2.205 -12.195 1.167 1 98.94 133 LEU B N 1
ATOM 3590 C CA . LEU B 1 133 ? -2.994 -12.047 2.387 1 98.94 133 LEU B CA 1
ATOM 3591 C C . LEU B 1 133 ? -2.105 -11.672 3.566 1 98.94 133 LEU B C 1
ATOM 3593 O O . LEU B 1 133 ? -2.441 -10.773 4.34 1 98.94 133 LEU B O 1
ATOM 3597 N N . PHE B 1 134 ? -0.952 -12.336 3.643 1 98.75 134 PHE B N 1
ATOM 3598 C CA . PHE B 1 134 ? -0.227 -12.242 4.906 1 98.75 134 PHE B CA 1
ATOM 3599 C C . PHE B 1 134 ? 0.975 -11.312 4.77 1 98.75 134 PHE B C 1
ATOM 3601 O O . PHE B 1 134 ? 1.31 -10.578 5.703 1 98.75 134 PHE B O 1
ATOM 3608 N N . ASP B 1 135 ? 1.655 -11.305 3.623 1 98.06 135 ASP B N 1
ATOM 3609 C CA . ASP B 1 135 ? 2.789 -10.398 3.445 1 98.06 135 ASP B CA 1
ATOM 3610 C C . ASP B 1 135 ? 2.32 -9 3.045 1 98.06 135 ASP B C 1
ATOM 3612 O O . ASP B 1 135 ? 2.787 -8.008 3.596 1 98.06 135 ASP B O 1
ATOM 3616 N N . LYS B 1 136 ? 1.352 -8.914 2.131 1 98.62 136 LYS B N 1
ATOM 3617 C CA . LYS B 1 136 ? 0.961 -7.629 1.559 1 98.62 136 LYS B CA 1
ATOM 3618 C C . LYS B 1 136 ? -0.163 -6.984 2.365 1 98.62 136 LYS B C 1
ATOM 3620 O O . LYS B 1 136 ? -0.006 -5.879 2.885 1 98.62 136 LYS B O 1
ATOM 3625 N N . LEU B 1 137 ? -1.217 -7.699 2.609 1 98.81 137 LEU B N 1
ATOM 3626 C CA . LEU B 1 137 ? -2.334 -7.156 3.373 1 98.81 137 LEU B CA 1
ATOM 3627 C C . LEU B 1 137 ? -2.049 -7.211 4.871 1 98.81 137 LEU B C 1
ATOM 3629 O O . LEU B 1 137 ? -2.803 -6.656 5.672 1 98.81 137 LEU B O 1
ATOM 3633 N N . SER B 1 138 ? -1.003 -7.918 5.273 1 98.12 138 SER B N 1
ATOM 3634 C CA . SER B 1 138 ? -0.518 -8.016 6.648 1 98.12 138 SER B CA 1
ATOM 3635 C C . SER B 1 138 ? -1.597 -8.555 7.578 1 98.12 138 SER B C 1
ATOM 3637 O O . SER B 1 138 ? -1.743 -8.086 8.711 1 98.12 138 SER B O 1
ATOM 3639 N N . ILE B 1 139 ? -2.4 -9.422 7.059 1 98.75 139 ILE B N 1
ATOM 3640 C CA . ILE B 1 139 ? -3.387 -10.102 7.891 1 98.75 139 ILE B CA 1
ATOM 3641 C C . ILE B 1 139 ? -2.682 -11.031 8.875 1 98.75 139 ILE B C 1
ATOM 3643 O O . ILE B 1 139 ? -1.77 -11.766 8.5 1 98.75 139 ILE B O 1
ATOM 3647 N N . SER B 1 140 ? -3.068 -10.992 10.094 1 98.5 140 SER B N 1
ATOM 3648 C CA . SER B 1 140 ? -2.48 -11.844 11.117 1 98.5 140 SER B CA 1
ATOM 3649 C C . SER B 1 140 ? -2.867 -13.305 10.906 1 98.5 140 SER B C 1
ATOM 3651 O O . SER B 1 140 ? -4.008 -13.609 10.555 1 98.5 140 SER B O 1
ATOM 3653 N N . GLU B 1 141 ? -1.941 -14.172 11.117 1 97.81 141 GLU B N 1
ATOM 3654 C CA . GLU B 1 141 ? -2.275 -15.586 11.055 1 97.81 141 GLU B CA 1
ATOM 3655 C C . GLU B 1 141 ? -2.939 -16.047 12.352 1 97.81 141 GLU B C 1
ATOM 3657 O O . GLU B 1 141 ? -3.441 -17.172 12.43 1 97.81 141 GLU B O 1
ATOM 3662 N N . ASN B 1 142 ? -2.963 -15.18 13.367 1 97.75 142 ASN B N 1
ATOM 3663 C CA . ASN B 1 142 ? -3.67 -15.445 14.609 1 97.75 142 ASN B CA 1
ATOM 3664 C C . ASN B 1 142 ? -5.145 -15.07 14.508 1 97.75 142 ASN B C 1
ATOM 3666 O O . ASN B 1 142 ? -5.484 -13.898 14.367 1 97.75 142 ASN B O 1
ATOM 3670 N N . ARG B 1 143 ? -5.988 -16.016 14.75 1 97.19 143 ARG B N 1
ATOM 3671 C CA . ARG B 1 143 ? -7.43 -15.891 14.547 1 97.19 143 ARG B CA 1
ATOM 3672 C C . ARG B 1 143 ? -8 -14.766 15.406 1 97.19 143 ARG B C 1
ATOM 3674 O O . ARG B 1 143 ? -8.898 -14.039 14.977 1 97.19 143 ARG B O 1
ATOM 3681 N N . VAL B 1 144 ? -7.477 -14.586 16.578 1 97.88 144 VAL B N 1
ATOM 3682 C CA . VAL B 1 144 ? -8.031 -13.633 17.547 1 97.88 144 VAL B CA 1
ATOM 3683 C C . VAL B 1 144 ? -7.863 -12.211 17.016 1 97.88 144 VAL B C 1
ATOM 3685 O O . VAL B 1 144 ? -8.719 -11.352 17.234 1 97.88 144 VAL B O 1
ATOM 3688 N N . ASP B 1 145 ? -6.836 -11.992 16.219 1 98 145 ASP B N 1
ATOM 3689 C CA . ASP B 1 145 ? -6.531 -10.664 15.688 1 98 145 ASP B CA 1
ATOM 3690 C C . ASP B 1 145 ? -7.492 -10.297 14.562 1 98 145 ASP B C 1
ATOM 3692 O O . ASP B 1 145 ? -7.574 -9.133 14.164 1 98 145 ASP B O 1
ATOM 3696 N N . ASN B 1 146 ? -8.234 -11.227 14.016 1 98.31 146 ASN B N 1
ATOM 3697 C CA . ASN B 1 146 ? -9.055 -11 12.828 1 98.31 146 ASN B CA 1
ATOM 3698 C C . ASN B 1 146 ? -10.547 -10.984 13.172 1 98.31 146 ASN B C 1
ATOM 3700 O O . ASN B 1 146 ? -11.391 -10.953 12.281 1 98.31 146 ASN B O 1
ATOM 3704 N N . ARG B 1 147 ? -10.844 -10.961 14.531 1 96.81 147 ARG B N 1
ATOM 3705 C CA . ARG B 1 147 ? -12.242 -10.914 14.945 1 96.81 147 ARG B CA 1
ATOM 3706 C C . ARG B 1 147 ? -12.945 -9.688 14.367 1 96.81 147 ARG B C 1
ATOM 3708 O O . ARG B 1 147 ? -12.422 -8.57 14.445 1 96.81 147 ARG B O 1
ATOM 3715 N N . ASN B 1 148 ? -14.008 -9.906 13.672 1 96.38 148 ASN B N 1
ATOM 3716 C CA . ASN B 1 148 ? -14.883 -8.875 13.117 1 96.38 148 ASN B CA 1
ATOM 3717 C C . ASN B 1 148 ? -14.234 -8.172 11.93 1 96.38 148 ASN B C 1
ATOM 3719 O O . ASN B 1 148 ? -14.609 -7.047 11.586 1 96.38 148 ASN B O 1
ATOM 3723 N N . LYS B 1 149 ? -13.172 -8.742 11.375 1 98.25 149 LYS B N 1
ATOM 3724 C CA . LYS B 1 149 ? -12.57 -8.188 10.156 1 98.25 149 LYS B CA 1
ATOM 3725 C C . LYS B 1 149 ? -13.055 -8.938 8.922 1 98.25 149 LYS B C 1
ATOM 3727 O O . LYS B 1 149 ? -13.32 -10.141 8.977 1 98.25 149 LYS B O 1
ATOM 3732 N N . SER B 1 150 ? -13.164 -8.219 7.832 1 98.81 150 SER B N 1
ATOM 3733 C CA . SER B 1 150 ? -13.734 -8.781 6.613 1 98.81 150 SER B CA 1
ATOM 3734 C C . SER B 1 150 ? -12.781 -8.633 5.434 1 98.81 150 SER B C 1
ATOM 3736 O O . SER B 1 150 ? -11.992 -7.684 5.379 1 98.81 150 SER B O 1
ATOM 3738 N N . LEU B 1 151 ? -12.859 -9.602 4.543 1 98.88 151 LEU B N 1
ATOM 3739 C CA . LEU B 1 151 ? -12.086 -9.648 3.311 1 98.88 151 LEU B CA 1
ATOM 3740 C C . LEU B 1 151 ? -12.992 -9.852 2.102 1 98.88 151 LEU B C 1
ATOM 3742 O O . LEU B 1 151 ? -13.781 -10.797 2.068 1 98.88 151 LEU B O 1
ATOM 3746 N N . LEU B 1 152 ? -12.93 -8.898 1.188 1 98.88 152 LEU B N 1
ATOM 3747 C CA . LEU B 1 152 ? -13.562 -9.078 -0.112 1 98.88 152 LEU B CA 1
ATOM 3748 C C . LEU B 1 152 ? -12.578 -9.633 -1.132 1 98.88 152 LEU B C 1
ATOM 3750 O O . LEU B 1 152 ? -11.492 -9.07 -1.324 1 98.88 152 LEU B O 1
ATOM 3754 N N . ILE B 1 153 ? -12.938 -10.742 -1.695 1 98.81 153 ILE B N 1
ATOM 3755 C CA . ILE B 1 153 ? -12.133 -11.344 -2.752 1 98.81 153 ILE B CA 1
ATOM 3756 C C . ILE B 1 153 ? -12.859 -11.219 -4.09 1 98.81 153 ILE B C 1
ATOM 3758 O O . ILE B 1 153 ? -13.867 -11.898 -4.32 1 98.81 153 ILE B O 1
ATOM 3762 N N . ILE B 1 154 ? -12.328 -10.359 -4.934 1 98.19 154 ILE B N 1
ATOM 3763 C CA . ILE B 1 154 ? -12.875 -10.219 -6.277 1 98.19 154 ILE B CA 1
ATOM 3764 C C . ILE B 1 154 ? -12.242 -11.258 -7.199 1 98.19 154 ILE B C 1
ATOM 3766 O O . ILE B 1 154 ? -11.016 -11.297 -7.359 1 98.19 154 ILE B O 1
ATOM 3770 N N . GLY B 1 155 ? -13.047 -12.039 -7.859 1 96.31 155 GLY B N 1
ATOM 3771 C CA . GLY B 1 155 ? -12.562 -13.195 -8.586 1 96.31 155 GLY B CA 1
ATOM 3772 C C . GLY B 1 155 ? -12.367 -14.414 -7.699 1 96.31 155 GLY B C 1
ATOM 3773 O O . GLY B 1 155 ? -11.312 -15.062 -7.746 1 96.31 155 GLY B O 1
ATOM 3774 N N . GLY B 1 156 ? -13.391 -14.719 -6.938 1 97.12 156 GLY B N 1
ATOM 3775 C CA . GLY B 1 156 ? -13.273 -15.703 -5.875 1 97.12 156 GLY B CA 1
ATOM 3776 C C . GLY B 1 156 ? -13.188 -17.125 -6.387 1 97.12 156 GLY B C 1
ATOM 3777 O O . GLY B 1 156 ? -12.648 -18 -5.711 1 97.12 156 GLY B O 1
ATOM 3778 N N . ALA B 1 157 ? -13.602 -17.375 -7.59 1 97.56 157 ALA B N 1
ATOM 3779 C CA . ALA B 1 157 ? -13.758 -18.75 -8.039 1 97.56 157 ALA B CA 1
ATOM 3780 C C . ALA B 1 157 ? -12.492 -19.266 -8.719 1 97.56 157 ALA B C 1
ATOM 3782 O O . ALA B 1 157 ? -12.328 -20.469 -8.938 1 97.56 157 ALA B O 1
ATOM 3783 N N . GLY B 1 158 ? -11.609 -18.406 -9.062 1 96.94 158 GLY B N 1
ATOM 3784 C CA . GLY B 1 158 ? -10.383 -18.797 -9.734 1 96.94 158 GLY B CA 1
ATOM 3785 C C . GLY B 1 158 ? -9.406 -19.531 -8.828 1 96.94 158 GLY B C 1
ATOM 3786 O O . GLY B 1 158 ? -9.734 -19.844 -7.68 1 96.94 158 GLY B O 1
ATOM 3787 N N . GLY B 1 159 ? -8.273 -19.844 -9.375 1 97.44 159 GLY B N 1
ATOM 3788 C CA . GLY B 1 159 ? -7.266 -20.562 -8.609 1 97.44 159 GLY B CA 1
ATOM 3789 C C . GLY B 1 159 ? -6.836 -19.828 -7.359 1 97.44 159 GLY B C 1
ATOM 3790 O O . GLY B 1 159 ? -6.93 -20.359 -6.25 1 97.44 159 GLY B O 1
ATOM 3791 N N . VAL B 1 160 ? -6.43 -18.562 -7.535 1 98.31 160 VAL B N 1
ATOM 3792 C CA . VAL B 1 160 ? -5.961 -17.781 -6.395 1 98.31 160 VAL B CA 1
ATOM 3793 C C . VAL B 1 160 ? -7.121 -17.516 -5.438 1 98.31 160 VAL B C 1
ATOM 3795 O O . VAL B 1 160 ? -6.973 -17.641 -4.219 1 98.31 160 VAL B O 1
ATOM 3798 N N . GLY B 1 161 ? -8.297 -17.156 -6.008 1 98.44 161 GLY B N 1
ATOM 3799 C CA . GLY B 1 161 ? -9.469 -16.938 -5.18 1 98.44 161 GLY B CA 1
ATOM 3800 C C . GLY B 1 161 ? -9.828 -18.141 -4.32 1 98.44 161 GLY B C 1
ATOM 3801 O O . GLY B 1 161 ? -10.141 -17.984 -3.139 1 98.44 161 GLY B O 1
ATOM 3802 N N . SER B 1 162 ? -9.734 -19.312 -4.859 1 98.5 162 SER B N 1
ATOM 3803 C CA . SER B 1 162 ? -10.062 -20.547 -4.156 1 98.5 162 SER B CA 1
ATOM 3804 C C . SER B 1 162 ? -9.18 -20.734 -2.93 1 98.5 162 SER B C 1
ATOM 3806 O O . SER B 1 162 ? -9.672 -21.047 -1.845 1 98.5 162 SER B O 1
ATOM 3808 N N . ILE B 1 163 ? -7.906 -20.5 -3.123 1 98.62 163 ILE B N 1
ATOM 3809 C CA . ILE B 1 163 ? -6.965 -20.688 -2.023 1 98.62 163 ILE B CA 1
ATOM 3810 C C . ILE B 1 163 ? -7.121 -19.547 -1.018 1 98.62 163 ILE B C 1
ATOM 3812 O O . ILE B 1 163 ? -7.074 -19.766 0.194 1 98.62 163 ILE B O 1
ATOM 3816 N N . ALA B 1 164 ? -7.32 -18.328 -1.51 1 98.88 164 ALA B N 1
ATOM 3817 C CA . ALA B 1 164 ? -7.453 -17.156 -0.642 1 98.88 164 ALA B CA 1
ATOM 3818 C C . ALA B 1 164 ? -8.648 -17.297 0.292 1 98.88 164 ALA B C 1
ATOM 3820 O O . ALA B 1 164 ? -8.57 -16.953 1.474 1 98.88 164 ALA B O 1
ATOM 3821 N N . ILE B 1 165 ? -9.773 -17.828 -0.222 1 98.88 165 ILE B N 1
ATOM 3822 C CA . ILE B 1 165 ? -10.961 -18.062 0.604 1 98.88 165 ILE B CA 1
ATOM 3823 C C . ILE B 1 165 ? -10.609 -19.016 1.747 1 98.88 165 ILE B C 1
ATOM 3825 O O . ILE B 1 165 ? -10.891 -18.719 2.912 1 98.88 165 ILE B O 1
ATOM 3829 N N . GLN B 1 166 ? -9.953 -20.062 1.4 1 98.75 166 GLN B N 1
ATOM 3830 C CA . GLN B 1 166 ? -9.664 -21.094 2.398 1 98.75 166 GLN B CA 1
ATOM 3831 C C . GLN B 1 166 ? -8.672 -20.594 3.439 1 98.75 166 GLN B C 1
ATOM 3833 O O . GLN B 1 166 ? -8.852 -20.812 4.637 1 98.75 166 GLN B O 1
ATOM 3838 N N . LEU B 1 167 ? -7.602 -19.891 3.01 1 98.81 167 LEU B N 1
ATOM 3839 C CA . LEU B 1 167 ? -6.625 -19.328 3.934 1 98.81 167 LEU B CA 1
ATOM 3840 C C . LEU B 1 167 ? -7.273 -18.281 4.852 1 98.81 167 LEU B C 1
ATOM 3842 O O . LEU B 1 167 ? -7.016 -18.281 6.055 1 98.81 167 LEU B O 1
ATOM 3846 N N . ALA B 1 168 ? -8.109 -17.422 4.262 1 98.88 168 ALA B N 1
ATOM 3847 C CA . ALA B 1 168 ? -8.758 -16.359 5.031 1 98.88 168 ALA B CA 1
ATOM 3848 C C . ALA B 1 168 ? -9.695 -16.953 6.078 1 98.88 168 ALA B C 1
ATOM 3850 O O . ALA B 1 168 ? -9.742 -16.469 7.215 1 98.88 168 ALA B O 1
ATOM 3851 N N . LYS B 1 169 ? -10.422 -17.984 5.691 1 98.5 169 LYS B N 1
ATOM 3852 C CA . LYS B 1 169 ? -11.32 -18.641 6.633 1 98.5 169 LYS B CA 1
ATOM 3853 C C . LYS B 1 169 ? -10.547 -19.297 7.773 1 98.5 169 LYS B C 1
ATOM 3855 O O . LYS B 1 169 ? -10.977 -19.25 8.93 1 98.5 169 LYS B O 1
ATOM 3860 N N . ARG B 1 170 ? -9.484 -19.844 7.441 1 97.75 170 ARG B N 1
ATOM 3861 C CA . ARG B 1 170 ? -8.648 -20.531 8.43 1 97.75 170 ARG B CA 1
ATOM 3862 C C . ARG B 1 170 ? -8.203 -19.562 9.523 1 97.75 170 ARG B C 1
ATOM 3864 O O . ARG B 1 170 ? -8.055 -19.953 10.688 1 97.75 170 ARG B O 1
ATOM 3871 N N . VAL B 1 171 ? -8.008 -18.266 9.164 1 98.25 171 VAL B N 1
ATOM 3872 C CA . VAL B 1 171 ? -7.496 -17.328 10.156 1 98.25 171 VAL B CA 1
ATOM 3873 C C . VAL B 1 171 ? -8.641 -16.484 10.719 1 98.25 171 VAL B C 1
ATOM 3875 O O . VAL B 1 171 ? -8.414 -15.477 11.383 1 98.25 171 VAL B O 1
ATOM 3878 N N . GLY B 1 172 ? -9.891 -16.781 10.352 1 98.38 172 GLY B N 1
ATOM 3879 C CA . GLY B 1 172 ? -11.039 -16.297 11.102 1 98.38 172 GLY B CA 1
ATOM 3880 C C . GLY B 1 172 ? -11.688 -15.07 10.484 1 98.38 172 GLY B C 1
ATOM 3881 O O . GLY B 1 172 ? -12.531 -14.422 11.109 1 98.38 172 GLY B O 1
ATOM 3882 N N . LEU B 1 173 ? -11.375 -14.727 9.281 1 98.81 173 LEU B N 1
ATOM 3883 C CA . LEU B 1 173 ? -11.969 -13.562 8.633 1 98.81 173 LEU B CA 1
ATOM 3884 C C . LEU B 1 173 ? -13.383 -13.859 8.156 1 98.81 173 LEU B C 1
ATOM 3886 O O . LEU B 1 173 ? -13.703 -15.008 7.836 1 98.81 173 LEU B O 1
ATOM 3890 N N . GLN B 1 174 ? -14.234 -12.859 8.141 1 98.81 174 GLN B N 1
ATOM 3891 C CA . GLN B 1 174 ? -15.438 -12.914 7.328 1 98.81 174 GLN B CA 1
ATOM 3892 C C . GLN B 1 174 ? -15.117 -12.727 5.848 1 98.81 174 GLN B C 1
ATOM 3894 O O . GLN B 1 174 ? -14.602 -11.68 5.453 1 98.81 174 GLN B O 1
ATOM 3899 N N . VAL B 1 175 ? -15.438 -13.734 5.051 1 98.88 175 VAL B N 1
ATOM 3900 C CA . VAL B 1 175 ? -14.969 -13.734 3.668 1 98.88 175 VAL B CA 1
ATOM 3901 C C . VAL B 1 175 ? -16.156 -13.539 2.721 1 98.88 175 VAL B C 1
ATOM 3903 O O . VAL B 1 175 ? -17.094 -14.32 2.73 1 98.88 175 VAL B O 1
ATOM 3906 N N . ILE B 1 176 ? -16.109 -12.484 1.94 1 98.94 176 ILE B N 1
ATOM 3907 C CA . ILE B 1 176 ? -17.047 -12.242 0.85 1 98.94 176 ILE B CA 1
ATOM 3908 C C . ILE B 1 176 ? -16.328 -12.422 -0.491 1 98.94 176 ILE B C 1
ATOM 3910 O O . ILE B 1 176 ? -15.281 -11.82 -0.73 1 98.94 176 ILE B O 1
ATOM 3914 N N . ALA B 1 177 ? -16.859 -13.258 -1.331 1 98.75 177 ALA B N 1
ATOM 3915 C CA . ALA B 1 177 ? -16.297 -13.484 -2.656 1 98.75 177 ALA B CA 1
ATOM 3916 C C . ALA B 1 177 ? -17.234 -12.977 -3.748 1 98.75 177 ALA B C 1
ATOM 3918 O O . ALA B 1 177 ? -18.438 -12.898 -3.543 1 98.75 177 ALA B O 1
ATOM 3919 N N . THR B 1 178 ? -16.656 -12.586 -4.836 1 97.94 178 THR B N 1
ATOM 3920 C CA . THR B 1 178 ? -17.516 -12.242 -5.957 1 97.94 178 THR B CA 1
ATOM 3921 C C . THR B 1 178 ? -17.547 -13.367 -6.984 1 97.94 178 THR B C 1
ATOM 3923 O O . THR B 1 178 ? -16.516 -13.992 -7.258 1 97.94 178 THR B O 1
ATOM 3926 N N . ALA B 1 179 ? -18.609 -13.68 -7.48 1 97.06 179 ALA B N 1
ATOM 3927 C CA . ALA B 1 179 ? -18.906 -14.602 -8.57 1 97.06 179 ALA B CA 1
ATOM 3928 C C . ALA B 1 179 ? -20.281 -14.305 -9.172 1 97.06 179 ALA B C 1
ATOM 3930 O O . ALA B 1 179 ? -21.203 -13.898 -8.469 1 97.06 179 ALA B O 1
ATOM 3931 N N . SER B 1 180 ? -20.391 -14.531 -10.445 1 95.12 180 SER B N 1
ATOM 3932 C CA . SER B 1 180 ? -21.656 -14.133 -11.078 1 95.12 180 SER B CA 1
ATOM 3933 C C . SER B 1 180 ? -22.469 -15.352 -11.5 1 95.12 180 SER B C 1
ATOM 3935 O O . SER B 1 180 ? -23.703 -15.344 -11.406 1 95.12 180 SER B O 1
ATOM 3937 N N . ARG B 1 181 ? -21.797 -16.469 -11.984 1 96.31 181 ARG B N 1
ATOM 3938 C CA . ARG B 1 181 ? -22.5 -17.672 -12.391 1 96.31 181 ARG B CA 1
ATOM 3939 C C . ARG B 1 181 ? -22.844 -18.531 -11.188 1 96.31 181 ARG B C 1
ATOM 3941 O O . ARG B 1 181 ? -22.109 -18.562 -10.203 1 96.31 181 ARG B O 1
ATOM 3948 N N . GLU B 1 182 ? -23.922 -19.266 -11.352 1 97.38 182 GLU B N 1
ATOM 3949 C CA . GLU B 1 182 ? -24.344 -20.141 -10.266 1 97.38 182 GLU B CA 1
ATOM 3950 C C . GLU B 1 182 ? -23.266 -21.141 -9.906 1 97.38 182 GLU B C 1
ATOM 3952 O O . GLU B 1 182 ? -23.031 -21.422 -8.727 1 97.38 182 GLU B O 1
ATOM 3957 N N . SER B 1 183 ? -22.656 -21.688 -10.867 1 96.88 183 SER B N 1
ATOM 3958 C CA . SER B 1 183 ? -21.594 -22.656 -10.633 1 96.88 183 SER B CA 1
ATOM 3959 C C . SER B 1 183 ? -20.422 -22.031 -9.867 1 96.88 183 SER B C 1
ATOM 3961 O O . SER B 1 183 ? -19.891 -22.641 -8.938 1 96.88 183 SER B O 1
ATOM 3963 N N . SER B 1 184 ? -20.078 -20.812 -10.227 1 97.75 184 SER B N 1
ATOM 3964 C CA . SER B 1 184 ? -18.969 -20.141 -9.555 1 97.75 184 SER B CA 1
ATOM 3965 C C . SER B 1 184 ? -19.359 -19.703 -8.148 1 97.75 184 SER B C 1
ATOM 3967 O O . SER B 1 184 ? -18.531 -19.703 -7.234 1 97.75 184 SER B O 1
ATOM 3969 N N . LYS B 1 185 ? -20.625 -19.359 -7.973 1 98.38 185 LYS B N 1
ATOM 3970 C CA . LYS B 1 185 ? -21.109 -19.031 -6.633 1 98.38 185 LYS B CA 1
ATOM 3971 C C . LYS B 1 185 ? -21.016 -20.234 -5.707 1 98.38 185 LYS B C 1
ATOM 3973 O O . LYS B 1 185 ? -20.484 -20.141 -4.598 1 98.38 185 LYS B O 1
ATOM 3978 N N . LYS B 1 186 ? -21.516 -21.344 -6.219 1 98.44 186 LYS B N 1
ATOM 3979 C CA . LYS B 1 186 ? -21.469 -22.578 -5.441 1 98.44 186 LYS B CA 1
ATOM 3980 C C . LYS B 1 186 ? -20.031 -22.984 -5.121 1 98.44 186 LYS B C 1
ATOM 3982 O O . LYS B 1 186 ? -19.75 -23.438 -4.012 1 98.44 186 LYS B O 1
ATOM 3987 N N . TRP B 1 187 ? -19.172 -22.766 -6.082 1 98.38 187 TRP B N 1
ATOM 3988 C CA . TRP B 1 187 ? -17.766 -23.078 -5.895 1 98.38 187 TRP B CA 1
ATOM 3989 C C . TRP B 1 187 ? -17.172 -22.25 -4.758 1 98.38 187 TRP B C 1
ATOM 3991 O O . TRP B 1 187 ? -16.531 -22.797 -3.854 1 98.38 187 TRP B O 1
ATOM 4001 N N . CYS B 1 188 ? -17.422 -20.953 -4.73 1 98.62 188 CYS B N 1
ATOM 4002 C CA . CYS B 1 188 ? -16.875 -20.078 -3.705 1 98.62 188 CYS B CA 1
ATOM 4003 C C . CYS B 1 188 ? -17.375 -20.469 -2.322 1 98.62 188 CYS B C 1
ATOM 4005 O O . CYS B 1 188 ? -16.609 -20.5 -1.362 1 98.62 188 CYS B O 1
ATOM 4007 N N . LEU B 1 189 ? -18.672 -20.812 -2.273 1 98.69 189 LEU B N 1
ATOM 4008 C CA . LEU B 1 189 ? -19.234 -21.234 -1.002 1 98.69 189 LEU B CA 1
ATOM 4009 C C . LEU B 1 189 ? -18.609 -22.547 -0.535 1 98.69 189 LEU B C 1
ATOM 4011 O O . LEU B 1 189 ? -18.312 -22.703 0.651 1 98.69 189 LEU B O 1
ATOM 4015 N N . ALA B 1 190 ? -18.344 -23.406 -1.451 1 98.19 190 ALA B N 1
ATOM 4016 C CA . ALA B 1 190 ? -17.719 -24.688 -1.126 1 98.19 190 ALA B CA 1
ATOM 4017 C C . ALA B 1 190 ? -16.297 -24.484 -0.617 1 98.19 190 ALA B C 1
ATOM 4019 O O . ALA B 1 190 ? -15.812 -25.266 0.207 1 98.19 190 ALA B O 1
ATOM 4020 N N . MET B 1 191 ? -15.656 -23.469 -1.112 1 98.19 191 MET B N 1
ATOM 4021 C CA . MET B 1 191 ? -14.305 -23.156 -0.664 1 98.19 191 MET B CA 1
ATOM 4022 C C . MET B 1 191 ? -14.32 -22.484 0.705 1 98.19 191 MET B C 1
ATOM 4024 O O . MET B 1 191 ? -13.273 -22.312 1.327 1 98.19 191 MET B O 1
ATOM 4028 N N . GLY B 1 192 ? -15.477 -21.984 1.149 1 98.5 192 GLY B N 1
ATOM 4029 C CA . GLY B 1 192 ? -15.594 -21.5 2.518 1 98.5 192 GLY B CA 1
ATOM 4030 C C . GLY B 1 192 ? -16.062 -20.062 2.609 1 98.5 192 GLY B C 1
ATOM 4031 O O . GLY B 1 192 ? -16.203 -19.516 3.705 1 98.5 192 GLY B O 1
ATOM 4032 N N . ALA B 1 193 ? -16.391 -19.406 1.488 1 98.81 193 ALA B N 1
ATOM 4033 C CA . ALA B 1 193 ? -16.844 -18.016 1.548 1 98.81 193 ALA B CA 1
ATOM 4034 C C . ALA B 1 193 ? -18.125 -17.906 2.379 1 98.81 193 ALA B C 1
ATOM 4036 O O . ALA B 1 193 ? -19.016 -18.75 2.293 1 98.81 193 ALA B O 1
ATOM 4037 N N . ASP B 1 194 ? -18.203 -16.859 3.18 1 98.81 194 ASP B N 1
ATOM 4038 C CA . ASP B 1 194 ? -19.406 -16.609 3.973 1 98.81 194 ASP B CA 1
ATOM 4039 C C . ASP B 1 194 ? -20.531 -16.062 3.105 1 98.81 194 ASP B C 1
ATOM 4041 O O . ASP B 1 194 ? -21.703 -16.375 3.326 1 98.81 194 ASP B O 1
ATOM 4045 N N . LYS B 1 195 ? -20.188 -15.203 2.221 1 98.75 195 LYS B N 1
ATOM 4046 C CA . LYS B 1 195 ? -21.109 -14.57 1.293 1 98.75 195 LYS B CA 1
ATOM 4047 C C . LYS B 1 195 ? -20.531 -14.492 -0.113 1 98.75 195 LYS B C 1
ATOM 4049 O O . LYS B 1 195 ? -19.312 -14.469 -0.279 1 98.75 195 LYS B O 1
ATOM 4054 N N . VAL B 1 196 ? -21.406 -14.562 -1.065 1 98.75 196 VAL B N 1
ATOM 4055 C CA . VAL B 1 196 ? -21.016 -14.359 -2.455 1 98.75 196 VAL B CA 1
ATOM 4056 C C . VAL B 1 196 ? -21.875 -13.266 -3.08 1 98.75 196 VAL B C 1
ATOM 4058 O O . VAL B 1 196 ? -23.094 -13.273 -2.951 1 98.75 196 VAL B O 1
ATOM 4061 N N . ILE B 1 197 ? -21.203 -12.281 -3.672 1 98.31 197 ILE B N 1
ATOM 4062 C CA . ILE B 1 197 ? -21.922 -11.195 -4.332 1 98.31 197 ILE B CA 1
ATOM 4063 C C . ILE B 1 197 ? -21.531 -11.133 -5.805 1 98.31 197 ILE B C 1
ATOM 4065 O O . ILE B 1 197 ? -20.578 -11.797 -6.223 1 98.31 197 ILE B O 1
ATOM 4069 N N . ASP B 1 198 ? -22.281 -10.328 -6.59 1 97.12 198 ASP B N 1
ATOM 4070 C CA . ASP B 1 198 ? -22.141 -10.281 -8.039 1 97.12 198 ASP B CA 1
ATOM 4071 C C . ASP B 1 198 ? -21.25 -9.117 -8.477 1 97.12 198 ASP B C 1
ATOM 4073 O O . ASP B 1 198 ? -21.625 -7.953 -8.281 1 97.12 198 ASP B O 1
ATOM 4077 N N . HIS B 1 199 ? -20.125 -9.391 -9.117 1 94.5 199 HIS B N 1
ATOM 4078 C CA . HIS B 1 199 ? -19.156 -8.352 -9.461 1 94.5 199 HIS B CA 1
ATOM 4079 C C . HIS B 1 199 ? -19.641 -7.52 -10.648 1 94.5 199 HIS B C 1
ATOM 4081 O O . HIS B 1 199 ? -19.016 -6.523 -11.008 1 94.5 199 HIS B O 1
ATOM 4087 N N . TYR B 1 200 ? -20.766 -7.852 -11.25 1 93.38 200 TYR B N 1
ATOM 4088 C CA . TYR B 1 200 ? -21.359 -7.043 -12.32 1 93.38 200 TYR B CA 1
ATOM 4089 C C . TYR B 1 200 ? -22.281 -5.973 -11.75 1 93.38 200 TYR B C 1
ATOM 4091 O O . TYR B 1 200 ? -22.75 -5.105 -12.477 1 93.38 200 TYR B O 1
ATOM 4099 N N . GLN B 1 201 ? -22.547 -6.062 -10.477 1 94.94 201 GLN B N 1
ATOM 4100 C CA . GLN B 1 201 ? -23.375 -5.09 -9.766 1 94.94 201 GLN B CA 1
ATOM 4101 C C . GLN B 1 201 ? -22.516 -4.254 -8.812 1 94.94 201 GLN B C 1
ATOM 4103 O O . GLN B 1 201 ? -21.406 -4.641 -8.469 1 94.94 201 GLN B O 1
ATOM 4108 N N . PRO B 1 202 ? -23.078 -3.068 -8.398 1 96.06 202 PRO B N 1
ATOM 4109 C CA . PRO B 1 202 ? -22.312 -2.262 -7.441 1 96.06 202 PRO B CA 1
ATOM 4110 C C . PRO B 1 202 ? -21.984 -3.023 -6.16 1 96.06 202 PRO B C 1
ATOM 4112 O O . PRO B 1 202 ? -22.875 -3.545 -5.496 1 96.06 202 PRO B O 1
ATOM 4115 N N . LEU B 1 203 ? -20.719 -3.088 -5.836 1 97.5 203 LEU B N 1
ATOM 4116 C CA . LEU B 1 203 ? -20.266 -3.926 -4.734 1 97.5 203 LEU B CA 1
ATOM 4117 C C . LEU B 1 203 ? -20.688 -3.34 -3.391 1 97.5 203 LEU B C 1
ATOM 4119 O O . LEU B 1 203 ? -21.125 -4.07 -2.504 1 97.5 203 LEU B O 1
ATOM 4123 N N . LYS B 1 204 ? -20.547 -2.02 -3.238 1 97.56 204 LYS B N 1
ATOM 4124 C CA . LYS B 1 204 ? -20.859 -1.386 -1.958 1 97.56 204 LYS B CA 1
ATOM 4125 C C . LYS B 1 204 ? -22.281 -1.698 -1.514 1 97.56 204 LYS B C 1
ATOM 4127 O O . LYS B 1 204 ? -22.5 -2.09 -0.367 1 97.56 204 LYS B O 1
ATOM 4132 N N . ALA B 1 205 ? -23.234 -1.52 -2.371 1 97.88 205 ALA B N 1
ATOM 4133 C CA . ALA B 1 205 ? -24.641 -1.771 -2.041 1 97.88 205 ALA B CA 1
ATOM 4134 C C . ALA B 1 205 ? -24.859 -3.221 -1.617 1 97.88 205 ALA B C 1
ATOM 4136 O O . ALA B 1 205 ? -25.609 -3.498 -0.683 1 97.88 205 ALA B O 1
ATOM 4137 N N . GLN B 1 206 ? -24.219 -4.168 -2.322 1 98.31 206 GLN B N 1
ATOM 4138 C CA . GLN B 1 206 ? -24.359 -5.586 -1.994 1 98.31 206 GLN B CA 1
ATOM 4139 C C . GLN B 1 206 ? -23.719 -5.898 -0.646 1 98.31 206 GLN B C 1
ATOM 4141 O O . GLN B 1 206 ? -24.234 -6.703 0.127 1 98.31 206 GLN B O 1
ATOM 4146 N N . LEU B 1 207 ? -22.594 -5.27 -0.373 1 98.44 207 LEU B N 1
ATOM 4147 C CA . LEU B 1 207 ? -21.906 -5.477 0.9 1 98.44 207 LEU B CA 1
ATOM 4148 C C . LEU B 1 207 ? -22.75 -4.953 2.059 1 98.44 207 LEU B C 1
ATOM 4150 O O . LEU B 1 207 ? -22.828 -5.59 3.111 1 98.44 207 LEU B O 1
ATOM 4154 N N . GLU B 1 208 ? -23.359 -3.779 1.898 1 97.75 208 GLU B N 1
ATOM 4155 C CA . GLU B 1 208 ? -24.219 -3.215 2.924 1 97.75 208 GLU B CA 1
ATOM 4156 C C . GLU B 1 208 ? -25.359 -4.172 3.266 1 97.75 208 GLU B C 1
ATOM 4158 O O . GLU B 1 208 ? -25.75 -4.293 4.43 1 97.75 208 GLU B O 1
ATOM 4163 N N . LYS B 1 209 ? -25.812 -4.809 2.26 1 97.19 209 LYS B N 1
ATOM 4164 C CA . LYS B 1 209 ? -26.891 -5.77 2.473 1 97.19 209 LYS B CA 1
ATOM 4165 C C . LYS B 1 209 ? -26.375 -7.051 3.113 1 97.19 209 LYS B C 1
ATOM 4167 O O . LYS B 1 209 ? -27.016 -7.629 3.982 1 97.19 209 LYS B O 1
ATOM 4172 N N . ALA B 1 210 ? -25.219 -7.43 2.713 1 95.94 210 ALA B N 1
ATOM 4173 C CA . ALA B 1 210 ? -24.703 -8.742 3.094 1 95.94 210 ALA B CA 1
ATOM 4174 C C . ALA B 1 210 ? -24.094 -8.711 4.492 1 95.94 210 ALA B C 1
ATOM 4176 O O . ALA B 1 210 ? -24.25 -9.648 5.27 1 95.94 210 ALA B O 1
ATOM 4177 N N . ILE B 1 211 ? -23.344 -7.586 4.793 1 95.12 211 ILE B N 1
ATOM 4178 C CA . ILE B 1 211 ? -22.609 -7.602 6.059 1 95.12 211 ILE B CA 1
ATOM 4179 C C . ILE B 1 211 ? -22.766 -6.25 6.754 1 95.12 211 ILE B C 1
ATOM 4181 O O . ILE B 1 211 ? -22.078 -5.98 7.746 1 95.12 211 ILE B O 1
ATOM 4185 N N . GLN B 1 212 ? -23.562 -5.316 6.223 1 92.38 212 GLN B N 1
ATOM 4186 C CA . GLN B 1 212 ? -23.906 -4.02 6.793 1 92.38 212 GLN B CA 1
ATOM 4187 C C . GLN B 1 212 ? -22.672 -3.146 6.977 1 92.38 212 GLN B C 1
ATOM 4189 O O . GLN B 1 212 ? -22.562 -2.416 7.965 1 92.38 212 GLN B O 1
ATOM 4194 N N . ALA B 1 213 ? -21.641 -3.373 6.031 1 91.88 213 ALA B N 1
ATOM 4195 C CA . ALA B 1 213 ? -20.406 -2.623 6.25 1 91.88 213 ALA B CA 1
ATOM 4196 C C . ALA B 1 213 ? -19.547 -2.605 4.988 1 91.88 213 ALA B C 1
ATOM 4198 O O . ALA B 1 213 ? -19.766 -3.398 4.07 1 91.88 213 ALA B O 1
ATOM 4199 N N . GLU B 1 214 ? -18.625 -1.596 4.957 1 97.69 214 GLU B N 1
ATOM 4200 C CA . GLU B 1 214 ? -17.438 -1.702 4.102 1 97.69 214 GLU B CA 1
ATOM 4201 C C . GLU B 1 214 ? -16.484 -2.764 4.621 1 97.69 214 GLU B C 1
ATOM 4203 O O . GLU B 1 214 ? -16.594 -3.217 5.762 1 97.69 214 GLU B O 1
ATOM 4208 N N . VAL B 1 215 ? -15.562 -3.133 3.771 1 98.81 215 VAL B N 1
ATOM 4209 C CA . VAL B 1 215 ? -14.68 -4.23 4.148 1 98.81 215 VAL B CA 1
ATOM 4210 C C . VAL B 1 215 ? -13.32 -3.678 4.574 1 98.81 215 VAL B C 1
ATOM 4212 O O . VAL B 1 215 ? -12.93 -2.58 4.168 1 98.81 215 VAL B O 1
ATOM 4215 N N . ASP B 1 216 ? -12.57 -4.492 5.398 1 98.75 216 ASP B N 1
ATOM 4216 C CA . ASP B 1 216 ? -11.242 -4.129 5.883 1 98.75 216 ASP B CA 1
ATOM 4217 C C . ASP B 1 216 ? -10.18 -4.348 4.801 1 98.75 216 ASP B C 1
ATOM 4219 O O . ASP B 1 216 ? -9.234 -3.562 4.684 1 98.75 216 ASP B O 1
ATOM 4223 N N . TYR B 1 217 ? -10.328 -5.426 4.051 1 98.94 217 TYR B N 1
ATOM 4224 C CA . TYR B 1 217 ? -9.352 -5.844 3.057 1 98.94 217 TYR B CA 1
ATOM 4225 C C . TYR B 1 217 ? -10.023 -6.195 1.735 1 98.94 217 TYR B C 1
ATOM 4227 O O . TYR B 1 217 ? -11.148 -6.695 1.719 1 98.94 217 TYR B O 1
ATOM 4235 N N . ILE B 1 218 ? -9.305 -5.961 0.656 1 98.88 218 ILE B N 1
ATOM 4236 C CA . ILE B 1 218 ? -9.75 -6.422 -0.655 1 98.88 218 ILE B CA 1
ATOM 4237 C C . ILE B 1 218 ? -8.602 -7.105 -1.383 1 98.88 218 ILE B C 1
ATOM 4239 O O . ILE B 1 218 ? -7.488 -6.57 -1.438 1 98.88 218 ILE B O 1
ATOM 4243 N N . LEU B 1 219 ? -8.797 -8.273 -1.812 1 98.88 219 LEU B N 1
ATOM 4244 C CA . LEU B 1 219 ? -7.945 -8.938 -2.789 1 98.88 219 LEU B CA 1
ATOM 4245 C C . LEU B 1 219 ? -8.609 -8.961 -4.164 1 98.88 219 LEU B C 1
ATOM 4247 O O . LEU B 1 219 ? -9.656 -9.578 -4.34 1 98.88 219 LEU B O 1
ATOM 4251 N N . CYS B 1 220 ? -8 -8.297 -5.074 1 98.31 220 CYS B N 1
ATOM 4252 C CA . CYS B 1 220 ? -8.531 -8.281 -6.434 1 98.31 220 CYS B CA 1
ATOM 4253 C C . CYS B 1 220 ? -7.77 -9.258 -7.324 1 98.31 220 CYS B C 1
ATOM 4255 O O . CYS B 1 220 ? -6.695 -8.922 -7.832 1 98.31 220 CYS B O 1
ATOM 4257 N N . ALA B 1 221 ? -8.359 -10.391 -7.547 1 95.88 221 ALA B N 1
ATOM 4258 C CA . ALA B 1 221 ? -7.754 -11.422 -8.383 1 95.88 221 ALA B CA 1
ATOM 4259 C C . ALA B 1 221 ? -8.359 -11.414 -9.781 1 95.88 221 ALA B C 1
ATOM 4261 O O . ALA B 1 221 ? -8.273 -12.414 -10.508 1 95.88 221 ALA B O 1
ATOM 4262 N N . ALA B 1 222 ? -9.086 -10.391 -10.164 1 89.88 222 ALA B N 1
ATOM 4263 C CA . ALA B 1 222 ? -9.727 -10.195 -11.461 1 89.88 222 ALA B CA 1
ATOM 4264 C C . ALA B 1 222 ? -9.289 -8.883 -12.094 1 89.88 222 ALA B C 1
ATOM 4266 O O . ALA B 1 222 ? -8.344 -8.242 -11.625 1 89.88 222 ALA B O 1
ATOM 4267 N N . ASP B 1 223 ? -9.977 -8.57 -13.172 1 82.44 223 ASP B N 1
ATOM 4268 C CA . ASP B 1 223 ? -9.648 -7.348 -13.898 1 82.44 223 ASP B CA 1
ATOM 4269 C C . ASP B 1 223 ? -9.812 -6.121 -13 1 82.44 223 ASP B C 1
ATOM 4271 O O . ASP B 1 223 ? -10.93 -5.738 -12.664 1 82.44 223 ASP B O 1
ATOM 4275 N N . SER B 1 224 ? -8.719 -5.492 -12.758 1 77.81 224 SER B N 1
ATOM 4276 C CA . SER B 1 224 ? -8.711 -4.395 -11.797 1 77.81 224 SER B CA 1
ATOM 4277 C C . SER B 1 224 ? -9.391 -3.152 -12.367 1 77.81 224 SER B C 1
ATOM 4279 O O . SER B 1 224 ? -10.016 -2.389 -11.633 1 77.81 224 SER B O 1
ATOM 4281 N N . ASP B 1 225 ? -9.273 -2.936 -13.609 1 81 225 ASP B N 1
ATOM 4282 C CA . ASP B 1 225 ? -9.789 -1.724 -14.234 1 81 225 ASP B CA 1
ATOM 4283 C C . ASP B 1 225 ? -11.273 -1.539 -13.922 1 81 225 ASP B C 1
ATOM 4285 O O . ASP B 1 225 ? -11.703 -0.45 -13.531 1 81 225 ASP B O 1
ATOM 4289 N N . THR B 1 226 ? -11.922 -2.584 -13.938 1 78.75 226 THR B N 1
ATOM 4290 C CA . THR B 1 226 ? -13.383 -2.527 -13.828 1 78.75 226 THR B CA 1
ATOM 4291 C C . THR B 1 226 ? -13.812 -2.311 -12.383 1 78.75 226 THR B C 1
ATOM 4293 O O . THR B 1 226 ? -14.914 -1.827 -12.125 1 78.75 226 THR B O 1
ATOM 4296 N N . HIS B 1 227 ? -12.812 -2.516 -11.547 1 90.19 227 HIS B N 1
ATOM 4297 C CA . HIS B 1 227 ? -13.289 -2.588 -10.172 1 90.19 227 HIS B CA 1
ATOM 4298 C C . HIS B 1 227 ? -12.672 -1.491 -9.312 1 90.19 227 HIS B C 1
ATOM 4300 O O . HIS B 1 227 ? -12.93 -1.413 -8.109 1 90.19 227 HIS B O 1
ATOM 4306 N N . MET B 1 228 ? -11.969 -0.642 -9.891 1 93.5 228 MET B N 1
ATOM 4307 C CA . MET B 1 228 ? -11.258 0.356 -9.094 1 93.5 228 MET B CA 1
ATOM 4308 C C . MET B 1 228 ? -12.227 1.203 -8.281 1 93.5 228 MET B C 1
ATOM 4310 O O . MET B 1 228 ? -12.07 1.346 -7.066 1 93.5 228 MET B O 1
ATOM 4314 N N . GLN B 1 229 ? -13.219 1.719 -8.922 1 94.5 229 GLN B N 1
ATOM 4315 C CA . GLN B 1 229 ? -14.203 2.541 -8.227 1 94.5 229 GLN B CA 1
ATOM 4316 C C . GLN B 1 229 ? -14.984 1.721 -7.203 1 94.5 229 GLN B C 1
ATOM 4318 O O . GLN B 1 229 ? -15.25 2.193 -6.098 1 94.5 229 GLN B O 1
ATOM 4323 N N . ASN B 1 230 ? -15.336 0.526 -7.59 1 96.31 230 ASN B N 1
ATOM 4324 C CA . ASN B 1 230 ? -16.016 -0.38 -6.672 1 96.31 230 ASN B CA 1
ATOM 4325 C C . ASN B 1 230 ? -15.172 -0.642 -5.422 1 96.31 230 ASN B C 1
ATOM 4327 O O . ASN B 1 230 ? -15.695 -0.64 -4.309 1 96.31 230 ASN B O 1
ATOM 4331 N N . MET B 1 231 ? -13.938 -0.856 -5.664 1 97.94 231 MET B N 1
ATOM 4332 C CA . MET B 1 231 ? -13.047 -1.1 -4.531 1 97.94 231 MET B CA 1
ATOM 4333 C C . MET B 1 231 ? -12.945 0.138 -3.646 1 97.94 231 MET B C 1
ATOM 4335 O O . MET B 1 231 ? -13.031 0.04 -2.422 1 97.94 231 MET B O 1
ATOM 4339 N N . ALA B 1 232 ? -12.828 1.276 -4.258 1 97.88 232 ALA B N 1
ATOM 4340 C CA . ALA B 1 232 ? -12.695 2.525 -3.512 1 97.88 232 ALA B CA 1
ATOM 4341 C C . ALA B 1 232 ? -13.914 2.771 -2.633 1 97.88 232 ALA B C 1
ATOM 4343 O O . ALA B 1 232 ? -13.789 3.234 -1.498 1 97.88 232 ALA B O 1
ATOM 4344 N N . GLU B 1 233 ? -15.039 2.445 -3.125 1 97.69 233 GLU B N 1
ATOM 4345 C CA . GLU B 1 233 ? -16.297 2.684 -2.41 1 97.69 233 GLU B CA 1
ATOM 4346 C C . GLU B 1 233 ? -16.516 1.635 -1.323 1 97.69 233 GLU B C 1
ATOM 4348 O O . GLU B 1 233 ? -17.188 1.899 -0.329 1 97.69 233 GLU B O 1
ATOM 4353 N N . SER B 1 234 ? -15.891 0.479 -1.501 1 98.31 234 SER B N 1
ATOM 4354 C CA . SER B 1 234 ? -16.219 -0.672 -0.663 1 98.31 234 SER B CA 1
ATOM 4355 C C . SER B 1 234 ? -15.219 -0.814 0.487 1 98.31 234 SER B C 1
ATOM 4357 O O . SER B 1 234 ? -15.477 -1.536 1.452 1 98.31 234 SER B O 1
ATOM 4359 N N . ILE B 1 235 ? -14.094 -0.178 0.376 1 98.75 235 ILE B N 1
ATOM 4360 C CA . ILE B 1 235 ? -13.023 -0.349 1.351 1 98.75 235 ILE B CA 1
ATOM 4361 C C . ILE B 1 235 ? -13.188 0.661 2.484 1 98.75 235 ILE B C 1
ATOM 4363 O O . ILE B 1 235 ? -13.57 1.81 2.248 1 98.75 235 ILE B O 1
ATOM 4367 N N . LYS B 1 236 ? -12.938 0.301 3.732 1 98.62 236 LYS B N 1
ATOM 4368 C CA . LYS B 1 236 ? -12.953 1.184 4.895 1 98.62 236 LYS B CA 1
ATOM 4369 C C . LYS B 1 236 ? -11.805 2.189 4.84 1 98.62 236 LYS B C 1
ATOM 4371 O O . LYS B 1 236 ? -10.797 1.947 4.18 1 98.62 236 LYS B O 1
ATOM 4376 N N . PRO B 1 237 ? -11.961 3.361 5.562 1 98.62 237 PRO B N 1
ATOM 4377 C CA . PRO B 1 237 ? -10.766 4.184 5.77 1 98.62 237 PRO B CA 1
ATOM 4378 C C . PRO B 1 237 ? -9.586 3.387 6.32 1 98.62 237 PRO B C 1
ATOM 4380 O O . PRO B 1 237 ? -9.773 2.525 7.184 1 98.62 237 PRO B O 1
ATOM 4383 N N . PHE B 1 238 ? -8.406 3.619 5.73 1 98.62 238 PHE B N 1
ATOM 4384 C CA . PHE B 1 238 ? -7.148 2.98 6.105 1 98.62 238 PHE B CA 1
ATOM 4385 C C . PHE B 1 238 ? -7.145 1.515 5.684 1 98.62 238 PHE B C 1
ATOM 4387 O O . PHE B 1 238 ? -6.301 0.737 6.141 1 98.62 238 PHE B O 1
ATOM 4394 N N . GLY B 1 239 ? -8.156 1.087 4.883 1 98.69 239 GLY B N 1
ATOM 4395 C CA . GLY B 1 239 ? -8.18 -0.277 4.379 1 98.69 239 GLY B CA 1
ATOM 4396 C C . GLY B 1 239 ? -7.035 -0.581 3.43 1 98.69 239 GLY B C 1
ATOM 4397 O O . GLY B 1 239 ? -6.289 0.32 3.035 1 98.69 239 GLY B O 1
ATOM 4398 N N . GLU B 1 240 ? -6.852 -1.844 3.119 1 98.69 240 GLU B N 1
ATOM 4399 C CA . GLU B 1 240 ? -5.758 -2.33 2.285 1 98.69 240 GLU B CA 1
ATOM 4400 C C . GLU B 1 240 ? -6.281 -3.146 1.107 1 98.69 240 GLU B C 1
ATOM 4402 O O . GLU B 1 240 ? -7.184 -3.969 1.268 1 98.69 240 GLU B O 1
ATOM 4407 N N . ILE B 1 241 ? -5.742 -2.889 -0.042 1 98.75 241 ILE B N 1
ATOM 4408 C CA . ILE B 1 241 ? -6.125 -3.57 -1.273 1 98.75 241 ILE B CA 1
ATOM 4409 C C . ILE B 1 241 ? -4.898 -4.223 -1.905 1 98.75 241 ILE B C 1
ATOM 4411 O O . ILE B 1 241 ? -3.838 -3.605 -2 1 98.75 241 ILE B O 1
ATOM 4415 N N . CYS B 1 242 ? -5.027 -5.449 -2.287 1 98.81 242 CYS B N 1
ATOM 4416 C CA . CYS B 1 242 ? -3.971 -6.129 -3.029 1 98.81 242 CYS B CA 1
ATOM 4417 C C . CYS B 1 242 ? -4.418 -6.438 -4.453 1 98.81 242 CYS B C 1
ATOM 4419 O O . CYS B 1 242 ? -5.496 -6.996 -4.664 1 98.81 242 CYS B O 1
ATOM 4421 N N . LEU B 1 243 ? -3.617 -6.062 -5.418 1 98.12 243 LEU B N 1
ATOM 4422 C CA . LEU B 1 243 ? -3.883 -6.273 -6.836 1 98.12 243 LEU B CA 1
ATOM 4423 C C . LEU B 1 243 ? -2.998 -7.383 -7.395 1 98.12 243 LEU B C 1
ATOM 4425 O O . LEU B 1 243 ? -1.801 -7.434 -7.105 1 98.12 243 LEU B O 1
ATOM 4429 N N . LEU B 1 244 ? -3.605 -8.227 -8.234 1 97.25 244 LEU B N 1
ATOM 4430 C CA . LEU B 1 244 ? -2.867 -9.344 -8.828 1 97.25 244 LEU B CA 1
ATOM 4431 C C . LEU B 1 244 ? -2.746 -9.172 -10.336 1 97.25 244 LEU B C 1
ATOM 4433 O O . LEU B 1 244 ? -1.775 -9.641 -10.938 1 97.25 244 LEU B O 1
ATOM 4437 N N . VAL B 1 245 ? -3.748 -8.539 -10.93 1 93.5 245 VAL B N 1
ATOM 4438 C CA . VAL B 1 245 ? -3.854 -8.516 -12.383 1 93.5 245 VAL B CA 1
ATOM 4439 C C . VAL B 1 245 ? -3.564 -7.109 -12.898 1 93.5 245 VAL B C 1
ATOM 4441 O O . VAL B 1 245 ? -4.133 -6.133 -12.406 1 93.5 245 VAL B O 1
ATOM 4444 N N . SER B 1 246 ? -2.768 -6.996 -13.859 1 92.44 246 SER B N 1
ATOM 4445 C CA . SER B 1 246 ? -2.4 -5.711 -14.445 1 92.44 246 SER B CA 1
ATOM 4446 C C . SER B 1 246 ? -3.635 -4.93 -14.883 1 92.44 246 SER B C 1
ATOM 4448 O O . SER B 1 246 ? -4.652 -5.52 -15.258 1 92.44 246 SER B O 1
ATOM 4450 N N . THR B 1 247 ? -3.408 -3.676 -14.82 1 90.75 247 THR B N 1
ATOM 4451 C CA . THR B 1 247 ? -4.473 -2.809 -15.32 1 90.75 247 THR B CA 1
ATOM 4452 C C . THR B 1 247 ? -4.34 -2.598 -16.828 1 90.75 247 THR B C 1
ATOM 4454 O O . THR B 1 247 ? -3.225 -2.502 -17.344 1 90.75 247 THR B O 1
ATOM 4457 N N . GLY B 1 248 ? -5.445 -2.553 -17.516 1 87.75 248 GLY B N 1
ATOM 4458 C CA . GLY B 1 248 ? -5.441 -2.242 -18.938 1 87.75 248 GLY B CA 1
ATOM 4459 C C . GLY B 1 248 ? -5.402 -0.751 -19.219 1 87.75 248 GLY B C 1
ATOM 4460 O O . GLY B 1 248 ? -5.051 -0.334 -20.328 1 87.75 248 GLY B O 1
ATOM 4461 N N . LYS B 1 249 ? -5.879 0.001 -18.234 1 89.38 249 LYS B N 1
ATOM 4462 C CA . LYS B 1 249 ? -5.91 1.457 -18.344 1 89.38 249 LYS B CA 1
ATOM 4463 C C . LYS B 1 249 ? -5.223 2.109 -17.141 1 89.38 249 LYS B C 1
ATOM 4465 O O . LYS B 1 249 ? -4.957 1.448 -16.141 1 89.38 249 LYS B O 1
ATOM 4470 N N . GLU B 1 250 ? -4.938 3.395 -17.422 1 91.06 250 GLU B N 1
ATOM 4471 C CA . GLU B 1 250 ? -4.406 4.172 -16.297 1 91.06 250 GLU B CA 1
ATOM 4472 C C . GLU B 1 250 ? -5.465 4.379 -15.219 1 91.06 250 GLU B C 1
ATOM 4474 O O . GLU B 1 250 ? -6.66 4.398 -15.516 1 91.06 250 GLU B O 1
ATOM 4479 N N . THR B 1 251 ? -4.969 4.551 -14.031 1 91.62 251 THR B N 1
ATOM 4480 C CA . THR B 1 251 ? -5.852 4.531 -12.875 1 91.62 251 THR B CA 1
ATOM 4481 C C . THR B 1 251 ? -5.887 5.902 -12.195 1 91.62 251 THR B C 1
ATOM 4483 O O . THR B 1 251 ? -4.852 6.547 -12.039 1 91.62 251 THR B O 1
ATOM 4486 N N . ASP B 1 252 ? -7.094 6.355 -11.852 1 93.81 252 ASP B N 1
ATOM 4487 C CA . ASP B 1 252 ? -7.207 7.508 -10.953 1 93.81 252 ASP B CA 1
ATOM 4488 C C . ASP B 1 252 ? -6.93 7.105 -9.508 1 93.81 252 ASP B C 1
ATOM 4490 O O . ASP B 1 252 ? -7.824 6.613 -8.82 1 93.81 252 ASP B O 1
ATOM 4494 N N . LEU B 1 253 ? -5.797 7.387 -9.062 1 94.44 253 LEU B N 1
ATOM 4495 C CA . LEU B 1 253 ? -5.375 6.961 -7.727 1 94.44 253 LEU B CA 1
ATOM 4496 C C . LEU B 1 253 ? -6.047 7.809 -6.652 1 94.44 253 LEU B C 1
ATOM 4498 O O . LEU B 1 253 ? -6.086 7.418 -5.48 1 94.44 253 LEU B O 1
ATOM 4502 N N . ASN B 1 254 ? -6.59 8.938 -7.043 1 95.56 254 ASN B N 1
ATOM 4503 C CA . ASN B 1 254 ? -7.125 9.883 -6.07 1 95.56 254 ASN B CA 1
ATOM 4504 C C . ASN B 1 254 ? -8.375 9.328 -5.383 1 95.56 254 ASN B C 1
ATOM 4506 O O . ASN B 1 254 ? -8.734 9.781 -4.293 1 95.56 254 ASN B O 1
ATOM 4510 N N . VAL B 1 255 ? -9.031 8.352 -5.961 1 96.75 255 VAL B N 1
ATOM 4511 C CA . VAL B 1 255 ? -10.273 7.828 -5.406 1 96.75 255 VAL B CA 1
ATOM 4512 C C . VAL B 1 255 ? -9.992 7.137 -4.074 1 96.75 255 VAL B C 1
ATOM 4514 O O . VAL B 1 255 ? -10.906 6.906 -3.279 1 96.75 255 VAL B O 1
ATOM 4517 N N . PHE B 1 256 ? -8.711 6.848 -3.805 1 97.94 256 PHE B N 1
ATOM 4518 C CA . PHE B 1 256 ? -8.328 6.121 -2.598 1 97.94 256 PHE B CA 1
ATOM 4519 C C . PHE B 1 256 ? -7.762 7.074 -1.551 1 97.94 256 PHE B C 1
ATOM 4521 O O . PHE B 1 256 ? -7.5 6.672 -0.415 1 97.94 256 PHE B O 1
ATOM 4528 N N . LYS B 1 257 ? -7.535 8.32 -1.828 1 97.69 257 LYS B N 1
ATOM 4529 C CA . LYS B 1 257 ? -6.719 9.242 -1.043 1 97.69 257 LYS B CA 1
ATOM 4530 C C . LYS B 1 257 ? -7.395 9.586 0.28 1 97.69 257 LYS B C 1
ATOM 4532 O O . LYS B 1 257 ? -6.785 9.461 1.346 1 97.69 257 LYS B O 1
ATOM 4537 N N . ASN B 1 258 ? -8.703 9.984 0.213 1 97.81 258 ASN B N 1
ATOM 4538 C CA . ASN B 1 258 ? -9.352 10.523 1.4 1 97.81 258 ASN B CA 1
ATOM 4539 C C . ASN B 1 258 ? -9.453 9.477 2.51 1 97.81 258 ASN B C 1
ATOM 4541 O O . ASN B 1 258 ? -9.391 9.812 3.693 1 97.81 258 ASN B O 1
ATOM 4545 N N . LYS B 1 259 ? -9.5 8.219 2.082 1 98.62 259 LYS B N 1
ATOM 4546 C CA . LYS B 1 259 ? -9.586 7.133 3.057 1 98.62 259 LYS B CA 1
ATOM 4547 C C . LYS B 1 259 ? -8.195 6.625 3.436 1 98.62 259 LYS B C 1
ATOM 4549 O O . LYS B 1 259 ? -8.07 5.664 4.195 1 98.62 259 LYS B O 1
ATOM 4554 N N . SER B 1 260 ? -7.18 7.227 2.873 1 98.81 260 SER B N 1
ATOM 4555 C CA . SER B 1 260 ? -5.805 6.812 3.139 1 98.81 260 SER B CA 1
ATOM 4556 C C . SER B 1 260 ? -5.617 5.32 2.887 1 98.81 260 SER B C 1
ATOM 4558 O O . SER B 1 260 ? -5.043 4.613 3.717 1 98.81 260 SER B O 1
ATOM 4560 N N . VAL B 1 261 ? -6.07 4.844 1.755 1 98.81 261 VAL B N 1
ATOM 4561 C CA . VAL B 1 261 ? -6.023 3.426 1.409 1 98.81 261 VAL B CA 1
ATOM 4562 C C . VAL B 1 261 ? -4.609 3.043 0.979 1 98.81 261 VAL B C 1
ATOM 4564 O O . VAL B 1 261 ? -3.893 3.857 0.391 1 98.81 261 VAL B O 1
ATOM 4567 N N . SER B 1 262 ? -4.172 1.798 1.319 1 98.81 262 SER B N 1
ATOM 4568 C CA . SER B 1 262 ? -2.938 1.204 0.815 1 98.81 262 SER B CA 1
ATOM 4569 C C . SER B 1 262 ? -3.219 0.218 -0.313 1 98.81 262 SER B C 1
ATOM 4571 O O . SER B 1 262 ? -4.109 -0.628 -0.198 1 98.81 262 SER B O 1
ATOM 4573 N N . ILE B 1 263 ? -2.475 0.374 -1.354 1 98.5 263 ILE B N 1
ATOM 4574 C CA . ILE B 1 263 ? -2.59 -0.502 -2.514 1 98.5 263 ILE B CA 1
ATOM 4575 C C . ILE B 1 263 ? -1.297 -1.294 -2.693 1 98.5 263 ILE B C 1
ATOM 4577 O O . ILE B 1 263 ? -0.217 -0.711 -2.822 1 98.5 263 ILE B O 1
ATOM 4581 N N . HIS B 1 264 ? -1.436 -2.6 -2.74 1 98.69 264 HIS B N 1
ATOM 4582 C CA . HIS B 1 264 ? -0.291 -3.496 -2.852 1 98.69 264 HIS B CA 1
ATOM 4583 C C . HIS B 1 264 ? -0.336 -4.293 -4.152 1 98.69 264 HIS B C 1
ATOM 4585 O O . HIS B 1 264 ? -1.392 -4.801 -4.535 1 98.69 264 HIS B O 1
ATOM 4591 N N . TRP B 1 265 ? 0.816 -4.348 -4.73 1 98.56 265 TRP B N 1
ATOM 4592 C CA . TRP B 1 265 ? 0.981 -5.359 -5.77 1 98.56 265 TRP B CA 1
ATOM 4593 C C . TRP B 1 265 ? 1.501 -6.668 -5.18 1 98.56 265 TRP B C 1
ATOM 4595 O O . TRP B 1 265 ? 2.389 -6.66 -4.324 1 98.56 265 TRP B O 1
ATOM 4605 N N . GLU B 1 266 ? 0.943 -7.719 -5.66 1 98.56 266 GLU B N 1
ATOM 4606 C CA . GLU B 1 266 ? 1.528 -9.031 -5.406 1 98.56 266 GLU B CA 1
ATOM 4607 C C . GLU B 1 266 ? 1.873 -9.742 -6.711 1 98.56 266 GLU B C 1
ATOM 4609 O O . GLU B 1 266 ? 1.008 -9.938 -7.566 1 98.56 266 GLU B O 1
ATOM 4614 N N . PHE B 1 267 ? 3.055 -10.023 -6.852 1 98.44 267 PHE B N 1
ATOM 4615 C CA . PHE B 1 267 ? 3.607 -10.789 -7.961 1 98.44 267 PHE B CA 1
ATOM 4616 C C . PHE B 1 267 ? 4.555 -11.867 -7.453 1 98.44 267 PHE B C 1
ATOM 4618 O O . PHE B 1 267 ? 5.715 -11.594 -7.145 1 98.44 267 PHE B O 1
ATOM 4625 N N . MET B 1 268 ? 4.07 -13.078 -7.402 1 97.81 268 MET B N 1
ATOM 4626 C CA . MET B 1 268 ? 4.789 -14.117 -6.676 1 97.81 268 MET B CA 1
ATOM 4627 C C . MET B 1 268 ? 6.141 -14.398 -7.328 1 97.81 268 MET B C 1
ATOM 4629 O O . MET B 1 268 ? 7.008 -15.023 -6.723 1 97.81 268 MET B O 1
ATOM 4633 N N . PHE B 1 269 ? 6.445 -13.906 -8.586 1 98.06 269 PHE B N 1
ATOM 4634 C CA . PHE B 1 269 ? 7.719 -14.141 -9.258 1 98.06 269 PHE B CA 1
ATOM 4635 C C . PHE B 1 269 ? 8.742 -13.086 -8.844 1 98.06 269 PHE B C 1
ATOM 4637 O O . PHE B 1 269 ? 9.914 -13.18 -9.219 1 98.06 269 PHE B O 1
ATOM 4644 N N . SER B 1 270 ? 8.312 -12.102 -8.07 1 98.44 270 SER B N 1
ATOM 4645 C CA . SER B 1 270 ? 9.211 -11.016 -7.699 1 98.44 270 SER B CA 1
ATOM 4646 C C . SER B 1 270 ? 10.469 -11.555 -7.012 1 98.44 270 SER B C 1
ATOM 4648 O O . SER B 1 270 ? 11.586 -11.141 -7.336 1 98.44 270 SER B O 1
ATOM 4650 N N . ARG B 1 271 ? 10.328 -12.5 -6.129 1 98.25 271 ARG B N 1
ATOM 4651 C CA . ARG B 1 271 ? 11.461 -13.023 -5.371 1 98.25 271 ARG B CA 1
ATOM 4652 C C . ARG B 1 271 ? 12.469 -13.711 -6.289 1 98.25 271 ARG B C 1
ATOM 4654 O O . ARG B 1 271 ? 13.672 -13.461 -6.199 1 98.25 271 ARG B O 1
ATOM 4661 N N . SER B 1 272 ? 11.93 -14.547 -7.164 1 97.38 272 SER B N 1
ATOM 4662 C CA . SER B 1 272 ? 12.836 -15.25 -8.07 1 97.38 272 SER B CA 1
ATOM 4663 C C . SER B 1 272 ? 13.391 -14.312 -9.133 1 97.38 272 SER B C 1
ATOM 4665 O O . SER B 1 272 ? 14.586 -14.359 -9.453 1 97.38 272 SER B O 1
ATOM 4667 N N . LEU B 1 273 ? 12.57 -13.43 -9.695 1 97.25 273 LEU B N 1
ATOM 4668 C CA . LEU B 1 273 ? 12.953 -12.492 -10.742 1 97.25 273 LEU B CA 1
ATOM 4669 C C . LEU B 1 273 ? 14.094 -11.602 -10.289 1 97.25 273 LEU B C 1
ATOM 4671 O O . LEU B 1 273 ? 15.023 -11.336 -11.047 1 97.25 273 LEU B O 1
ATOM 4675 N N . TYR B 1 274 ? 14.031 -11.195 -9.023 1 97.69 274 TYR B N 1
ATOM 4676 C CA . TYR B 1 274 ? 15.016 -10.234 -8.523 1 97.69 274 TYR B CA 1
ATOM 4677 C C . TYR B 1 274 ? 16 -10.914 -7.582 1 97.69 274 TYR B C 1
ATOM 4679 O O . TYR B 1 274 ? 16.812 -10.242 -6.941 1 97.69 274 TYR B O 1
ATOM 4687 N N . GLN B 1 275 ? 15.891 -12.234 -7.496 1 96.44 275 GLN B N 1
ATOM 4688 C CA . GLN B 1 275 ? 16.797 -13.031 -6.672 1 96.44 275 GLN B CA 1
ATOM 4689 C C . GLN B 1 275 ? 16.938 -12.438 -5.273 1 96.44 275 GLN B C 1
ATOM 4691 O O . GLN B 1 275 ? 18.047 -12.211 -4.793 1 96.44 275 GLN B O 1
ATOM 4696 N N . THR B 1 276 ? 15.773 -12.156 -4.707 1 97.25 276 THR B N 1
ATOM 4697 C CA . THR B 1 276 ? 15.797 -11.531 -3.389 1 97.25 276 THR B CA 1
ATOM 4698 C C . THR B 1 276 ? 16.344 -12.5 -2.342 1 97.25 276 THR B C 1
ATOM 4700 O O . THR B 1 276 ? 16.281 -13.719 -2.521 1 97.25 276 THR B O 1
ATOM 4703 N N . LYS B 1 277 ? 16.859 -12.008 -1.216 1 95.75 277 LYS B N 1
ATOM 4704 C CA . LYS B 1 277 ? 17.484 -12.812 -0.172 1 95.75 277 LYS B CA 1
ATOM 4705 C C . LYS B 1 277 ? 16.484 -13.734 0.505 1 95.75 277 LYS B C 1
ATOM 4707 O O . LYS B 1 277 ? 16.859 -14.789 1.03 1 95.75 277 LYS B O 1
ATOM 4712 N N . ASP B 1 278 ? 15.219 -13.328 0.449 1 97.5 278 ASP B N 1
ATOM 4713 C CA . ASP B 1 278 ? 14.203 -14.086 1.173 1 97.5 278 ASP B CA 1
ATOM 4714 C C . ASP B 1 278 ? 13.422 -15 0.23 1 97.5 278 ASP B C 1
ATOM 4716 O O . ASP B 1 278 ? 12.273 -15.352 0.504 1 97.5 278 ASP B O 1
ATOM 4720 N N . ARG B 1 279 ? 13.984 -15.352 -0.902 1 96.56 279 ARG B N 1
ATOM 4721 C CA . ARG B 1 279 ? 13.281 -16.188 -1.872 1 96.56 279 ARG B CA 1
ATOM 4722 C C . ARG B 1 279 ? 12.953 -17.547 -1.286 1 96.56 279 ARG B C 1
ATOM 4724 O O . ARG B 1 279 ? 11.977 -18.188 -1.689 1 96.56 279 ARG B O 1
ATOM 4731 N N . PHE B 1 280 ? 13.695 -18 -0.198 1 97.38 280 PHE B N 1
ATOM 4732 C CA . PHE B 1 280 ? 13.469 -19.281 0.464 1 97.38 280 PHE B CA 1
ATOM 4733 C C . PHE B 1 280 ? 12.094 -19.312 1.111 1 97.38 280 PHE B C 1
ATOM 4735 O O . PHE B 1 280 ? 11.57 -20.391 1.4 1 97.38 280 PHE B O 1
ATOM 4742 N N . LEU B 1 281 ? 11.477 -18.141 1.322 1 98.19 281 LEU B N 1
ATOM 4743 C CA . LEU B 1 281 ? 10.148 -18.078 1.933 1 98.19 281 LEU B CA 1
ATOM 4744 C C . LEU B 1 281 ? 9.117 -18.781 1.07 1 98.19 281 LEU B C 1
ATOM 4746 O O . LEU B 1 281 ? 8.133 -19.312 1.587 1 98.19 281 LEU B O 1
ATOM 4750 N N . GLN B 1 282 ? 9.359 -18.859 -0.241 1 98.25 282 GLN B N 1
ATOM 4751 C CA . GLN B 1 282 ? 8.383 -19.531 -1.101 1 98.25 282 GLN B CA 1
ATOM 4752 C C . GLN B 1 282 ? 8.375 -21.031 -0.858 1 98.25 282 GLN B C 1
ATOM 4754 O O . GLN B 1 282 ? 7.312 -21.656 -0.845 1 98.25 282 GLN B O 1
ATOM 4759 N N . GLY B 1 283 ? 9.602 -21.641 -0.667 1 98.5 283 GLY B N 1
ATOM 4760 C CA . GLY B 1 283 ? 9.633 -23.031 -0.251 1 98.5 283 GLY B CA 1
ATOM 4761 C C . GLY B 1 283 ? 8.953 -23.281 1.085 1 98.5 283 GLY B C 1
ATOM 4762 O O . GLY B 1 283 ? 8.25 -24.266 1.263 1 98.5 283 GLY B O 1
ATOM 4763 N N . GLN B 1 284 ? 9.078 -22.312 1.991 1 98.56 284 GLN B N 1
ATOM 4764 C CA . GLN B 1 284 ? 8.469 -22.438 3.312 1 98.56 284 GLN B CA 1
ATOM 4765 C C . GLN B 1 284 ? 6.949 -22.328 3.227 1 98.56 284 GLN B C 1
ATOM 4767 O O . GLN B 1 284 ? 6.234 -23.031 3.941 1 98.56 284 GLN B O 1
ATOM 4772 N N . ILE B 1 285 ? 6.508 -21.438 2.391 1 98.75 285 ILE B N 1
ATOM 4773 C CA . ILE B 1 285 ? 5.07 -21.297 2.18 1 98.75 285 ILE B CA 1
ATOM 4774 C C . ILE B 1 285 ? 4.504 -22.625 1.657 1 98.75 285 ILE B C 1
ATOM 4776 O O . ILE B 1 285 ? 3.484 -23.109 2.154 1 98.75 285 ILE B O 1
ATOM 4780 N N . LEU B 1 286 ? 5.18 -23.172 0.673 1 98.75 286 LEU B N 1
ATOM 4781 C CA . LEU B 1 286 ? 4.715 -24.422 0.098 1 98.75 286 LEU B CA 1
ATOM 4782 C C . LEU B 1 286 ? 4.727 -25.531 1.14 1 98.75 286 LEU B C 1
ATOM 4784 O O . LEU B 1 286 ? 3.822 -26.375 1.174 1 98.75 286 LEU B O 1
ATOM 4788 N N . THR B 1 287 ? 5.715 -25.547 1.995 1 98.44 287 THR B N 1
ATOM 4789 C CA . THR B 1 287 ? 5.77 -26.516 3.078 1 98.44 287 THR B CA 1
ATOM 4790 C C . THR B 1 287 ? 4.582 -26.344 4.02 1 98.44 287 THR B C 1
ATOM 4792 O O . THR B 1 287 ? 3.951 -27.328 4.422 1 98.44 287 THR B O 1
ATOM 4795 N N . LYS B 1 288 ? 4.285 -25.156 4.363 1 98.06 288 LYS B N 1
ATOM 4796 C CA . LYS B 1 288 ? 3.131 -24.859 5.211 1 98.06 288 LYS B CA 1
ATOM 4797 C C . LYS B 1 288 ? 1.833 -25.312 4.547 1 98.06 288 LYS B C 1
ATOM 4799 O O . LYS B 1 288 ? 0.966 -25.906 5.195 1 98.06 288 LYS B O 1
ATOM 4804 N N . ILE B 1 289 ? 1.716 -25.062 3.291 1 98.38 289 ILE B N 1
ATOM 4805 C CA . ILE B 1 289 ? 0.522 -25.422 2.539 1 98.38 289 ILE B CA 1
ATOM 4806 C C . ILE B 1 289 ? 0.372 -26.953 2.52 1 98.38 289 ILE B C 1
ATOM 4808 O O . ILE B 1 289 ? -0.726 -27.469 2.725 1 98.38 289 ILE B O 1
ATOM 4812 N N . ALA B 1 290 ? 1.462 -27.625 2.285 1 98.25 290 ALA B N 1
ATOM 4813 C CA . ALA B 1 290 ? 1.428 -29.078 2.289 1 98.25 290 ALA B CA 1
ATOM 4814 C C . ALA B 1 290 ? 0.95 -29.609 3.637 1 98.25 290 ALA B C 1
ATOM 4816 O O . ALA B 1 290 ? 0.164 -30.562 3.691 1 98.25 290 ALA B O 1
ATOM 4817 N N . THR B 1 291 ? 1.426 -28.969 4.676 1 98.06 291 THR B N 1
ATOM 4818 C CA . THR B 1 291 ? 1.017 -29.375 6.02 1 98.06 291 THR B CA 1
ATOM 4819 C C . THR B 1 291 ? -0.482 -29.156 6.211 1 98.06 291 THR B C 1
ATOM 4821 O O . THR B 1 291 ? -1.177 -30.047 6.727 1 98.06 291 THR B O 1
ATOM 4824 N N . ILE B 1 292 ? -0.949 -28.047 5.781 1 97.38 292 ILE B N 1
ATOM 4825 C CA . ILE B 1 292 ? -2.367 -27.719 5.895 1 97.38 292 ILE B CA 1
ATOM 4826 C C . ILE B 1 292 ? -3.191 -28.75 5.109 1 97.38 292 ILE B C 1
ATOM 4828 O O . ILE B 1 292 ? -4.219 -29.219 5.59 1 97.38 292 ILE B O 1
ATOM 4832 N N . ILE B 1 293 ? -2.744 -29.062 3.949 1 96.56 293 ILE B N 1
ATOM 4833 C CA . ILE B 1 293 ? -3.42 -30.031 3.09 1 96.56 293 ILE B CA 1
ATOM 4834 C C . ILE B 1 293 ? -3.455 -31.391 3.775 1 96.56 293 ILE B C 1
ATOM 4836 O O . ILE B 1 293 ? -4.496 -32.031 3.811 1 96.56 293 ILE B O 1
ATOM 4840 N N . ASP B 1 294 ? -2.375 -31.766 4.371 1 97.06 294 ASP B N 1
ATOM 4841 C CA . ASP B 1 294 ? -2.268 -33.094 4.98 1 97.06 294 ASP B CA 1
ATOM 4842 C C . ASP B 1 294 ? -3.09 -33.156 6.266 1 97.06 294 ASP B C 1
ATOM 4844 O O . ASP B 1 294 ? -3.426 -34.25 6.727 1 97.06 294 ASP B O 1
ATOM 4848 N N . GLN B 1 295 ? -3.43 -32.031 6.816 1 96.38 295 GLN B N 1
ATOM 4849 C CA . GLN B 1 295 ? -4.32 -31.984 7.969 1 96.38 295 GLN B CA 1
ATOM 4850 C C . GLN B 1 295 ? -5.781 -31.953 7.535 1 96.38 295 GLN B C 1
ATOM 4852 O O . GLN B 1 295 ? -6.68 -31.844 8.375 1 96.38 295 GLN B O 1
ATOM 4857 N N . GLN B 1 296 ? -6 -31.953 6.211 1 92.69 296 GLN B N 1
ATOM 4858 C CA . GLN B 1 296 ? -7.312 -32 5.578 1 92.69 296 GLN B CA 1
ATOM 4859 C C . GLN B 1 296 ? -8.109 -30.734 5.859 1 92.69 296 GLN B C 1
ATOM 4861 O O . GLN B 1 296 ? -9.328 -30.781 6.039 1 92.69 296 GLN B O 1
ATOM 4866 N N . GLU B 1 297 ? -7.375 -29.703 5.84 1 92.56 297 GLU B N 1
ATOM 4867 C CA . GLU B 1 297 ? -8.008 -28.406 6.094 1 92.56 297 GLU B CA 1
ATOM 4868 C C . GLU B 1 297 ? -8.289 -27.672 4.789 1 92.56 297 GLU B C 1
ATOM 4870 O O . GLU B 1 297 ? -9 -26.656 4.785 1 92.56 297 GLU B O 1
ATOM 4875 N N . PHE B 1 298 ? -7.691 -28.188 3.727 1 93.94 298 PHE B N 1
ATOM 4876 C CA . PHE B 1 298 ? -7.922 -27.578 2.424 1 93.94 298 PHE B CA 1
ATOM 4877 C C . PHE B 1 298 ? -8.656 -28.531 1.498 1 93.94 298 PHE B C 1
ATOM 4879 O O . PHE B 1 298 ? -8.367 -29.734 1.482 1 93.94 298 PHE B O 1
ATOM 4886 N N . GLN B 1 299 ? -9.516 -27.953 0.791 1 92.62 299 GLN B N 1
ATOM 4887 C CA . GLN B 1 299 ? -10.148 -28.672 -0.303 1 92.62 299 GLN B CA 1
ATOM 4888 C C . GLN B 1 299 ? -9.281 -28.656 -1.558 1 92.62 299 GLN B C 1
ATOM 4890 O O . GLN B 1 299 ? -8.594 -27.672 -1.821 1 92.62 299 GLN B O 1
ATOM 4895 N N . PRO B 1 300 ? -9.336 -29.797 -2.303 1 95.06 300 PRO B N 1
ATOM 4896 C CA . PRO B 1 300 ? -8.695 -29.734 -3.617 1 95.06 300 PRO B CA 1
ATOM 4897 C C . PRO B 1 300 ? -9.312 -28.688 -4.535 1 95.06 300 PRO B C 1
ATOM 4899 O O . PRO B 1 300 ? -10.508 -28.375 -4.414 1 95.06 300 PRO B O 1
ATOM 4902 N N . ILE B 1 301 ? -8.484 -28.188 -5.453 1 97.12 301 ILE B N 1
ATOM 4903 C CA . ILE B 1 301 ? -9 -27.109 -6.277 1 97.12 301 ILE B CA 1
ATOM 4904 C C . ILE B 1 301 ? -8.852 -27.469 -7.754 1 97.12 301 ILE B C 1
ATOM 4906 O O . ILE B 1 301 ? -9.094 -26.625 -8.633 1 97.12 301 ILE B O 1
ATOM 4910 N N . ASP B 1 302 ? -8.352 -28.672 -8.039 1 95.94 302 ASP B N 1
ATOM 4911 C CA . ASP B 1 302 ? -8.25 -29.125 -9.422 1 95.94 302 ASP B CA 1
ATOM 4912 C C . ASP B 1 302 ? -9.625 -29.469 -9.992 1 95.94 302 ASP B C 1
ATOM 4914 O O . ASP B 1 302 ? -10.086 -30.609 -9.875 1 95.94 302 ASP B O 1
ATOM 4918 N N . SER B 1 303 ? -10.203 -28.578 -10.688 1 93.94 303 SER B N 1
ATOM 4919 C CA . SER B 1 303 ? -11.562 -28.781 -11.18 1 93.94 303 SER B CA 1
ATOM 4920 C C . SER B 1 303 ? -11.562 -29.516 -12.523 1 93.94 303 SER B C 1
ATOM 4922 O O . SER B 1 303 ? -12.578 -30.078 -12.93 1 93.94 303 SER B O 1
ATOM 4924 N N . GLN B 1 304 ? -10.445 -29.484 -13.242 1 96.56 304 GLN B N 1
ATOM 4925 C CA . GLN B 1 304 ? -10.305 -30.172 -14.523 1 96.56 304 GLN B CA 1
ATOM 4926 C C . GLN B 1 304 ? -8.953 -30.875 -14.625 1 96.56 304 GLN B C 1
ATOM 4928 O O . GLN B 1 304 ? -7.934 -30.359 -14.172 1 96.56 304 GLN B O 1
ATOM 4933 N N . GLN B 1 305 ? -9.016 -32.062 -15.312 1 97.06 305 GLN B N 1
ATOM 4934 C CA . GLN B 1 305 ? -7.801 -32.844 -15.461 1 97.06 305 GLN B CA 1
ATOM 4935 C C . GLN B 1 305 ? -7.664 -33.406 -16.875 1 97.06 305 GLN B C 1
ATOM 4937 O O . GLN B 1 305 ? -8.648 -33.812 -17.484 1 97.06 305 GLN B O 1
ATOM 4942 N N . LEU B 1 306 ? -6.504 -33.281 -17.391 1 98.06 306 LEU B N 1
ATOM 4943 C CA . LEU B 1 306 ? -6.098 -33.938 -18.625 1 98.06 306 LEU B CA 1
ATOM 4944 C C . LEU B 1 306 ? -4.984 -34.938 -18.359 1 98.06 306 LEU B C 1
ATOM 4946 O O . LEU B 1 306 ? -4.266 -34.844 -17.359 1 98.06 306 LEU B O 1
ATOM 4950 N N . THR B 1 307 ? -4.863 -35.938 -19.281 1 97.81 307 THR B N 1
ATOM 4951 C CA . THR B 1 307 ? -3.832 -36.969 -19.141 1 97.81 307 THR B CA 1
ATOM 4952 C C . THR B 1 307 ? -2.863 -36.938 -20.328 1 97.81 307 THR B C 1
ATOM 4954 O O . THR B 1 307 ? -3.283 -37 -21.484 1 97.81 307 THR B O 1
ATOM 4957 N N . GLY B 1 308 ? -1.639 -36.812 -19.922 1 98 308 GLY B N 1
ATOM 4958 C CA . GLY B 1 308 ? -0.591 -36.781 -20.922 1 98 308 GLY B CA 1
ATOM 4959 C C . GLY B 1 308 ? -0.108 -35.344 -21.203 1 98 308 GLY B C 1
ATOM 4960 O O . GLY B 1 308 ? -0.866 -34.531 -21.703 1 98 308 GLY B O 1
ATOM 4961 N N . LEU B 1 309 ? 1.104 -35.094 -20.844 1 98 309 LEU B N 1
ATOM 4962 C CA . LEU B 1 309 ? 1.72 -33.844 -21.234 1 98 309 LEU B CA 1
ATOM 4963 C C . LEU B 1 309 ? 2.182 -33.875 -22.688 1 98 309 LEU B C 1
ATOM 4965 O O . LEU B 1 309 ? 3.221 -34.438 -23 1 98 309 LEU B O 1
ATOM 4969 N N . ASN B 1 310 ? 1.425 -33.281 -23.547 1 97.94 310 ASN B N 1
ATOM 4970 C CA . ASN B 1 310 ? 1.722 -33.219 -24.969 1 97.94 310 ASN B CA 1
ATOM 4971 C C . ASN B 1 310 ? 1.197 -31.922 -25.578 1 97.94 310 ASN B C 1
ATOM 4973 O O . ASN B 1 310 ? 0.476 -31.172 -24.938 1 97.94 310 ASN B O 1
ATOM 4977 N N . ALA B 1 311 ? 1.562 -31.703 -26.797 1 97.31 311 ALA B N 1
ATOM 4978 C CA . ALA B 1 311 ? 1.253 -30.438 -27.469 1 97.31 311 ALA B CA 1
ATOM 4979 C C . ALA B 1 311 ? -0.255 -30.219 -27.547 1 97.31 311 ALA B C 1
ATOM 4981 O O . ALA B 1 311 ? -0.735 -29.109 -27.344 1 97.31 311 ALA B O 1
ATOM 4982 N N . ASN B 1 312 ? -0.95 -31.234 -27.828 1 97.75 312 ASN B N 1
ATOM 4983 C CA . ASN B 1 312 ? -2.398 -31.125 -27.969 1 97.75 312 ASN B CA 1
ATOM 4984 C C . ASN B 1 312 ? -3.061 -30.75 -26.641 1 97.75 312 ASN B C 1
ATOM 4986 O O . ASN B 1 312 ? -3.896 -29.844 -26.594 1 97.75 312 ASN B O 1
ATOM 4990 N N . ASN B 1 313 ? -2.725 -31.422 -25.594 1 98.25 313 ASN B N 1
ATOM 4991 C CA . ASN B 1 313 ? -3.326 -31.156 -24.281 1 98.25 313 ASN B CA 1
ATOM 4992 C C . ASN B 1 313 ? -2.924 -29.781 -23.75 1 98.25 313 ASN B C 1
ATOM 4994 O O . ASN B 1 313 ? -3.711 -29.109 -23.078 1 98.25 313 ASN B O 1
ATOM 4998 N N . LEU B 1 314 ? -1.696 -29.391 -24.031 1 98.25 314 LEU B N 1
ATOM 4999 C CA . LEU B 1 314 ? -1.28 -28.047 -23.656 1 98.25 314 LEU B CA 1
ATOM 5000 C C . LEU B 1 314 ? -2.117 -26.984 -24.375 1 98.25 314 LEU B C 1
ATOM 5002 O O . LEU B 1 314 ? -2.547 -26 -23.766 1 98.25 314 LEU B O 1
ATOM 5006 N N . LYS B 1 315 ? -2.396 -27.25 -25.641 1 97.81 315 LYS B N 1
ATOM 5007 C CA . LYS B 1 315 ? -3.236 -26.344 -26.422 1 97.81 315 LYS B CA 1
ATOM 5008 C C . LYS B 1 315 ? -4.641 -26.25 -25.828 1 97.81 315 LYS B C 1
ATOM 5010 O O . LYS B 1 315 ? -5.168 -25.156 -25.625 1 97.81 315 LYS B O 1
ATOM 5015 N N . ILE B 1 316 ? -5.16 -27.422 -25.531 1 97.81 316 ILE B N 1
ATOM 5016 C CA . ILE B 1 316 ? -6.504 -27.484 -24.969 1 97.81 316 ILE B CA 1
ATOM 5017 C C . ILE B 1 316 ? -6.539 -26.734 -23.641 1 97.81 316 ILE B C 1
ATOM 5019 O O . ILE B 1 316 ? -7.449 -25.938 -23.391 1 97.81 316 ILE B O 1
ATOM 5023 N N . ALA B 1 317 ? -5.559 -26.969 -22.828 1 98 317 ALA B N 1
ATOM 5024 C CA . ALA B 1 317 ? -5.516 -26.391 -21.5 1 98 317 ALA B CA 1
ATOM 5025 C C . ALA B 1 317 ? -5.398 -24.875 -21.562 1 98 317 ALA B C 1
ATOM 5027 O O . ALA B 1 317 ? -6.148 -24.156 -20.891 1 98 317 ALA B O 1
ATOM 5028 N N . LEU B 1 318 ? -4.484 -24.328 -22.359 1 97.69 318 LEU B N 1
ATOM 5029 C CA . LEU B 1 318 ? -4.277 -22.891 -22.438 1 97.69 318 LEU B CA 1
ATOM 5030 C C . LEU B 1 318 ? -5.488 -22.203 -23.062 1 97.69 318 LEU B C 1
ATOM 5032 O O . LEU B 1 318 ? -5.863 -21.094 -22.656 1 97.69 318 LEU B O 1
ATOM 5036 N N . ALA B 1 319 ? -6.105 -22.859 -24.016 1 97 319 ALA B N 1
ATOM 5037 C CA . ALA B 1 319 ? -7.316 -22.297 -24.625 1 97 319 ALA B CA 1
ATOM 5038 C C . ALA B 1 319 ? -8.438 -22.203 -23.594 1 97 319 ALA B C 1
ATOM 5040 O O . ALA B 1 319 ? -9.18 -21.219 -23.578 1 97 319 ALA B O 1
ATOM 5041 N N . ARG B 1 320 ? -8.516 -23.219 -22.781 1 96.5 320 ARG B N 1
ATOM 5042 C CA . ARG B 1 320 ? -9.531 -23.219 -21.734 1 96.5 320 ARG B CA 1
ATOM 5043 C C . ARG B 1 320 ? -9.297 -22.094 -20.75 1 96.5 320 ARG B C 1
ATOM 5045 O O . ARG B 1 320 ? -10.234 -21.375 -20.359 1 96.5 320 ARG B O 1
ATOM 5052 N N . ILE B 1 321 ? -8.07 -21.891 -20.297 1 96.12 321 ILE B N 1
ATOM 5053 C CA . ILE B 1 321 ? -7.711 -20.859 -19.328 1 96.12 321 ILE B CA 1
ATOM 5054 C C . ILE B 1 321 ? -7.973 -19.484 -19.938 1 96.12 321 ILE B C 1
ATOM 5056 O O . ILE B 1 321 ? -8.43 -18.578 -19.25 1 96.12 321 ILE B O 1
ATOM 5060 N N . ALA B 1 322 ? -7.766 -19.312 -21.188 1 94.69 322 ALA B N 1
ATOM 5061 C CA . ALA B 1 322 ? -7.875 -18.031 -21.891 1 94.69 322 ALA B CA 1
ATOM 5062 C C . ALA B 1 322 ? -9.328 -17.562 -21.938 1 94.69 322 ALA B C 1
ATOM 5064 O O . ALA B 1 322 ? -9.586 -16.359 -22.109 1 94.69 322 ALA B O 1
ATOM 5065 N N . LYS B 1 323 ? -10.25 -18.484 -21.734 1 92.5 323 LYS B N 1
ATOM 5066 C CA . LYS B 1 323 ? -11.664 -18.109 -21.734 1 92.5 323 LYS B CA 1
ATOM 5067 C C . LYS B 1 323 ? -12.008 -17.266 -20.5 1 92.5 323 LYS B C 1
ATOM 5069 O O . LYS B 1 323 ? -13 -16.531 -20.5 1 92.5 323 LYS B O 1
ATOM 5074 N N . GLY B 1 324 ? -11.312 -17.484 -19.422 1 89.81 324 GLY B N 1
ATOM 5075 C CA . GLY B 1 324 ? -11.422 -16.609 -18.266 1 89.81 324 GLY B CA 1
ATOM 5076 C C . GLY B 1 324 ? -12.562 -16.984 -17.344 1 89.81 324 GLY B C 1
ATOM 5077 O O . GLY B 1 324 ? -12.922 -16.219 -16.453 1 89.81 324 GLY B O 1
ATOM 5078 N N . ASP B 1 325 ? -13.164 -18.172 -17.484 1 88.31 325 ASP B N 1
ATOM 5079 C CA . ASP B 1 325 ? -14.336 -18.516 -16.688 1 88.31 325 ASP B CA 1
ATOM 5080 C C . ASP B 1 325 ? -14.102 -19.797 -15.898 1 88.31 325 ASP B C 1
ATOM 5082 O O . ASP B 1 325 ? -15.062 -20.469 -15.516 1 88.31 325 ASP B O 1
ATOM 5086 N N . MET B 1 326 ? -12.914 -20.141 -15.641 1 90.81 326 MET B N 1
ATOM 5087 C CA . MET B 1 326 ? -12.547 -21.359 -14.938 1 90.81 326 MET B CA 1
ATOM 5088 C C . MET B 1 326 ? -12.875 -21.266 -13.453 1 90.81 326 MET B C 1
ATOM 5090 O O . MET B 1 326 ? -12.664 -20.203 -12.836 1 90.81 326 MET B O 1
ATOM 5094 N N . CYS B 1 327 ? -13.438 -22.328 -12.875 1 96.19 327 CYS B N 1
ATOM 5095 C CA . CYS B 1 327 ? -13.43 -22.547 -11.438 1 96.19 327 CYS B CA 1
ATOM 5096 C C . CYS B 1 327 ? -12.281 -23.453 -11.023 1 96.19 327 CYS B C 1
ATOM 5098 O O . CYS B 1 327 ? -12.125 -24.547 -11.555 1 96.19 327 CYS B O 1
ATOM 5100 N N . GLY B 1 328 ? -11.492 -22.969 -10.117 1 97.25 328 GLY B N 1
ATOM 5101 C CA . GLY B 1 328 ? -10.367 -23.766 -9.672 1 97.25 328 GLY B CA 1
ATOM 5102 C C . GLY B 1 328 ? -9.234 -23.828 -10.68 1 97.25 328 GLY B C 1
ATOM 5103 O O . GLY B 1 328 ? -8.844 -22.797 -11.234 1 97.25 328 GLY B O 1
ATOM 5104 N N . LYS B 1 329 ? -8.648 -25.031 -10.836 1 98.06 329 LYS B N 1
ATOM 5105 C CA . LYS B 1 329 ? -7.434 -25.188 -11.633 1 98.06 329 LYS B CA 1
ATOM 5106 C C . LYS B 1 329 ? -7.574 -26.328 -12.641 1 98.06 329 LYS B C 1
ATOM 5108 O O . LYS B 1 329 ? -8.344 -27.266 -12.422 1 98.06 329 LYS B O 1
ATOM 5113 N N . LEU B 1 330 ? -6.824 -26.188 -13.734 1 98.38 330 LEU B N 1
ATOM 5114 C CA . LEU B 1 330 ? -6.695 -27.266 -14.719 1 98.38 330 LEU B CA 1
ATOM 5115 C C . LEU B 1 330 ? -5.32 -27.922 -14.625 1 98.38 330 LEU B C 1
ATOM 5117 O O . LEU B 1 330 ? -4.297 -27.234 -14.688 1 98.38 330 LEU B O 1
ATOM 5121 N N . VAL B 1 331 ? -5.309 -29.266 -14.477 1 98.56 331 VAL B N 1
ATOM 5122 C CA . VAL B 1 331 ? -4.074 -30 -14.258 1 98.56 331 VAL B CA 1
ATOM 5123 C C . VAL B 1 331 ? -3.871 -31.016 -15.391 1 98.56 331 VAL B C 1
ATOM 5125 O O . VAL B 1 331 ? -4.84 -31.531 -15.945 1 98.56 331 VAL B O 1
ATOM 5128 N N . ILE B 1 332 ? -2.629 -31.266 -15.742 1 98.56 332 ILE B N 1
ATOM 5129 C CA . ILE B 1 332 ? -2.244 -32.281 -16.719 1 98.56 332 ILE B CA 1
ATOM 5130 C C . ILE B 1 332 ? -1.333 -33.312 -16.078 1 98.56 332 ILE B C 1
ATOM 5132 O O . ILE B 1 332 ? -0.246 -32.969 -15.594 1 98.56 332 ILE B O 1
ATOM 5136 N N . GLU B 1 333 ? -1.764 -34.469 -16.047 1 98.25 333 GLU B N 1
ATOM 5137 C CA . GLU B 1 333 ? -0.901 -35.562 -15.602 1 98.25 333 GLU B CA 1
ATOM 5138 C C . GLU B 1 333 ? 0.138 -35.906 -16.672 1 98.25 333 GLU B C 1
ATOM 5140 O O . GLU B 1 333 ? -0.2 -36.062 -17.844 1 98.25 333 GLU B O 1
ATOM 5145 N N . CYS B 1 334 ? 1.343 -35.969 -16.234 1 97.06 334 CYS B N 1
ATOM 5146 C CA . CYS B 1 334 ? 2.41 -36.156 -17.203 1 97.06 334 CYS B CA 1
ATOM 5147 C C . CYS B 1 334 ? 2.555 -37.625 -17.547 1 97.06 334 CYS B C 1
ATOM 5149 O O . CYS B 1 334 ? 2.242 -38.5 -16.734 1 97.06 334 CYS B O 1
#

Solvent-accessible surface area (backbone atoms only — not comparable to full-atom values): 33110 Å² total; per-residue (Å²): 112,40,25,40,19,52,29,62,87,43,74,85,60,37,46,39,84,38,73,57,79,80,75,84,82,48,48,45,21,30,35,28,32,49,47,9,30,22,68,53,66,64,47,50,52,50,49,52,50,30,44,76,65,62,41,75,78,42,35,48,43,36,17,25,16,25,33,30,70,43,67,24,88,67,50,76,96,75,54,72,66,40,54,28,31,23,32,73,44,86,90,45,63,22,49,42,27,51,54,34,69,39,57,50,45,43,38,14,58,48,47,81,74,47,54,60,53,50,52,6,44,39,36,48,30,44,50,39,27,49,42,36,45,41,68,63,60,57,47,60,80,48,39,80,78,25,66,94,35,32,36,37,28,37,38,15,27,26,44,39,25,39,44,35,35,39,55,41,45,73,20,46,35,47,35,35,24,22,34,75,50,69,69,35,37,52,47,27,44,72,41,52,30,73,41,72,42,46,74,91,46,72,47,41,66,51,32,40,70,72,68,69,43,63,26,47,32,35,40,33,61,34,72,37,65,82,36,49,68,42,48,44,66,24,41,35,71,60,14,36,35,33,42,59,42,70,55,88,56,63,38,70,66,57,69,35,31,66,35,21,28,32,41,26,30,47,36,78,54,30,34,59,72,64,61,41,92,66,33,47,50,51,10,50,48,38,38,51,49,22,50,41,43,55,70,64,73,53,78,85,48,50,67,38,79,46,81,46,73,44,50,66,49,50,21,52,50,45,56,52,51,70,69,69,75,61,55,30,24,44,22,30,29,79,112,40,26,40,17,51,28,63,88,43,75,86,59,38,46,39,84,38,74,58,79,79,74,85,80,48,49,45,21,31,33,27,32,48,47,9,30,21,65,52,66,65,47,50,52,50,50,52,49,30,43,75,65,63,41,73,78,42,34,49,44,35,17,24,15,25,32,30,70,42,67,25,89,64,50,75,96,76,54,71,68,40,53,28,31,23,33,71,44,87,90,47,64,21,47,43,29,49,54,35,70,38,56,49,45,43,39,14,58,46,44,82,72,50,54,59,51,49,50,7,45,40,36,48,30,44,50,38,27,48,43,36,44,41,66,63,62,56,48,62,81,48,40,79,78,25,63,93,34,33,35,35,30,38,39,15,26,26,44,39,26,37,42,36,34,38,55,41,45,73,19,46,35,46,34,35,24,23,35,76,51,69,69,35,36,52,46,28,45,72,40,54,30,74,40,71,42,46,75,92,44,71,48,42,66,51,31,40,70,72,69,68,43,62,26,47,31,36,40,33,62,35,71,38,64,82,36,49,67,43,48,44,67,24,43,34,73,62,14,36,37,33,40,59,42,70,54,89,56,63,37,68,65,57,71,36,32,66,37,22,28,32,41,26,32,46,36,74,54,29,34,59,71,66,63,41,94,66,34,46,51,50,10,50,48,40,36,51,49,22,50,42,41,54,69,64,74,52,78,85,46,51,67,40,79,46,80,47,73,44,50,65,52,51,23,53,50,46,56,53,51,70,68,68,74,60,56,29,24,44,24,30,29,78

Secondary structure (DSSP, 8-state):
-EEEEE-TT--SS-EEEEE--PPPP-TTEEEEEEEEEEE-HHHHHHHHHHHHTT-TT-B---EEEEEEEEE-TT--S--TT-EEEE---TTS--SSBS-EEEEGGG-EEPPSSS-HHHHTTSHHHHHHHHIIIIIIS---SSGGGGTT-EEEEETTTSHHHHHHHHHHHHTT-EEEEE--SHHHHHHHHHHT-SEEE-TTS-HHHHHHHHHSS-EEEEEE-S-HHHHHHHHHHHEEEEEEEEE-S--SS-B-GGGGTTTT-EEEE--TTHHHHTT-TTTTHHHHHHHHHHHHHHTT-S---EEEEEES-SHHHHHHHHHHHHTS---SEEEEE-/-EEEEE-TT--SS-EEEEE--PPPP-TTEEEEEEEEEEE-HHHHHHHHHHHHTT-TT-B---EEEEEEEEE-TT--S--TT-EEEE---TTS--SSBS-EEEEGGG-EEPPSSS-HHHHTTSHHHHHHHHIIIIIIS---SSGGGGTT-EEEEETTTSHHHHHHHHHHHHTT-EEEEE--SHHHHHHHHHHT-SEEE-TTS-HHHHHHHHHSS-EEEEEE-S-HHHHHHHHHHHEEEEEEEEE-S--SS-B-GGGGTTTT-EEEE--TTHHHHTT-TTTTHHHHHHHHHHHHHHTT-S---EEEEEES-SHHHHHHHHHHHHTS---SEEEEE-

Organism: NCBI:txid2580412